Protein AF-A0A257LVI4-F1 (afdb_monomer_lite)

Sequence (431 aa):
PDSIDLRETSVTAFHETVRAAIHATEPGVRLELTDKPKIQLIHESARQRLDQYKRRMAKQARLTRKAAAVDYSYDRSDFRPLGLQMFQKLILPSPLPLREIVGAPPLTRTPFLVSPEMQEVVTERKRFTLIEEAEGNPYAWEFDLCSLTLANFNYRKMTLVRDYTKLIDEDMPSTAFDRVFSLEPRAVEEASPAVIPPSDQHLIIAADATQVGAIAKARQGGSLIIQGPPGTGKSQTITNLIADYVARGKRVLFVCEKRAAIDVVFHRLRQQGLDELCCLIHDSQTDKKEFILNLKQTYEQWLAGGGEDASGAKRSEALRTLESELSALEGYTSKMVDAPAMAGLPVRELIVRLIELRGTFDGRACPDLDAVEQEKLPHYEDWLKHGDAVIRLAGVLRDLGAVPVFAKHPLRWLGDPVITSEAPLEGLAAR

pLDDT: mean 72.78, std 15.7, range [27.84, 94.75]

Foldseek 3Di:
DVDDDCVVDPPVNVLVVVQVVCCVPPVLADEAEAPDDPVVVVVVVVVVVVVVVVVVVVVVVVCVVVPDDQDADCDPVDHRHPVVSCCVPPPDDDDPPPVVVVVDDDDDDDDDDDDPDPPPPPPPPDPDDDPPPPPDDPRYHYDYPHRDRDDDDDPVCVVVVVVVVVCVVVVDDDPQVCVVPPPDPDDDPPDQQPQDQPLLQQQLDDDDPVLSSQLSVVVVVDDDDDDDDPPPCPLSSVLSSCRSQVVVVHDDDDDDDDPVSVVSSLVSCVVSVNNLVDDDPPDPPPCVVVRVVSVVVSVVVVVVDPDDCPVVVVSVVVSVVVVVVVVVVVVVVCQQQDDDPLARGRVVVVVVVVVVVPVVPPPPPPPPDDPVRVVPDGRNSVCVVCVVVLVVQLVVCVVVVHDSDVVPPLCVPPDPVLVPDPCNPVVSVVD

Structure (mmCIF, N/CA/C/O backbone):
data_AF-A0A257LVI4-F1
#
_entry.id   AF-A0A257LVI4-F1
#
loop_
_atom_site.group_PDB
_atom_site.id
_atom_site.type_symbol
_atom_site.label_atom_id
_atom_site.label_alt_id
_atom_site.label_comp_id
_atom_site.label_asym_id
_atom_site.label_entity_id
_atom_site.label_seq_id
_atom_site.pdbx_PDB_ins_code
_atom_site.Cartn_x
_atom_site.Cartn_y
_atom_site.Cartn_z
_atom_site.occupancy
_atom_site.B_iso_or_equiv
_atom_site.auth_seq_id
_atom_site.auth_comp_id
_atom_site.auth_asym_id
_atom_site.auth_atom_id
_atom_site.pdbx_PDB_model_num
ATOM 1 N N . PRO A 1 1 ? 15.729 -46.262 34.726 1.00 53.12 1 PRO A N 1
ATOM 2 C CA . PRO A 1 1 ? 14.847 -46.828 33.680 1.00 53.12 1 PRO A CA 1
ATOM 3 C C . PRO A 1 1 ? 14.528 -45.715 32.687 1.00 53.12 1 PRO A C 1
ATOM 5 O O . PRO A 1 1 ? 14.246 -44.609 33.139 1.00 53.12 1 PRO A O 1
ATOM 8 N N . ASP A 1 2 ? 14.612 -45.983 31.385 1.00 53.50 2 ASP A N 1
ATOM 9 C CA . ASP A 1 2 ? 14.486 -44.936 30.356 1.00 53.50 2 ASP A CA 1
ATOM 10 C C . ASP A 1 2 ? 13.028 -44.484 30.128 1.00 53.50 2 ASP A C 1
ATOM 12 O O . ASP A 1 2 ? 12.784 -43.410 29.587 1.00 53.50 2 ASP A O 1
ATOM 16 N N . SER A 1 3 ? 12.046 -45.257 30.603 1.00 54.06 3 SER A N 1
ATOM 17 C CA . SER A 1 3 ? 10.625 -44.887 30.634 1.00 54.06 3 SER A CA 1
ATOM 18 C C . SER A 1 3 ? 9.891 -45.632 31.751 1.00 54.06 3 SER A C 1
ATOM 20 O O . SER A 1 3 ? 10.227 -46.783 32.034 1.00 54.06 3 SER A O 1
ATOM 22 N N . ILE A 1 4 ? 8.881 -45.010 32.366 1.00 64.00 4 ILE A N 1
ATOM 23 C CA . ILE A 1 4 ? 8.046 -45.615 33.420 1.00 64.00 4 ILE A CA 1
ATOM 24 C C . ILE A 1 4 ? 6.577 -45.404 33.073 1.00 64.00 4 ILE A C 1
ATOM 26 O O . ILE A 1 4 ? 6.175 -44.283 32.760 1.00 64.00 4 ILE A O 1
ATOM 30 N N . ASP A 1 5 ? 5.781 -46.470 33.162 1.00 69.75 5 ASP A N 1
ATOM 31 C CA . ASP A 1 5 ? 4.329 -46.383 33.038 1.00 69.75 5 ASP A CA 1
ATOM 32 C C . ASP A 1 5 ? 3.688 -46.090 34.407 1.00 69.75 5 ASP A C 1
ATOM 34 O O . ASP A 1 5 ? 3.742 -46.886 35.352 1.00 69.75 5 ASP A O 1
ATOM 38 N N . LEU A 1 6 ? 3.076 -44.910 34.506 1.00 62.56 6 LEU A N 1
ATOM 39 C CA . LEU A 1 6 ? 2.414 -44.407 35.712 1.00 62.56 6 LEU A CA 1
ATOM 40 C C . LEU A 1 6 ? 1.024 -45.028 35.940 1.00 62.56 6 LEU A C 1
ATOM 42 O O . LEU A 1 6 ? 0.378 -44.721 36.940 1.00 62.56 6 LEU A O 1
ATOM 46 N N . ARG A 1 7 ? 0.541 -45.883 35.027 1.00 65.88 7 ARG A N 1
ATOM 47 C CA . ARG A 1 7 ? -0.702 -46.654 35.209 1.00 65.88 7 ARG A CA 1
ATOM 48 C C . ARG A 1 7 ? -0.493 -47.901 36.064 1.00 65.88 7 ARG A C 1
ATOM 50 O O . ARG A 1 7 ? -1.425 -48.331 36.736 1.00 65.88 7 ARG A O 1
ATOM 57 N N . GLU A 1 8 ? 0.716 -48.457 36.044 1.00 67.38 8 GLU A N 1
ATOM 58 C CA . GLU A 1 8 ? 1.070 -49.689 36.759 1.00 67.38 8 GLU A CA 1
ATOM 59 C C . GLU A 1 8 ? 1.873 -49.413 38.035 1.00 67.38 8 GLU A C 1
ATOM 61 O O . GLU A 1 8 ? 1.763 -50.155 39.010 1.00 67.38 8 GLU A O 1
ATOM 66 N N . THR A 1 9 ? 2.636 -48.316 38.066 1.00 68.31 9 THR A N 1
ATOM 67 C CA . THR A 1 9 ? 3.485 -47.956 39.208 1.00 68.31 9 THR A CA 1
ATOM 68 C C . THR A 1 9 ? 3.002 -46.660 39.842 1.00 68.31 9 THR A C 1
ATOM 70 O O . THR A 1 9 ? 2.898 -45.633 39.170 1.00 68.31 9 THR A O 1
ATOM 73 N N . SER A 1 10 ? 2.738 -46.676 41.152 1.00 75.56 10 SER A N 1
ATOM 74 C CA . SER A 1 10 ? 2.418 -45.442 41.864 1.00 75.56 10 SER A CA 1
ATOM 75 C C . SER A 1 10 ? 3.655 -44.549 41.965 1.00 75.56 10 SER A C 1
ATOM 77 O O . SER A 1 10 ? 4.789 -45.006 42.121 1.00 75.56 10 SER A O 1
ATOM 79 N N . VAL A 1 11 ? 3.424 -43.240 41.929 1.00 72.88 11 VAL A N 1
ATOM 80 C CA . VAL A 1 11 ? 4.466 -42.211 42.049 1.00 72.88 11 VAL A CA 1
ATOM 81 C C . VAL A 1 11 ? 5.269 -42.359 43.354 1.00 72.88 11 VAL A C 1
ATOM 83 O O . VAL A 1 11 ? 6.473 -42.114 43.381 1.00 72.88 11 VAL A O 1
ATOM 86 N N . THR A 1 12 ? 4.628 -42.839 44.423 1.00 72.25 12 THR A N 1
ATOM 87 C CA . THR A 1 12 ? 5.273 -43.144 45.708 1.00 72.25 12 THR A CA 1
ATOM 88 C C . THR A 1 12 ? 6.202 -44.358 45.633 1.00 72.25 12 THR A C 1
ATOM 90 O O . THR A 1 12 ? 7.321 -44.290 46.136 1.00 72.25 12 THR A O 1
ATOM 93 N N . ALA A 1 13 ? 5.790 -45.432 44.953 1.00 75.25 13 ALA A N 1
ATOM 94 C CA . ALA A 1 13 ? 6.618 -46.622 44.747 1.00 75.25 13 ALA A CA 1
ATOM 95 C C . ALA A 1 13 ? 7.824 -46.319 43.843 1.00 75.25 13 ALA A C 1
ATOM 97 O O . ALA A 1 13 ? 8.925 -46.833 44.056 1.00 75.25 13 ALA A O 1
ATOM 98 N N . PHE A 1 14 ? 7.647 -45.425 42.867 1.00 76.88 14 PHE A N 1
ATOM 99 C CA . PHE A 1 14 ? 8.751 -44.939 42.048 1.00 76.88 14 PHE A CA 1
ATOM 100 C C . PHE A 1 14 ? 9.757 -44.112 42.866 1.00 76.88 14 PHE A C 1
ATOM 102 O O . PHE A 1 14 ? 10.956 -44.378 42.793 1.00 76.88 14 PHE A O 1
ATOM 109 N N . HIS A 1 15 ? 9.288 -43.181 43.705 1.00 79.06 15 HIS A N 1
ATOM 110 C CA . HIS A 1 15 ? 10.152 -42.423 44.617 1.00 79.06 15 HIS A CA 1
ATOM 111 C C . HIS A 1 15 ? 10.962 -43.343 45.550 1.00 79.06 15 HIS A C 1
ATOM 113 O O . HIS A 1 15 ? 12.163 -43.141 45.724 1.00 79.06 15 HIS A O 1
ATOM 119 N N . GLU A 1 16 ? 10.347 -44.389 46.112 1.00 77.00 16 GLU A N 1
ATOM 120 C CA . GLU A 1 16 ? 11.052 -45.374 46.946 1.00 77.00 16 GLU A CA 1
ATOM 121 C C . GLU A 1 16 ? 12.098 -46.173 46.164 1.00 77.00 16 GLU A C 1
ATOM 123 O O . GLU A 1 16 ? 13.204 -46.386 46.662 1.00 77.00 16 GLU A O 1
ATOM 128 N N . THR A 1 17 ? 11.791 -46.551 44.922 1.00 78.75 17 THR A N 1
ATOM 129 C CA . THR A 1 17 ? 12.732 -47.254 44.037 1.00 78.75 17 THR A CA 1
ATOM 130 C C . THR A 1 17 ? 13.952 -46.385 43.727 1.00 78.75 17 THR A C 1
ATOM 132 O O . THR A 1 17 ? 15.088 -46.855 43.804 1.00 78.75 17 THR A O 1
ATOM 135 N N . VAL A 1 18 ? 13.739 -45.098 43.431 1.00 78.00 18 VAL A N 1
ATOM 136 C CA . VAL A 1 18 ? 14.821 -44.135 43.176 1.00 78.00 18 VAL A CA 1
ATOM 137 C C . VAL A 1 18 ? 15.625 -43.873 44.448 1.00 78.00 18 VAL A C 1
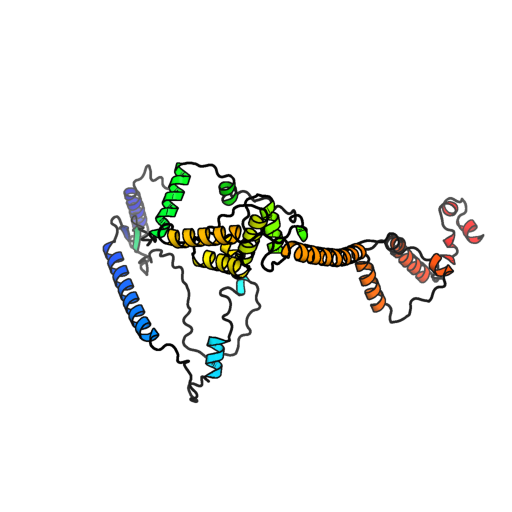ATOM 139 O O . VAL A 1 18 ? 16.850 -43.895 44.406 1.00 78.00 18 VAL A O 1
ATOM 142 N N . ARG A 1 19 ? 14.968 -43.718 45.603 1.00 79.12 19 ARG A N 1
ATOM 143 C CA . ARG A 1 19 ? 15.645 -43.564 46.899 1.00 79.12 19 ARG A CA 1
ATOM 144 C C . ARG A 1 19 ? 16.512 -44.777 47.243 1.00 79.12 19 ARG A C 1
ATOM 146 O O . ARG A 1 19 ? 17.633 -44.604 47.715 1.00 79.12 19 ARG A O 1
ATOM 153 N N . ALA A 1 20 ? 16.012 -45.990 47.011 1.00 77.56 20 ALA A N 1
ATOM 154 C CA . ALA A 1 20 ? 16.754 -47.225 47.252 1.00 77.56 20 ALA A CA 1
ATOM 155 C C . ALA A 1 20 ? 17.959 -47.357 46.308 1.00 77.56 20 ALA A C 1
ATOM 157 O O . ALA A 1 20 ? 19.044 -47.726 46.755 1.00 77.56 20 ALA A O 1
ATOM 158 N N . ALA A 1 21 ? 17.791 -46.997 45.031 1.00 77.81 21 ALA A N 1
ATOM 159 C CA . ALA A 1 21 ? 18.881 -46.969 44.061 1.00 77.81 21 ALA A CA 1
ATOM 160 C C . ALA A 1 21 ? 19.963 -45.949 44.451 1.00 77.81 21 ALA A C 1
ATOM 162 O O . ALA A 1 21 ? 21.138 -46.301 44.483 1.00 77.81 21 ALA A O 1
ATOM 163 N N . ILE A 1 22 ? 19.565 -44.732 44.838 1.00 75.31 22 ILE A N 1
ATOM 164 C CA . ILE A 1 22 ? 20.476 -43.680 45.308 1.00 75.31 22 ILE A CA 1
ATOM 165 C C . ILE A 1 22 ? 21.237 -44.138 46.557 1.00 75.31 22 ILE A C 1
ATOM 167 O O . ILE A 1 22 ? 22.453 -44.002 46.609 1.00 75.31 22 ILE A O 1
ATOM 171 N N . HIS A 1 23 ? 20.560 -44.743 47.538 1.00 76.12 23 HIS A N 1
ATOM 172 C CA . HIS A 1 23 ? 21.210 -45.232 48.758 1.00 76.12 23 HIS A CA 1
ATOM 173 C C . HIS A 1 23 ? 22.188 -46.393 48.491 1.00 76.12 23 HIS A C 1
ATOM 175 O O . HIS A 1 23 ? 23.137 -46.586 49.252 1.00 76.12 23 HIS A O 1
ATOM 181 N N . ALA A 1 24 ? 21.969 -47.178 47.431 1.00 75.38 24 ALA A N 1
ATOM 182 C CA . ALA A 1 24 ? 22.873 -48.254 47.030 1.00 75.38 24 ALA A CA 1
ATOM 183 C C . ALA A 1 24 ? 24.148 -47.734 46.341 1.00 75.38 24 ALA A C 1
ATOM 185 O O . ALA A 1 24 ? 25.200 -48.355 46.479 1.00 75.38 24 ALA A O 1
ATOM 186 N N . THR A 1 25 ? 24.069 -46.610 45.620 1.00 77.00 25 THR A N 1
ATOM 187 C CA . THR A 1 25 ? 25.210 -46.008 44.911 1.00 77.00 25 THR A CA 1
ATOM 188 C C . THR A 1 25 ? 25.945 -44.945 45.728 1.00 77.00 25 THR A C 1
ATOM 190 O O . THR A 1 25 ? 27.169 -44.978 45.802 1.00 77.00 25 THR A O 1
ATOM 193 N N . GLU A 1 26 ? 25.223 -44.020 46.363 1.00 73.88 26 GLU A N 1
ATOM 194 C CA . GLU A 1 26 ? 25.770 -42.885 47.116 1.00 73.88 26 GLU A CA 1
ATOM 195 C C . GLU A 1 26 ? 24.890 -42.562 48.345 1.00 73.88 26 GLU A C 1
ATOM 197 O O . GLU A 1 26 ? 23.957 -41.760 48.264 1.00 73.88 26 GLU A O 1
ATOM 202 N N . PRO A 1 27 ? 25.192 -43.122 49.533 1.00 68.62 27 PRO A N 1
ATOM 203 C CA . PRO A 1 27 ? 24.365 -42.951 50.736 1.00 68.62 27 PRO A CA 1
ATOM 204 C C . PRO A 1 27 ? 24.360 -41.519 51.309 1.00 68.62 27 PRO A C 1
ATOM 206 O O . PRO A 1 27 ? 23.625 -41.234 52.254 1.00 68.62 27 PRO A O 1
ATOM 209 N N . GLY A 1 28 ? 25.180 -40.615 50.760 1.00 67.12 28 GLY A N 1
ATOM 210 C CA . GLY A 1 28 ? 25.204 -39.199 51.128 1.00 67.12 28 GLY A CA 1
ATOM 211 C C . GLY A 1 28 ? 24.063 -38.377 50.520 1.00 67.12 28 GLY A C 1
ATOM 212 O O . GLY A 1 28 ? 23.725 -37.336 51.081 1.00 67.12 28 GLY A O 1
ATOM 213 N N . VAL A 1 29 ? 23.456 -38.841 49.421 1.00 73.94 29 VAL A N 1
ATOM 214 C CA . VAL A 1 29 ? 22.394 -38.119 48.707 1.00 73.94 29 VAL A CA 1
ATOM 215 C C . VAL A 1 29 ? 21.035 -38.391 49.360 1.00 73.94 29 VAL A C 1
ATOM 217 O O . VAL A 1 29 ? 20.605 -39.537 49.503 1.00 73.94 29 VAL A O 1
ATOM 220 N N . ARG A 1 30 ? 20.331 -37.331 49.764 1.00 72.50 30 ARG A N 1
ATOM 221 C CA . ARG A 1 30 ? 18.974 -37.396 50.323 1.00 72.50 30 ARG A CA 1
ATOM 222 C C . ARG A 1 30 ? 17.960 -37.008 49.257 1.00 72.50 30 ARG A C 1
ATOM 224 O O . ARG A 1 30 ? 18.091 -35.947 48.663 1.00 72.50 30 ARG A O 1
ATOM 231 N N . LEU A 1 31 ? 16.951 -37.854 49.060 1.00 77.75 31 LEU A N 1
ATOM 232 C CA . LEU A 1 31 ? 15.800 -37.577 48.203 1.00 77.75 31 LEU A CA 1
ATOM 233 C C . LEU A 1 31 ? 14.594 -37.206 49.079 1.00 77.75 31 LEU A C 1
ATOM 235 O O . LEU A 1 31 ? 14.153 -38.032 49.886 1.00 77.75 31 LEU A O 1
ATOM 239 N N . GLU A 1 32 ? 14.092 -35.979 48.948 1.00 73.69 32 GLU A N 1
ATOM 240 C CA . GLU A 1 32 ? 12.917 -35.482 49.677 1.00 73.69 32 GLU A CA 1
ATOM 241 C C . GLU A 1 32 ? 11.668 -35.472 48.782 1.00 73.69 32 GLU A C 1
ATOM 243 O O . GLU A 1 32 ? 11.688 -34.937 47.674 1.00 73.69 32 GLU A O 1
ATOM 248 N N . LEU A 1 33 ? 10.562 -36.048 49.270 1.00 76.06 33 LEU A N 1
ATOM 249 C CA . LEU A 1 33 ? 9.266 -36.053 48.587 1.00 76.06 33 LEU A CA 1
ATOM 250 C C . LEU A 1 33 ? 8.426 -34.865 49.064 1.00 76.06 33 LEU A C 1
ATOM 252 O O . LEU A 1 33 ? 8.016 -34.832 50.226 1.00 76.06 33 LEU A O 1
ATOM 256 N N . THR A 1 34 ? 8.119 -33.927 48.168 1.00 70.31 34 THR A N 1
ATOM 257 C CA . THR A 1 34 ? 7.219 -32.807 48.481 1.00 70.31 34 THR A CA 1
ATOM 258 C C . THR A 1 34 ? 5.801 -33.141 48.016 1.00 70.31 34 THR A C 1
ATOM 260 O O . THR A 1 34 ? 5.471 -33.035 46.835 1.00 70.31 34 THR A O 1
ATOM 263 N N . ASP A 1 35 ? 4.958 -33.570 48.958 1.00 69.25 35 ASP A N 1
ATOM 264 C CA . ASP A 1 35 ? 3.571 -34.008 48.728 1.00 69.25 35 ASP A CA 1
ATOM 265 C C . ASP A 1 35 ? 2.516 -32.946 49.095 1.00 69.25 35 ASP A C 1
ATOM 267 O O . ASP A 1 35 ? 1.357 -33.041 48.685 1.00 69.25 35 ASP A O 1
ATOM 271 N N . LYS A 1 36 ? 2.905 -31.924 49.866 1.00 61.88 36 LYS A N 1
ATOM 272 C CA . LYS A 1 36 ? 2.035 -30.827 50.301 1.00 61.88 36 LYS A CA 1
ATOM 273 C C . LYS A 1 36 ? 2.534 -29.492 49.753 1.00 61.88 36 LYS A C 1
ATOM 275 O O . LYS A 1 36 ? 3.707 -29.159 49.926 1.00 61.88 36 LYS A O 1
ATOM 280 N N . PRO A 1 37 ? 1.650 -28.668 49.164 1.00 58.53 37 PRO A N 1
ATOM 281 C CA . PRO A 1 37 ? 2.060 -27.410 48.561 1.00 58.53 37 PRO A CA 1
ATOM 282 C C . PRO A 1 37 ? 2.484 -26.407 49.649 1.00 58.53 37 PRO A C 1
ATOM 284 O O . PRO A 1 37 ? 1.716 -26.091 50.563 1.00 58.53 37 PRO A O 1
ATOM 287 N N . LYS A 1 38 ? 3.703 -25.859 49.542 1.00 60.84 38 LYS A N 1
ATOM 288 C CA . LYS A 1 38 ? 4.286 -24.862 50.470 1.00 60.84 38 LYS A CA 1
ATOM 289 C C . LYS A 1 38 ? 3.676 -23.451 50.271 1.00 60.84 38 LYS A C 1
ATOM 291 O O . LYS A 1 38 ? 4.381 -22.459 50.099 1.00 60.84 38 LYS A O 1
ATOM 296 N N . ILE A 1 39 ? 2.342 -23.339 50.289 1.00 56.97 39 ILE A N 1
ATOM 297 C CA . ILE A 1 39 ? 1.572 -22.123 49.932 1.00 56.97 39 ILE A CA 1
ATOM 298 C C . ILE A 1 39 ? 1.882 -20.933 50.857 1.00 56.97 39 ILE A C 1
ATOM 300 O O . ILE A 1 39 ? 1.927 -19.788 50.405 1.00 56.97 39 ILE A O 1
ATOM 304 N N . GLN A 1 40 ? 2.114 -21.186 52.149 1.00 53.94 40 GLN A N 1
ATOM 305 C CA . GLN A 1 40 ? 2.365 -20.128 53.136 1.00 53.94 40 GLN A CA 1
ATOM 306 C C . GLN A 1 40 ? 3.686 -19.387 52.878 1.00 53.94 40 GLN A C 1
ATOM 308 O O . GLN A 1 40 ? 3.709 -18.158 52.909 1.00 53.94 40 GLN A O 1
ATOM 313 N N . LEU A 1 41 ? 4.745 -20.117 52.519 1.00 58.41 41 LEU A N 1
ATOM 314 C CA . LEU A 1 41 ? 6.079 -19.570 52.238 1.00 58.41 41 LEU A CA 1
ATOM 315 C C . LEU A 1 41 ? 6.070 -18.673 50.988 1.00 58.41 41 LEU A C 1
ATOM 317 O O . LEU A 1 41 ? 6.616 -17.567 50.983 1.00 58.41 41 LEU A O 1
ATOM 321 N N . ILE A 1 42 ? 5.352 -19.107 49.947 1.00 56.66 42 ILE A N 1
ATOM 322 C CA . ILE A 1 42 ? 5.171 -18.340 48.707 1.00 56.66 42 ILE A CA 1
ATOM 323 C C . ILE A 1 42 ? 4.338 -17.080 48.967 1.00 56.66 42 ILE A C 1
ATOM 325 O O . ILE A 1 42 ? 4.682 -16.002 48.480 1.00 56.66 42 ILE A O 1
ATOM 329 N N . HIS A 1 43 ? 3.264 -17.187 49.754 1.00 55.31 43 HIS A N 1
ATOM 330 C CA . HIS A 1 43 ? 2.416 -16.049 50.101 1.00 55.31 43 HIS A CA 1
ATOM 331 C C . HIS A 1 43 ? 3.173 -14.994 50.925 1.00 55.31 43 HIS A C 1
ATOM 333 O O . HIS A 1 43 ? 3.052 -13.800 50.647 1.00 55.31 43 HIS A O 1
ATOM 339 N N . GLU A 1 44 ? 3.995 -15.402 51.894 1.00 60.62 44 GLU A N 1
ATOM 340 C CA . GLU A 1 44 ? 4.828 -14.482 52.679 1.00 60.62 44 GLU A CA 1
ATOM 341 C C . GLU A 1 44 ? 5.901 -13.792 51.829 1.00 60.62 44 GLU A C 1
ATOM 343 O O . GLU A 1 44 ? 6.037 -12.566 51.895 1.00 60.62 44 GLU A O 1
ATOM 348 N N . SER A 1 45 ? 6.592 -14.535 50.960 1.00 61.09 45 SER A N 1
ATOM 349 C CA . SER A 1 45 ? 7.585 -13.983 50.027 1.00 61.09 45 SER A CA 1
ATOM 350 C C . SER A 1 45 ? 6.956 -13.010 49.021 1.00 61.09 45 SER A C 1
ATOM 352 O O . SER A 1 45 ? 7.446 -11.893 48.814 1.00 61.09 45 SER A O 1
ATOM 354 N N . ALA A 1 46 ? 5.807 -13.375 48.443 1.00 58.28 46 ALA A N 1
ATOM 355 C CA . ALA A 1 46 ? 5.052 -12.512 47.540 1.00 58.28 46 ALA A CA 1
ATOM 356 C C . ALA A 1 46 ? 4.563 -11.237 48.246 1.00 58.28 46 ALA A C 1
ATOM 358 O O . ALA A 1 46 ? 4.655 -10.146 47.677 1.00 58.28 46 ALA A O 1
ATOM 359 N N . ARG A 1 47 ? 4.104 -11.345 49.500 1.00 64.00 47 ARG A N 1
ATOM 360 C CA . ARG A 1 47 ? 3.663 -10.204 50.314 1.00 64.00 47 ARG A CA 1
ATOM 361 C C . ARG A 1 47 ? 4.820 -9.266 50.652 1.00 64.00 47 ARG A C 1
ATOM 363 O O . ARG A 1 47 ? 4.692 -8.062 50.436 1.00 64.00 47 ARG A O 1
ATOM 370 N N . GLN A 1 48 ? 5.971 -9.796 51.069 1.00 69.38 48 GLN A N 1
ATOM 371 C CA . GLN A 1 48 ? 7.173 -8.990 51.309 1.00 69.38 48 GLN A CA 1
ATOM 372 C C . GLN A 1 48 ? 7.627 -8.247 50.043 1.00 69.38 48 GLN A C 1
ATOM 374 O O . GLN A 1 48 ? 7.938 -7.055 50.104 1.00 69.38 48 GLN A O 1
ATOM 379 N N . ARG A 1 49 ? 7.613 -8.906 48.875 1.00 65.06 49 ARG A N 1
ATOM 380 C CA . ARG A 1 49 ? 7.972 -8.279 47.589 1.00 65.06 49 ARG A CA 1
ATOM 381 C C . ARG A 1 49 ? 6.955 -7.224 47.143 1.00 65.06 49 ARG A C 1
ATOM 383 O O . ARG A 1 49 ? 7.354 -6.164 46.658 1.00 65.06 49 ARG A O 1
ATOM 390 N N . LEU A 1 50 ? 5.658 -7.464 47.351 1.00 63.69 50 LEU A N 1
ATOM 391 C CA . LEU A 1 50 ? 4.600 -6.482 47.090 1.00 63.69 50 LEU A CA 1
ATOM 392 C C . LEU A 1 50 ? 4.773 -5.235 47.970 1.00 63.69 50 LEU A C 1
ATOM 394 O O . LEU A 1 50 ? 4.652 -4.109 47.483 1.00 63.69 50 LEU A O 1
ATOM 398 N N . ASP A 1 51 ? 5.095 -5.419 49.248 1.00 71.38 51 ASP A N 1
ATOM 399 C CA . ASP A 1 51 ? 5.317 -4.316 50.182 1.00 71.38 51 ASP A CA 1
ATOM 400 C C . ASP A 1 51 ? 6.593 -3.529 49.841 1.00 71.38 51 ASP A C 1
ATOM 402 O O . ASP A 1 51 ? 6.595 -2.295 49.894 1.00 71.38 51 ASP A O 1
ATOM 406 N N . GLN A 1 52 ? 7.657 -4.201 49.385 1.00 72.62 52 GLN A N 1
ATOM 407 C CA . GLN A 1 52 ? 8.847 -3.540 48.833 1.00 72.62 52 GLN A CA 1
ATOM 408 C C . GLN A 1 52 ? 8.527 -2.733 47.564 1.00 72.62 52 GLN A C 1
ATOM 410 O O . GLN A 1 52 ? 8.977 -1.590 47.435 1.00 72.62 52 GLN A O 1
ATOM 415 N N . TYR A 1 53 ? 7.718 -3.277 46.651 1.00 67.81 53 TYR A N 1
ATOM 416 C CA . TYR A 1 53 ? 7.270 -2.574 45.446 1.00 67.81 53 TYR A CA 1
ATOM 417 C C . TYR A 1 53 ? 6.434 -1.333 45.785 1.00 67.81 53 TYR A C 1
ATOM 419 O O . TYR A 1 53 ? 6.717 -0.243 45.286 1.00 67.81 53 TYR A O 1
ATOM 427 N N . LYS A 1 54 ? 5.464 -1.453 46.702 1.00 67.31 54 LYS A N 1
ATOM 428 C CA . LYS A 1 54 ? 4.655 -0.319 47.181 1.00 67.31 54 LYS A CA 1
ATOM 429 C C . LYS A 1 54 ? 5.520 0.764 47.832 1.00 67.31 54 LYS A C 1
ATOM 431 O O . LYS A 1 54 ? 5.306 1.946 47.573 1.00 67.31 54 LYS A O 1
ATOM 436 N N . ARG A 1 55 ? 6.540 0.386 48.614 1.00 71.25 55 ARG A N 1
ATOM 437 C CA . ARG A 1 55 ? 7.513 1.330 49.201 1.00 71.25 55 ARG A CA 1
ATOM 438 C C . ARG A 1 55 ? 8.356 2.045 48.137 1.00 71.25 55 ARG A C 1
ATOM 440 O O . ARG A 1 55 ? 8.592 3.247 48.269 1.00 71.25 55 ARG A O 1
ATOM 447 N N . ARG A 1 56 ? 8.781 1.349 47.074 1.00 65.50 56 ARG A N 1
ATOM 448 C CA . ARG A 1 56 ? 9.482 1.961 45.925 1.00 65.50 56 ARG A CA 1
ATOM 449 C C . ARG A 1 56 ? 8.578 2.932 45.165 1.00 65.50 56 ARG A C 1
ATOM 451 O O . ARG A 1 56 ? 8.982 4.068 44.937 1.00 65.50 56 ARG A O 1
ATOM 458 N N . MET A 1 57 ? 7.343 2.532 44.869 1.00 56.97 57 MET A N 1
ATOM 459 C CA . MET A 1 57 ? 6.361 3.372 44.176 1.00 56.97 57 MET A CA 1
ATOM 460 C C . MET A 1 57 ? 5.967 4.610 44.991 1.00 56.97 57 MET A C 1
ATOM 462 O O . MET A 1 57 ? 5.862 5.698 44.434 1.00 56.97 57 MET A O 1
ATOM 466 N N . ALA A 1 58 ? 5.846 4.500 46.317 1.00 62.53 58 ALA A N 1
ATOM 467 C CA . ALA A 1 58 ? 5.613 5.650 47.194 1.00 62.53 58 ALA A CA 1
ATOM 468 C C . ALA A 1 58 ? 6.799 6.640 47.218 1.00 62.53 58 ALA A C 1
ATOM 470 O O . ALA A 1 58 ? 6.589 7.853 47.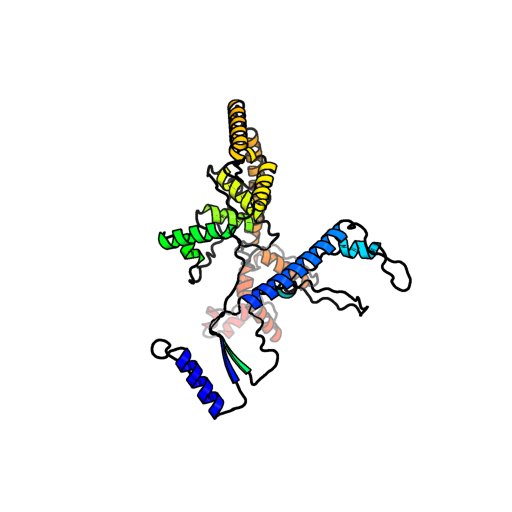277 1.00 62.53 58 ALA A O 1
ATOM 471 N N . LYS A 1 59 ? 8.048 6.151 47.124 1.00 59.53 59 LYS A N 1
ATOM 472 C CA . LYS A 1 59 ? 9.241 7.005 46.950 1.00 59.53 59 LYS A CA 1
ATOM 473 C C . LYS A 1 59 ? 9.279 7.667 45.565 1.00 59.53 59 LYS A C 1
ATOM 475 O O . LYS A 1 59 ? 9.577 8.855 45.483 1.00 59.53 59 LYS A O 1
ATOM 480 N N . GLN A 1 60 ? 8.920 6.945 44.503 1.00 54.53 60 GLN A N 1
ATOM 481 C CA . GLN A 1 60 ? 8.833 7.482 43.137 1.00 54.53 60 GLN A CA 1
ATOM 482 C C . GLN A 1 60 ? 7.723 8.532 42.988 1.00 54.53 60 GLN A C 1
ATOM 484 O O . GLN A 1 60 ? 7.970 9.587 42.414 1.00 54.53 60 GLN A O 1
ATOM 489 N N . ALA A 1 61 ? 6.553 8.316 43.597 1.00 52.28 61 ALA A N 1
ATOM 490 C CA . ALA A 1 61 ? 5.453 9.285 43.623 1.00 52.28 61 ALA A CA 1
ATOM 491 C C . ALA A 1 61 ? 5.829 10.600 44.343 1.00 52.28 61 ALA A C 1
ATOM 493 O O . ALA A 1 61 ? 5.318 11.675 44.018 1.00 52.28 61 ALA A O 1
ATOM 494 N N . ARG A 1 62 ? 6.759 10.534 45.311 1.00 52.19 62 ARG A N 1
ATOM 495 C CA . ARG A 1 62 ? 7.358 11.712 45.963 1.00 52.19 62 ARG A CA 1
ATOM 496 C C . ARG A 1 62 ? 8.360 12.444 45.060 1.00 52.19 62 ARG A C 1
ATOM 498 O O . ARG A 1 62 ? 8.434 13.667 45.130 1.00 52.19 62 ARG A O 1
ATOM 505 N N . LEU A 1 63 ? 9.085 11.727 44.199 1.00 51.28 63 LEU A N 1
ATOM 506 C CA . LEU A 1 63 ? 10.036 12.292 43.230 1.00 51.28 63 LEU A CA 1
ATOM 507 C C . LEU A 1 63 ? 9.341 12.903 42.001 1.00 51.28 63 LEU A C 1
ATOM 509 O O . LEU A 1 63 ? 9.807 13.906 41.468 1.00 51.28 63 LEU A O 1
ATOM 513 N N . THR A 1 64 ? 8.171 12.395 41.606 1.00 44.88 64 THR A N 1
ATOM 514 C CA . THR A 1 64 ? 7.380 12.940 40.484 1.00 44.88 64 THR A CA 1
ATOM 515 C C . THR A 1 64 ? 6.770 14.321 40.749 1.00 44.88 64 THR A C 1
ATOM 517 O O . THR A 1 64 ? 6.246 14.932 39.825 1.00 44.88 64 THR A O 1
ATOM 520 N N . ARG A 1 65 ? 6.877 14.870 41.972 1.00 45.62 65 ARG A N 1
ATOM 521 C CA . ARG A 1 65 ? 6.552 16.284 42.262 1.00 45.62 65 ARG A CA 1
ATOM 522 C C . ARG A 1 65 ? 7.737 17.253 42.091 1.00 45.62 65 ARG A C 1
ATOM 524 O O . ARG A 1 65 ? 7.555 18.448 42.291 1.00 45.62 65 ARG A O 1
ATOM 531 N N . LYS A 1 66 ? 8.923 16.778 41.684 1.00 48.31 66 LYS A N 1
ATOM 532 C CA . LYS A 1 66 ? 10.100 17.606 41.331 1.00 48.31 66 LYS A CA 1
ATOM 533 C C . LYS A 1 66 ? 10.679 17.256 39.948 1.00 48.31 66 LYS A C 1
ATOM 535 O O . LYS A 1 66 ? 11.887 17.275 39.745 1.00 48.31 66 LYS A O 1
ATOM 540 N N . ALA A 1 67 ? 9.830 16.940 38.974 1.00 43.97 67 ALA A N 1
ATOM 541 C CA . ALA A 1 67 ? 10.270 16.670 37.608 1.00 43.97 67 ALA A CA 1
ATOM 542 C C . ALA A 1 67 ? 10.125 17.913 36.717 1.00 43.97 67 ALA A C 1
ATOM 544 O O . ALA A 1 67 ? 9.130 18.044 36.016 1.00 43.97 67 ALA A O 1
ATOM 545 N N . ALA A 1 68 ? 11.126 18.800 36.748 1.00 50.88 68 ALA A N 1
ATOM 546 C CA . ALA A 1 68 ? 11.499 19.647 35.602 1.00 50.88 68 ALA A CA 1
ATOM 547 C C . ALA A 1 68 ? 12.880 20.327 35.766 1.00 50.88 68 ALA A C 1
ATOM 549 O O . ALA A 1 68 ? 13.094 21.402 35.220 1.00 50.88 68 ALA A O 1
ATOM 550 N N . ALA A 1 69 ? 13.828 19.739 36.503 1.00 57.72 69 ALA A N 1
ATOM 551 C CA . ALA A 1 69 ? 15.213 20.217 36.490 1.00 57.72 69 ALA A CA 1
ATOM 552 C C . ALA A 1 69 ? 16.079 19.185 35.758 1.00 57.72 69 ALA A C 1
ATOM 554 O O . ALA A 1 69 ? 16.076 18.004 36.106 1.00 57.72 69 ALA A O 1
ATOM 555 N N . VAL A 1 70 ? 16.743 19.615 34.685 1.00 65.75 70 VAL A N 1
ATOM 556 C CA . VAL A 1 70 ? 17.831 18.857 34.053 1.00 65.75 70 VAL A CA 1
ATOM 557 C C . VAL A 1 70 ? 19.011 18.915 35.020 1.00 65.75 70 VAL A C 1
ATOM 559 O O . VAL A 1 70 ? 19.296 19.988 35.540 1.00 65.75 70 VAL A O 1
ATOM 562 N N . ASP A 1 71 ? 19.642 17.782 35.308 1.00 70.19 71 ASP A N 1
ATOM 563 C CA . ASP A 1 71 ? 20.802 17.723 36.200 1.00 70.19 71 ASP A CA 1
ATOM 564 C C . ASP A 1 71 ? 22.039 18.230 35.437 1.00 70.19 71 ASP A C 1
ATOM 566 O O . ASP A 1 71 ? 22.387 17.669 34.396 1.00 70.19 71 ASP A O 1
ATOM 570 N N . TYR A 1 72 ? 22.636 19.343 35.873 1.00 79.06 72 TYR A N 1
ATOM 571 C CA . TYR A 1 72 ? 23.790 19.980 35.225 1.00 79.06 72 TYR A CA 1
ATOM 572 C C . TYR A 1 72 ? 24.784 20.500 36.265 1.00 79.06 72 TYR A C 1
ATOM 574 O O . TYR A 1 72 ? 24.398 20.924 37.352 1.00 79.06 72 TYR A O 1
ATOM 582 N N . SER A 1 73 ? 26.066 20.515 35.906 1.00 78.06 73 SER A N 1
ATOM 583 C CA . SER A 1 73 ? 27.142 21.052 36.740 1.00 78.06 73 SER A CA 1
ATOM 584 C C . SER A 1 73 ? 28.256 21.617 35.859 1.00 78.06 73 SER A C 1
ATOM 586 O O . SER A 1 73 ? 28.591 21.050 34.823 1.00 78.06 73 SER A O 1
ATOM 588 N N . TYR A 1 74 ? 28.816 22.762 36.242 1.00 79.00 74 TYR A N 1
ATOM 589 C CA . TYR A 1 74 ? 29.968 23.377 35.566 1.00 79.00 74 TYR A CA 1
ATOM 590 C C . TYR A 1 74 ? 31.241 23.298 36.415 1.00 79.00 74 TYR A C 1
ATOM 592 O O . TYR A 1 74 ? 32.255 23.910 36.073 1.00 79.00 74 TYR A O 1
ATOM 600 N N . ASP A 1 75 ? 31.204 22.531 37.506 1.00 77.31 75 ASP A N 1
ATOM 601 C CA . ASP A 1 75 ? 32.373 22.316 38.343 1.00 77.31 75 ASP A CA 1
ATOM 602 C C . ASP A 1 75 ? 33.426 21.489 37.608 1.00 77.31 75 ASP A C 1
ATOM 604 O O . ASP A 1 75 ? 33.124 20.538 36.888 1.00 77.31 75 ASP A O 1
ATOM 608 N N . ARG A 1 76 ? 34.702 21.830 37.822 1.00 67.94 76 ARG A N 1
ATOM 609 C CA . ARG A 1 76 ? 35.833 21.165 37.152 1.00 67.94 76 ARG A CA 1
ATOM 610 C C . ARG A 1 76 ? 35.948 19.673 37.482 1.00 67.94 76 ARG A C 1
ATOM 612 O O . ARG A 1 76 ? 36.543 18.940 36.702 1.00 67.94 76 ARG A O 1
ATOM 619 N N . SER A 1 77 ? 35.404 19.236 38.617 1.00 72.00 77 SER A N 1
ATOM 620 C CA . SER A 1 77 ? 35.3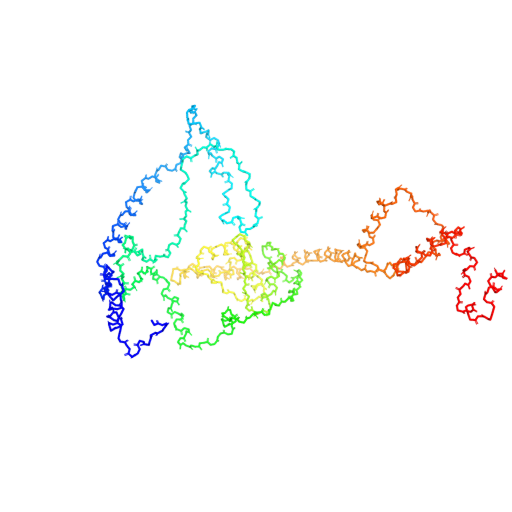95 17.834 39.048 1.00 72.00 77 SER A CA 1
ATOM 621 C C . SER A 1 77 ? 34.209 17.024 38.515 1.00 72.00 77 SER A C 1
ATOM 623 O O . SER A 1 77 ? 34.298 15.803 38.485 1.00 72.00 77 SER A O 1
ATOM 625 N N . ASP A 1 78 ? 33.116 17.675 38.103 1.00 73.06 78 ASP A N 1
ATOM 626 C CA . ASP A 1 78 ? 31.903 17.021 37.589 1.00 73.06 78 ASP A CA 1
ATOM 627 C C . ASP A 1 78 ? 31.266 17.883 36.488 1.00 73.06 78 ASP A C 1
ATOM 629 O O . ASP A 1 78 ? 30.185 18.447 36.637 1.00 73.06 78 ASP A O 1
ATOM 633 N N . PHE A 1 79 ? 31.995 18.053 35.384 1.00 77.06 79 PHE A N 1
ATOM 634 C CA . PHE A 1 79 ? 31.621 18.970 34.311 1.00 77.06 79 PHE A CA 1
ATOM 635 C C . PHE A 1 79 ? 30.549 18.355 33.396 1.00 77.06 79 PHE A C 1
ATOM 637 O O . PHE A 1 79 ? 30.843 17.597 32.470 1.00 77.06 79 PHE A O 1
ATOM 644 N N . ARG A 1 80 ? 29.285 18.709 33.643 1.00 79.50 80 ARG A N 1
ATOM 645 C CA . ARG A 1 80 ? 28.085 18.304 32.894 1.00 79.50 80 ARG A CA 1
ATOM 646 C C . ARG A 1 80 ? 27.346 19.545 32.382 1.00 79.50 80 ARG A C 1
ATOM 648 O O . ARG A 1 80 ? 26.385 19.996 33.011 1.00 79.50 80 ARG A O 1
ATOM 655 N N . PRO A 1 81 ? 27.767 20.119 31.245 1.00 81.69 81 PRO A N 1
ATOM 656 C CA . PRO A 1 81 ? 27.174 21.346 30.740 1.00 81.69 81 PRO A CA 1
ATOM 657 C C . PRO A 1 81 ? 25.707 21.127 30.357 1.00 81.69 81 PRO A C 1
ATOM 659 O O . PRO A 1 81 ? 25.359 20.160 29.674 1.00 81.69 81 PRO A O 1
ATOM 662 N N . LEU A 1 82 ? 24.854 22.072 30.758 1.00 77.12 82 LEU A N 1
ATOM 663 C CA . LEU A 1 82 ? 23.400 21.991 30.608 1.00 77.12 82 LEU A CA 1
ATOM 664 C C . LEU A 1 82 ? 22.965 21.706 29.163 1.00 77.12 82 LEU A C 1
ATOM 666 O O . LEU A 1 82 ? 22.084 20.881 28.934 1.00 77.12 82 LEU A O 1
ATOM 670 N N . GLY A 1 83 ? 23.613 22.339 28.181 1.00 75.50 83 GLY A N 1
ATOM 671 C CA . GLY A 1 83 ? 23.287 22.152 26.764 1.00 75.50 83 GLY A CA 1
ATOM 672 C C . GLY A 1 83 ? 23.487 20.714 26.275 1.00 75.50 83 GLY A C 1
ATOM 673 O O . GLY A 1 83 ? 22.674 20.206 25.506 1.00 75.50 83 GLY A O 1
ATOM 674 N N . LEU A 1 84 ? 24.517 20.023 26.770 1.00 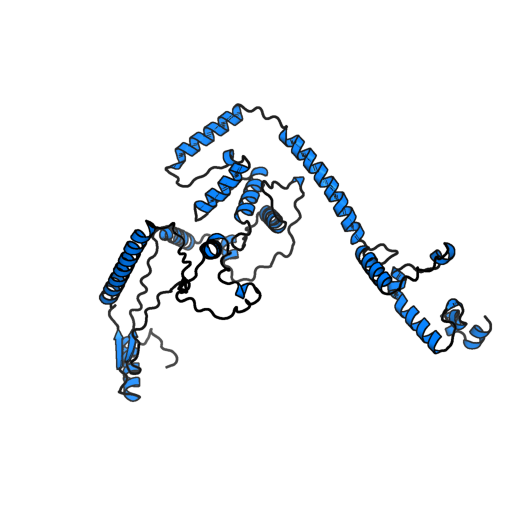79.44 84 LEU A N 1
ATOM 675 C CA . LEU A 1 84 ? 24.805 18.640 26.388 1.00 79.44 84 LEU A CA 1
ATOM 676 C C . LEU A 1 84 ? 23.813 17.666 27.037 1.00 79.44 84 LEU A C 1
ATOM 678 O O . LEU A 1 84 ? 23.346 16.735 26.385 1.00 79.44 84 LEU A O 1
ATOM 682 N N . GLN A 1 85 ? 23.416 17.938 28.282 1.00 81.38 85 GLN A N 1
ATOM 683 C CA . GLN A 1 85 ? 22.392 17.168 28.997 1.00 81.38 85 GLN A CA 1
ATOM 684 C C . GLN A 1 85 ? 20.999 17.347 28.375 1.00 81.38 85 GLN A C 1
ATOM 686 O O . GLN A 1 85 ? 20.247 16.385 28.212 1.00 81.38 85 GLN A O 1
ATOM 691 N N . MET A 1 86 ? 20.665 18.567 27.948 1.00 74.31 86 MET A N 1
ATOM 692 C CA . MET A 1 86 ? 19.445 18.833 27.185 1.00 74.31 86 MET A CA 1
ATOM 693 C C . MET A 1 86 ? 19.455 18.117 25.834 1.00 74.31 86 MET A C 1
ATOM 695 O O . MET A 1 86 ? 18.458 17.492 25.479 1.00 74.31 86 MET A O 1
ATOM 699 N N . PHE A 1 87 ? 20.577 18.146 25.109 1.00 74.06 87 PHE A N 1
ATOM 700 C CA . PHE A 1 87 ? 20.717 17.437 23.839 1.00 74.06 87 PHE A CA 1
ATOM 701 C C . PHE A 1 87 ? 20.527 15.925 24.006 1.00 74.06 87 PHE A C 1
ATOM 703 O O . PHE A 1 87 ? 19.704 15.339 23.310 1.00 74.06 87 PHE A O 1
ATOM 710 N N . GLN A 1 88 ? 21.204 15.298 24.971 1.00 73.75 88 GLN A N 1
ATOM 711 C CA . GLN A 1 88 ? 21.077 13.859 25.235 1.00 73.75 88 GLN A CA 1
ATOM 712 C C . GLN A 1 88 ? 19.652 13.436 25.610 1.00 73.75 88 GLN A C 1
ATOM 714 O O . GLN A 1 88 ? 19.224 12.341 25.254 1.00 73.75 88 GLN A O 1
ATOM 719 N N . LYS A 1 89 ? 18.911 14.292 26.321 1.00 68.69 89 LYS A N 1
ATOM 720 C CA . LYS A 1 89 ? 17.574 13.963 26.828 1.00 68.69 89 LYS A CA 1
ATOM 721 C C . LYS A 1 89 ? 16.441 14.282 25.853 1.00 68.69 89 LYS A C 1
ATOM 723 O O . LYS A 1 89 ? 15.439 13.573 25.849 1.00 68.69 89 LYS A O 1
ATOM 728 N N . LEU A 1 90 ? 16.558 15.374 25.096 1.00 68.94 90 LEU A N 1
ATOM 729 C CA . LEU A 1 90 ? 15.464 15.919 24.281 1.00 68.94 90 LEU A CA 1
ATOM 730 C C . LEU A 1 90 ? 15.684 15.761 22.774 1.00 68.94 90 LEU A C 1
ATOM 732 O O . LEU A 1 90 ? 14.709 15.789 22.030 1.00 68.94 90 LEU A O 1
ATOM 736 N N . ILE A 1 91 ? 16.935 15.634 22.322 1.00 68.12 91 ILE A N 1
ATOM 737 C CA . ILE A 1 91 ? 17.289 15.714 20.896 1.00 68.12 91 ILE A CA 1
ATOM 738 C C . ILE A 1 91 ? 17.924 14.411 20.399 1.00 68.12 91 ILE A C 1
ATOM 740 O O . ILE A 1 91 ? 17.659 14.003 19.271 1.00 68.12 91 ILE A O 1
ATOM 744 N N . LEU A 1 92 ? 18.739 13.740 21.219 1.00 73.19 92 LEU A N 1
ATOM 745 C CA . LEU A 1 92 ? 19.408 12.503 20.834 1.00 73.19 92 LEU A CA 1
ATOM 746 C C . LEU A 1 92 ? 18.362 11.391 20.617 1.00 73.19 92 LEU A C 1
ATOM 748 O O . LEU A 1 92 ? 17.674 11.002 21.566 1.00 73.19 92 LEU A O 1
ATOM 752 N N . PRO A 1 93 ? 18.226 10.853 19.393 1.00 56.12 93 PRO A N 1
ATOM 753 C CA . PRO A 1 93 ? 17.287 9.776 19.127 1.00 56.12 93 PRO A CA 1
ATOM 754 C C . PRO A 1 93 ? 17.712 8.526 19.904 1.00 56.12 93 PRO A C 1
ATOM 756 O O . PRO A 1 93 ? 18.846 8.058 19.792 1.00 56.12 93 PRO A O 1
ATOM 759 N N . SER A 1 94 ? 16.797 7.984 20.710 1.00 59.06 94 SER A N 1
ATOM 760 C CA . SER A 1 94 ? 17.039 6.739 21.439 1.00 59.06 94 SER A CA 1
ATOM 761 C C . SER A 1 94 ? 17.284 5.604 20.434 1.00 59.06 94 SER A C 1
ATOM 763 O O . SER A 1 94 ? 16.485 5.445 19.504 1.00 59.06 94 SER A O 1
ATOM 765 N N . PRO A 1 95 ? 18.376 4.829 20.563 1.00 58.28 95 PRO A N 1
ATOM 766 C CA . PRO A 1 95 ? 18.638 3.734 19.645 1.00 58.28 95 PRO A CA 1
ATOM 767 C C . PRO A 1 95 ? 17.523 2.691 19.751 1.00 58.28 95 PRO A C 1
ATOM 769 O O . PRO A 1 95 ? 17.065 2.355 20.842 1.00 58.28 95 PRO A O 1
ATOM 772 N N . LEU A 1 96 ? 17.099 2.169 18.599 1.00 58.88 96 LEU A N 1
ATOM 773 C CA . LEU A 1 96 ? 16.087 1.120 18.517 1.00 58.88 96 LEU A CA 1
ATOM 774 C C . LEU A 1 96 ? 16.491 -0.069 19.407 1.00 58.88 96 LEU A C 1
ATOM 776 O O . LEU A 1 96 ? 17.589 -0.612 19.218 1.00 58.88 96 LEU A O 1
ATOM 780 N N . PRO A 1 97 ? 15.627 -0.513 20.341 1.00 51.09 97 PRO A N 1
ATOM 781 C CA . PRO A 1 97 ? 15.844 -1.779 21.017 1.00 51.09 97 PRO A CA 1
ATOM 782 C C . PRO A 1 97 ? 15.821 -2.848 19.920 1.00 51.09 97 PRO A C 1
ATOM 784 O O . PRO A 1 97 ? 14.794 -3.010 19.267 1.00 51.09 97 PRO A O 1
ATOM 787 N N . LEU A 1 98 ? 16.952 -3.534 19.699 1.00 61.28 98 LEU A N 1
ATOM 788 C CA . LEU A 1 98 ? 17.196 -4.551 18.652 1.00 61.28 98 LEU A CA 1
ATOM 789 C C . LEU A 1 98 ? 17.765 -4.069 17.295 1.00 61.28 98 LEU A C 1
ATOM 791 O O . LEU A 1 98 ? 17.588 -4.749 16.285 1.00 61.28 98 LEU A O 1
ATOM 795 N N . ARG A 1 99 ? 18.519 -2.959 17.239 1.00 62.34 99 ARG A N 1
ATOM 796 C CA . ARG A 1 99 ? 19.198 -2.505 15.996 1.00 62.34 99 ARG A CA 1
ATOM 797 C C . ARG A 1 99 ? 20.098 -3.555 15.315 1.00 62.34 99 ARG A C 1
ATOM 799 O O . ARG A 1 99 ? 20.287 -3.498 14.105 1.00 62.34 99 ARG A O 1
ATOM 806 N N . GLU A 1 100 ? 20.660 -4.490 16.083 1.00 54.38 100 GLU A N 1
ATOM 807 C CA . GLU A 1 100 ? 21.586 -5.518 15.582 1.00 54.38 100 GLU A CA 1
ATOM 808 C C . GLU A 1 100 ? 20.863 -6.583 14.748 1.00 54.38 100 GLU A C 1
ATOM 810 O O . GLU A 1 100 ? 21.419 -7.087 13.779 1.00 54.38 100 GLU A O 1
ATOM 815 N N . ILE A 1 101 ? 19.584 -6.844 15.042 1.00 56.25 101 ILE A N 1
ATOM 816 C CA . ILE A 1 101 ? 18.739 -7.766 14.265 1.00 56.25 101 ILE A CA 1
ATOM 817 C C . ILE A 1 101 ? 18.380 -7.161 12.895 1.00 56.25 101 ILE A C 1
ATOM 819 O O . ILE A 1 101 ? 18.112 -7.885 11.943 1.00 56.25 101 ILE A O 1
ATOM 823 N N . VAL A 1 102 ? 18.412 -5.829 12.775 1.00 54.62 102 VAL A N 1
ATOM 824 C CA . VAL A 1 102 ? 18.067 -5.080 11.552 1.00 54.62 102 VAL A CA 1
ATOM 825 C C . VAL A 1 102 ? 19.307 -4.806 10.675 1.00 54.62 102 VAL A C 1
ATOM 827 O O . VAL A 1 102 ? 19.224 -4.072 9.697 1.00 54.62 102 VAL A O 1
ATOM 830 N N . GLY A 1 103 ? 20.470 -5.392 10.991 1.00 54.06 103 GLY A N 1
ATOM 831 C CA . GLY A 1 103 ? 21.674 -5.286 10.154 1.00 54.06 103 GLY A CA 1
ATOM 832 C C . GLY A 1 103 ? 22.349 -3.907 10.166 1.00 54.06 103 GLY A C 1
ATOM 833 O O . GLY A 1 103 ? 23.072 -3.569 9.230 1.00 54.06 103 GLY A O 1
ATOM 834 N N . ALA A 1 104 ? 22.118 -3.092 11.200 1.00 60.44 104 ALA A N 1
ATOM 835 C CA . ALA A 1 104 ? 22.775 -1.793 11.327 1.00 60.44 104 ALA A CA 1
ATOM 836 C C . ALA A 1 104 ? 24.285 -1.947 11.631 1.00 60.44 104 ALA A C 1
ATOM 838 O O . ALA A 1 104 ? 24.660 -2.835 12.403 1.00 60.44 104 ALA A O 1
ATOM 839 N N . PRO A 1 105 ? 25.159 -1.077 11.082 1.00 58.03 105 PRO A N 1
ATOM 840 C CA . PRO A 1 105 ? 26.600 -1.147 11.314 1.00 58.03 105 PRO A CA 1
ATOM 841 C C . PRO A 1 105 ? 26.956 -0.968 12.806 1.00 58.03 105 PRO A C 1
ATOM 843 O O . PRO A 1 105 ? 26.287 -0.204 13.514 1.00 58.03 105 PRO A O 1
ATOM 846 N N . PRO A 1 106 ? 28.006 -1.651 13.307 1.00 55.41 106 PRO A N 1
ATOM 847 C CA . PRO A 1 106 ? 28.423 -1.556 14.703 1.00 55.41 106 PRO A CA 1
ATOM 848 C C . PRO A 1 106 ? 28.899 -0.137 15.037 1.00 55.41 106 PRO A C 1
ATOM 850 O O . PRO A 1 106 ? 29.573 0.512 14.238 1.00 55.41 106 PRO A O 1
ATOM 853 N N . LEU A 1 107 ? 28.568 0.356 16.236 1.00 52.66 107 LEU A N 1
ATOM 854 C CA . LEU A 1 107 ? 29.037 1.671 16.676 1.00 52.66 107 LEU A CA 1
ATOM 855 C C . LEU A 1 107 ? 30.560 1.680 16.837 1.00 52.66 107 LEU A C 1
ATOM 857 O O . LEU A 1 107 ? 31.136 0.809 17.492 1.00 52.66 107 LEU A O 1
ATOM 861 N N . THR A 1 108 ? 31.195 2.735 16.335 1.00 43.44 108 THR A N 1
ATOM 862 C CA . THR A 1 108 ? 32.569 3.100 16.685 1.00 43.44 108 THR A CA 1
ATOM 863 C C . THR A 1 108 ? 32.660 3.352 18.189 1.00 43.44 108 THR A C 1
ATOM 865 O O . THR A 1 108 ? 32.034 4.279 18.707 1.00 43.44 108 THR A O 1
ATOM 868 N N . ARG A 1 109 ? 33.433 2.520 18.900 1.00 45.03 109 ARG A N 1
ATOM 869 C CA . ARG A 1 109 ? 33.738 2.710 20.324 1.00 45.03 109 ARG A CA 1
ATOM 870 C C . ARG A 1 109 ? 34.460 4.045 20.507 1.00 45.03 109 ARG A C 1
ATOM 872 O O . ARG A 1 109 ? 35.596 4.192 20.067 1.00 45.03 109 ARG A O 1
ATOM 879 N N . THR A 1 110 ? 33.823 5.006 21.165 1.00 44.47 110 THR A N 1
ATOM 880 C CA . THR A 1 110 ? 34.520 6.192 21.669 1.00 44.47 110 THR A CA 1
ATOM 881 C C . THR A 1 110 ? 35.399 5.799 22.863 1.00 44.47 110 THR A C 1
ATOM 883 O O . THR A 1 110 ? 34.997 4.920 23.634 1.00 44.47 110 THR A O 1
ATOM 886 N N . PRO A 1 111 ? 36.582 6.413 23.042 1.00 35.94 111 PRO A N 1
ATOM 887 C CA . PRO A 1 111 ? 37.458 6.102 24.165 1.00 35.94 111 PRO A CA 1
ATOM 888 C C . PRO A 1 111 ? 36.757 6.379 25.500 1.00 35.94 111 PRO A C 1
ATOM 890 O O . PRO A 1 111 ? 36.039 7.365 25.650 1.00 35.94 111 PRO A O 1
ATOM 893 N N . PHE A 1 112 ? 36.974 5.471 26.446 1.00 34.50 112 PHE A N 1
ATOM 894 C CA . PHE A 1 112 ? 36.437 5.450 27.803 1.00 34.50 112 PHE A CA 1
ATOM 895 C C . PHE A 1 112 ? 36.474 6.811 28.525 1.00 34.50 112 PHE A C 1
ATOM 897 O O . PHE A 1 112 ? 37.541 7.371 28.761 1.00 34.50 112 PHE A O 1
ATOM 904 N N . LEU A 1 113 ? 35.312 7.243 29.014 1.00 32.81 113 LEU A N 1
ATOM 905 C CA . LEU A 1 113 ? 35.163 8.012 30.249 1.00 32.81 113 LEU A CA 1
ATOM 906 C C . LEU A 1 113 ? 34.005 7.361 31.008 1.00 32.81 113 LEU A C 1
ATOM 908 O O . LEU A 1 113 ? 32.872 7.310 30.532 1.00 32.81 113 LEU A O 1
ATOM 912 N N . VAL A 1 114 ? 34.343 6.747 32.139 1.00 33.16 114 VAL A N 1
ATOM 913 C CA . VAL A 1 114 ? 33.440 5.963 32.982 1.00 33.16 114 VAL A CA 1
ATOM 914 C C . VAL A 1 114 ? 32.267 6.840 33.418 1.00 33.16 114 VAL A C 1
ATOM 916 O O . VAL A 1 114 ? 32.446 7.783 34.180 1.00 33.16 114 VAL A O 1
ATOM 919 N N . SER A 1 115 ? 31.065 6.514 32.946 1.00 31.19 115 SER A N 1
ATOM 920 C CA . SER A 1 115 ? 29.820 6.956 33.572 1.00 31.19 115 SER A CA 1
ATOM 921 C C . SER A 1 115 ? 29.398 5.857 34.549 1.00 31.19 115 SER A C 1
ATOM 923 O O . SER A 1 115 ? 29.106 4.747 34.094 1.00 31.19 115 SER A O 1
ATOM 925 N N . PRO A 1 116 ? 29.396 6.089 35.872 1.00 37.25 116 PRO A N 1
ATOM 926 C CA . PRO A 1 116 ? 28.684 5.202 36.772 1.00 37.25 116 PRO A CA 1
ATOM 927 C C . PRO A 1 116 ? 27.187 5.445 36.547 1.00 37.25 116 PRO A C 1
ATOM 929 O O . PRO A 1 116 ? 26.767 6.586 36.390 1.00 37.25 116 PRO A O 1
ATOM 932 N N . GLU A 1 117 ? 26.396 4.373 36.541 1.00 38.91 117 GLU A N 1
ATOM 933 C CA . GLU A 1 117 ? 24.930 4.377 36.383 1.00 38.91 117 GLU A CA 1
ATOM 934 C C . GLU A 1 117 ? 24.394 4.325 34.938 1.00 38.91 117 GLU A C 1
ATOM 936 O O . GLU A 1 117 ? 23.583 5.141 34.510 1.00 38.91 117 GLU A O 1
ATOM 941 N N . MET A 1 118 ? 24.724 3.256 34.207 1.00 28.94 118 MET A N 1
ATOM 942 C CA . MET A 1 118 ? 23.742 2.669 33.287 1.00 28.94 118 MET A CA 1
ATOM 943 C C . MET A 1 118 ? 22.966 1.589 34.042 1.00 28.94 118 MET A C 1
ATOM 945 O O . MET A 1 118 ? 23.406 0.450 34.160 1.00 28.94 118 MET A O 1
ATOM 949 N N . GLN A 1 119 ? 21.805 1.963 34.584 1.00 32.03 119 GLN A N 1
ATOM 950 C CA . GLN A 1 119 ? 20.779 0.986 34.929 1.00 32.03 119 GLN A CA 1
ATOM 951 C C . GLN A 1 119 ? 20.253 0.393 33.623 1.00 32.03 119 GLN A C 1
ATOM 953 O O . GLN A 1 119 ? 19.537 1.055 32.870 1.00 32.03 119 GLN A O 1
ATOM 958 N N . GLU A 1 120 ? 20.621 -0.855 33.352 1.00 27.84 120 GLU A N 1
ATOM 959 C CA . GLU A 1 120 ? 19.959 -1.666 32.344 1.00 27.84 120 GLU A CA 1
ATOM 960 C C . GLU A 1 120 ? 18.466 -1.741 32.684 1.00 27.84 120 GLU A C 1
ATOM 962 O O . GLU A 1 120 ? 18.045 -2.413 33.627 1.00 27.84 120 GLU A O 1
ATOM 967 N N . VAL A 1 121 ? 17.630 -1.053 31.906 1.00 31.20 121 VAL A N 1
ATOM 968 C CA . VAL A 1 121 ? 16.195 -1.342 31.885 1.00 31.20 121 VAL A CA 1
ATOM 969 C C . VAL A 1 121 ? 16.015 -2.573 31.008 1.00 31.20 121 VAL A C 1
ATOM 971 O O . VAL A 1 121 ? 15.550 -2.508 29.871 1.00 31.20 121 VAL A O 1
ATOM 974 N N . VAL A 1 122 ? 16.415 -3.722 31.548 1.00 29.31 122 VAL A N 1
ATOM 975 C CA . VAL A 1 122 ? 15.951 -5.009 31.054 1.00 29.31 122 VAL A CA 1
ATOM 976 C C . VAL A 1 122 ? 14.470 -5.063 31.415 1.00 29.31 122 VAL A C 1
ATOM 978 O O . VAL A 1 122 ? 14.100 -5.265 32.572 1.00 29.31 122 VAL A O 1
ATOM 981 N N . THR A 1 123 ? 13.579 -4.865 30.440 1.00 32.69 123 THR A N 1
ATOM 982 C CA . THR A 1 123 ? 12.209 -5.384 30.555 1.00 32.69 123 THR A CA 1
ATOM 983 C C . THR A 1 123 ? 12.292 -6.898 30.468 1.00 32.69 123 THR A C 1
ATOM 985 O O . THR A 1 123 ? 11.996 -7.520 29.449 1.00 32.69 123 THR A O 1
ATOM 988 N N . GLU A 1 124 ? 12.759 -7.476 31.562 1.00 29.69 124 GLU A N 1
ATOM 989 C CA . GLU A 1 124 ? 12.790 -8.890 31.832 1.00 29.69 124 GLU A CA 1
ATOM 990 C C . GLU A 1 124 ? 11.320 -9.314 31.909 1.00 29.69 124 GLU A C 1
ATOM 992 O O . GLU A 1 124 ? 10.637 -9.139 32.922 1.00 29.69 124 GLU A O 1
ATOM 997 N N . ARG A 1 125 ? 10.781 -9.842 30.803 1.00 36.25 125 ARG A N 1
ATOM 998 C CA . ARG A 1 125 ? 9.606 -10.713 30.868 1.00 36.25 125 ARG A CA 1
ATOM 999 C C . ARG A 1 125 ? 10.053 -11.976 31.596 1.00 36.25 125 ARG A C 1
ATOM 1001 O O . ARG A 1 125 ? 10.293 -13.003 30.971 1.00 36.25 125 ARG A O 1
ATOM 1008 N N . LYS A 1 126 ? 10.182 -11.890 32.922 1.00 33.06 126 LYS A N 1
ATOM 1009 C CA . LYS A 1 126 ? 10.335 -13.065 33.772 1.00 33.06 126 LYS A CA 1
ATOM 1010 C C . LYS A 1 126 ? 9.044 -13.852 33.654 1.00 33.06 126 LYS A C 1
ATOM 1012 O O . LYS A 1 126 ? 8.038 -13.532 34.281 1.00 33.06 126 LYS A O 1
ATOM 1017 N N . ARG A 1 127 ? 9.068 -14.884 32.812 1.00 29.42 127 ARG A N 1
ATOM 1018 C CA . ARG A 1 127 ? 8.346 -16.104 33.149 1.00 29.42 127 ARG A CA 1
ATOM 1019 C C . ARG A 1 127 ? 8.907 -16.523 34.501 1.00 29.42 127 ARG A C 1
ATOM 1021 O O . ARG A 1 127 ? 10.101 -16.768 34.622 1.00 29.42 127 ARG A O 1
ATOM 1028 N N . PHE A 1 128 ? 8.065 -16.470 35.522 1.00 37.47 128 PHE A N 1
ATOM 1029 C CA . PHE A 1 128 ? 8.419 -16.925 36.853 1.00 37.47 128 PHE A CA 1
ATOM 1030 C C . PHE A 1 128 ? 8.355 -18.448 36.832 1.00 37.47 128 PHE A C 1
ATOM 1032 O O . PHE A 1 128 ? 7.314 -19.034 37.111 1.00 37.47 128 PHE A O 1
ATOM 1039 N N . THR A 1 129 ? 9.448 -19.084 36.430 1.00 32.19 129 THR A N 1
ATOM 1040 C CA . THR A 1 129 ? 9.770 -20.395 36.979 1.00 32.19 129 THR A CA 1
ATOM 1041 C C . THR A 1 129 ? 10.158 -20.177 38.437 1.00 32.19 129 THR A C 1
ATOM 1043 O O . THR A 1 129 ? 10.807 -19.178 38.769 1.00 32.19 129 THR A O 1
ATOM 1046 N N . LEU A 1 130 ? 9.679 -21.057 39.318 1.00 35.16 130 LEU A N 1
ATOM 1047 C CA . LEU A 1 130 ? 10.188 -21.154 40.681 1.00 35.16 130 LEU A CA 1
ATOM 1048 C C . LEU A 1 130 ? 11.717 -21.160 40.594 1.00 35.16 130 LEU A C 1
ATOM 1050 O O . LEU A 1 130 ? 12.296 -21.928 39.831 1.00 35.16 130 LEU A O 1
ATOM 1054 N N . ILE A 1 131 ? 12.343 -20.229 41.309 1.00 42.97 131 ILE A N 1
ATOM 1055 C CA . ILE A 1 131 ? 13.763 -20.334 41.615 1.00 42.97 131 ILE A CA 1
ATOM 1056 C C . ILE A 1 131 ? 13.836 -21.586 42.477 1.00 42.97 131 ILE A C 1
ATOM 1058 O O . ILE A 1 131 ? 13.297 -21.584 43.583 1.00 42.97 131 ILE A O 1
ATOM 1062 N N . GLU A 1 132 ? 14.380 -22.659 41.912 1.00 43.03 132 GLU A N 1
ATOM 1063 C CA . GLU A 1 132 ? 14.775 -23.842 42.659 1.00 43.03 132 GLU A CA 1
ATOM 1064 C C . GLU A 1 132 ? 15.613 -23.345 43.841 1.00 43.03 132 GLU A C 1
ATOM 1066 O O . GLU A 1 132 ? 16.641 -22.697 43.645 1.00 43.03 132 GLU A O 1
ATOM 1071 N N . GLU A 1 133 ? 15.204 -23.638 45.075 1.00 43.75 133 GLU A N 1
ATOM 1072 C CA . GLU A 1 133 ? 16.079 -23.530 46.253 1.00 43.75 133 GLU A CA 1
ATOM 1073 C C . GLU A 1 133 ? 17.188 -24.607 46.208 1.00 43.75 133 GLU A C 1
ATOM 1075 O O . GLU A 1 133 ? 17.647 -25.097 47.231 1.00 43.75 133 GLU A O 1
ATOM 1080 N N . ALA A 1 134 ? 17.667 -24.950 45.011 1.00 45.16 134 ALA A N 1
ATOM 1081 C CA . ALA A 1 134 ? 18.858 -25.742 44.772 1.00 45.16 134 ALA A CA 1
ATOM 1082 C C . ALA A 1 134 ? 20.083 -24.830 44.577 1.00 45.16 134 ALA A C 1
ATOM 1084 O O . ALA A 1 134 ? 21.000 -25.146 43.822 1.00 45.16 134 ALA A O 1
ATOM 1085 N N . GLU A 1 135 ? 20.154 -23.700 45.287 1.00 43.75 135 GLU A N 1
ATOM 1086 C CA . GLU A 1 135 ? 21.462 -23.121 45.594 1.00 43.75 135 GLU A CA 1
ATOM 1087 C C . GLU A 1 135 ? 22.133 -23.990 46.670 1.00 43.75 135 GLU A C 1
ATOM 1089 O O . GLU A 1 135 ? 22.077 -23.722 47.867 1.00 43.75 135 GLU A O 1
ATOM 1094 N N . GLY A 1 136 ? 22.820 -25.040 46.207 1.00 48.34 136 GLY A N 1
ATOM 1095 C CA . GLY A 1 136 ? 24.147 -25.337 46.742 1.00 48.34 136 GLY A CA 1
ATOM 1096 C C . GLY A 1 136 ? 24.351 -26.601 47.576 1.00 48.34 136 GLY A C 1
ATOM 1097 O O . GLY A 1 136 ? 25.378 -26.671 48.249 1.00 48.34 136 GLY A O 1
ATOM 1098 N N . ASN A 1 137 ? 23.477 -27.613 47.533 1.00 53.75 137 ASN A N 1
ATOM 1099 C CA . ASN A 1 137 ? 23.839 -28.937 48.058 1.00 53.75 137 ASN A CA 1
ATOM 1100 C C . ASN A 1 137 ? 23.689 -30.037 46.989 1.00 53.75 137 ASN A C 1
ATOM 1102 O O . ASN A 1 137 ? 22.577 -30.511 46.768 1.00 53.75 137 ASN A O 1
ATOM 1106 N N . PRO A 1 138 ? 24.792 -30.495 46.362 1.00 60.00 138 PRO A N 1
ATOM 1107 C CA . PRO A 1 138 ? 24.780 -31.585 45.375 1.00 60.00 138 PRO A CA 1
ATOM 1108 C C . PRO A 1 138 ? 24.161 -32.892 45.895 1.00 60.00 138 PRO A C 1
ATOM 1110 O O . PRO A 1 138 ? 23.760 -33.747 45.108 1.00 60.00 138 PRO A O 1
ATOM 1113 N N . TYR A 1 139 ? 24.084 -33.035 47.222 1.00 62.19 139 TYR A N 1
ATOM 1114 C CA . TYR A 1 139 ? 23.589 -34.214 47.922 1.00 62.19 139 TYR A CA 1
ATOM 1115 C C . TYR A 1 139 ? 22.131 -34.088 48.403 1.00 62.19 139 TYR A C 1
ATOM 1117 O O . TYR A 1 139 ? 21.677 -34.931 49.173 1.00 62.19 139 TYR A O 1
ATOM 1125 N N . ALA A 1 140 ? 21.389 -33.052 48.001 1.00 63.34 140 ALA A N 1
ATOM 1126 C CA . ALA A 1 140 ? 19.968 -32.902 48.323 1.00 63.34 140 ALA A CA 1
ATOM 1127 C C . ALA A 1 140 ? 19.151 -32.841 47.029 1.00 63.34 140 ALA A C 1
ATOM 1129 O O . ALA A 1 140 ? 19.246 -31.880 46.271 1.00 63.34 140 ALA A O 1
ATOM 1130 N N . TRP A 1 141 ? 18.401 -33.902 46.746 1.00 67.06 141 TRP A N 1
ATOM 1131 C CA . TRP A 1 141 ? 17.546 -34.019 45.568 1.00 67.06 141 TRP A CA 1
ATOM 1132 C C . TRP A 1 141 ? 16.086 -33.908 46.006 1.00 67.06 141 TRP A C 1
ATOM 1134 O O . TRP A 1 141 ? 15.686 -34.501 47.008 1.00 67.06 141 TRP A O 1
ATOM 1144 N N . GLU A 1 142 ? 15.274 -33.175 45.249 1.00 65.94 142 GLU A N 1
ATOM 1145 C CA . GLU A 1 142 ? 13.853 -32.991 45.548 1.00 65.94 142 GLU A CA 1
ATOM 1146 C C . GLU A 1 142 ? 12.981 -33.647 44.474 1.00 65.94 142 GLU A C 1
ATOM 1148 O O . GLU A 1 142 ? 13.215 -33.503 43.274 1.00 65.94 142 GLU A O 1
ATOM 1153 N N . PHE A 1 143 ? 11.953 -34.370 44.916 1.00 65.56 143 PHE A N 1
ATOM 1154 C CA . PHE A 1 143 ? 10.907 -34.940 44.076 1.00 65.56 143 PHE A CA 1
ATOM 1155 C C . PHE A 1 143 ? 9.602 -34.178 44.350 1.00 65.56 143 PHE A C 1
ATOM 1157 O O . PHE A 1 143 ? 8.858 -34.501 45.281 1.00 65.56 143 PHE A O 1
ATOM 1164 N N . ASP A 1 144 ? 9.362 -33.108 43.584 1.00 65.56 144 ASP A N 1
ATOM 1165 C CA . ASP A 1 144 ? 8.230 -32.196 43.787 1.00 65.56 144 ASP A CA 1
ATOM 1166 C C . ASP A 1 144 ? 7.015 -32.571 42.922 1.00 65.56 144 ASP A C 1
ATOM 1168 O O . ASP A 1 144 ? 7.062 -32.542 41.691 1.00 65.56 144 ASP A O 1
ATOM 1172 N N . LEU A 1 145 ? 5.899 -32.897 43.580 1.00 64.94 145 LEU A N 1
ATOM 1173 C CA . LEU A 1 145 ? 4.612 -33.191 42.938 1.00 64.94 145 LEU A CA 1
ATOM 1174 C C . LEU A 1 145 ? 3.678 -31.973 42.881 1.00 64.94 145 LEU A C 1
ATOM 1176 O O . LEU A 1 145 ? 2.572 -32.062 42.351 1.00 64.94 145 LEU A O 1
ATOM 1180 N N . CYS A 1 146 ? 4.106 -30.836 43.429 1.00 56.75 146 CYS A N 1
ATOM 1181 C CA . CYS A 1 146 ? 3.285 -29.662 43.698 1.00 56.75 146 CYS A CA 1
ATOM 1182 C C . CYS A 1 146 ? 3.764 -28.404 42.951 1.00 56.75 146 CYS A C 1
ATOM 1184 O O . CYS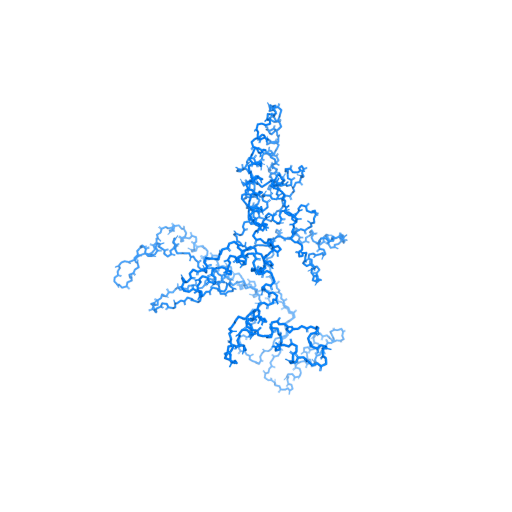 A 1 146 ? 3.633 -27.296 43.477 1.00 56.75 146 CYS A O 1
ATOM 1186 N N . SER A 1 147 ? 4.248 -28.545 41.710 1.00 55.56 147 SER A N 1
ATOM 1187 C CA . SER A 1 147 ? 4.562 -27.413 40.821 1.00 55.56 147 SER A CA 1
ATOM 1188 C C . SER A 1 147 ? 3.317 -26.547 40.570 1.00 55.56 147 SER A C 1
ATOM 1190 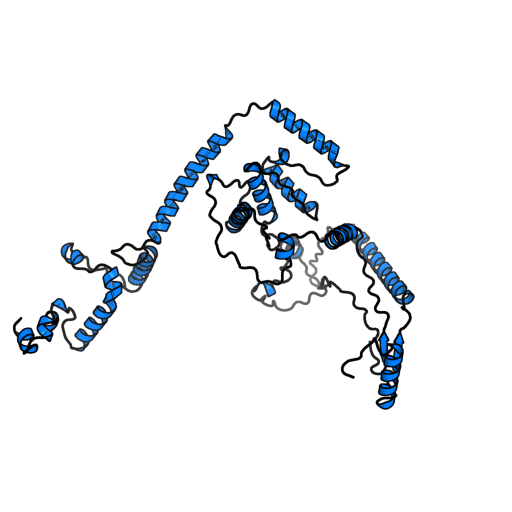O O . SER A 1 147 ? 2.481 -26.822 39.706 1.00 55.56 147 SER A O 1
ATOM 1192 N N . LEU A 1 148 ? 3.157 -25.494 41.373 1.00 48.91 148 LEU A N 1
ATOM 1193 C CA . LEU A 1 148 ? 1.972 -24.639 41.378 1.00 48.91 148 LEU A CA 1
ATOM 1194 C C . LEU A 1 148 ? 2.322 -23.286 40.753 1.00 48.91 148 LEU A C 1
ATOM 1196 O O . LEU A 1 148 ? 2.966 -22.433 41.363 1.00 48.91 148 LEU A O 1
ATOM 1200 N N . THR A 1 149 ? 1.891 -23.081 39.506 1.00 49.09 149 THR A N 1
ATOM 1201 C CA . THR A 1 149 ? 2.107 -21.816 38.789 1.00 49.09 149 THR A CA 1
ATOM 1202 C C . THR A 1 149 ? 0.999 -20.825 39.134 1.00 49.09 149 THR A C 1
ATOM 1204 O O . THR A 1 149 ? -0.129 -20.931 38.654 1.00 49.09 149 THR A O 1
ATOM 1207 N N . LEU A 1 150 ? 1.321 -19.830 39.960 1.00 42.34 150 LEU A N 1
ATOM 1208 C CA . LEU A 1 150 ? 0.382 -18.787 40.371 1.00 42.34 150 LEU A CA 1
ATOM 1209 C C . LEU A 1 150 ? 0.501 -17.583 39.424 1.00 42.34 150 LEU A C 1
ATOM 1211 O O . LEU A 1 150 ? 1.390 -16.743 39.559 1.00 42.34 150 LEU A O 1
ATOM 1215 N N . ALA A 1 151 ? -0.387 -17.515 38.430 1.00 47.22 151 ALA A N 1
ATOM 1216 C CA . ALA A 1 151 ? -0.424 -16.436 37.446 1.00 47.22 151 ALA A CA 1
ATOM 1217 C C . ALA A 1 151 ? -1.614 -15.496 37.690 1.00 47.22 151 ALA A C 1
ATOM 1219 O O . ALA A 1 151 ? -2.756 -15.920 37.861 1.00 47.22 151 ALA A O 1
ATOM 1220 N N . ASN A 1 152 ? -1.349 -14.188 37.684 1.00 46.34 152 ASN A N 1
ATOM 1221 C CA . ASN A 1 152 ? -2.382 -13.163 37.799 1.00 46.34 152 ASN A CA 1
ATOM 1222 C C . ASN A 1 152 ? -3.025 -12.919 36.425 1.00 46.34 152 ASN A C 1
ATOM 1224 O O . ASN A 1 152 ? -2.535 -12.115 35.626 1.00 46.34 152 ASN A O 1
ATOM 1228 N N . PHE A 1 153 ? -4.107 -13.637 36.128 1.00 53.22 153 PHE A N 1
ATOM 1229 C CA . PHE A 1 153 ? -4.884 -13.414 34.913 1.00 53.22 153 PHE A CA 1
ATOM 1230 C C . PHE A 1 153 ? -5.845 -12.242 35.115 1.00 53.22 153 PHE A C 1
ATOM 1232 O O . PHE A 1 153 ? -6.754 -12.282 35.940 1.00 53.22 153 PHE A O 1
ATOM 1239 N N . ASN A 1 154 ? -5.650 -11.174 34.339 1.00 52.00 154 ASN A N 1
ATOM 1240 C CA . ASN A 1 154 ? -6.553 -10.030 34.346 1.00 52.00 154 ASN A CA 1
ATOM 1241 C C . ASN A 1 154 ? -7.953 -10.470 33.879 1.00 52.00 154 ASN A C 1
ATOM 1243 O O . ASN A 1 154 ? -8.116 -10.911 32.739 1.00 52.00 154 ASN A O 1
ATOM 1247 N N . TYR A 1 155 ? -8.950 -10.299 34.750 1.00 50.94 155 TYR A N 1
ATOM 1248 C CA . TYR A 1 155 ? -10.344 -10.713 34.564 1.00 50.94 155 TYR A CA 1
ATOM 1249 C C . TYR A 1 155 ? -10.973 -10.216 33.247 1.00 50.94 155 TYR A C 1
ATOM 1251 O O . TYR A 1 155 ? -11.843 -10.878 32.695 1.00 50.94 155 TYR A O 1
ATOM 1259 N N . ARG A 1 156 ? -10.479 -9.113 32.658 1.00 54.00 156 ARG A N 1
ATOM 1260 C CA . ARG A 1 156 ? -10.926 -8.637 31.330 1.00 54.00 156 ARG A CA 1
ATOM 1261 C C . ARG A 1 156 ? -10.712 -9.645 30.194 1.00 54.00 156 ARG A C 1
ATOM 1263 O O . ARG A 1 156 ? -11.394 -9.555 29.182 1.00 54.00 156 ARG A O 1
ATOM 1270 N N . LYS A 1 157 ? -9.781 -10.592 30.343 1.00 53.22 157 LYS A N 1
ATOM 1271 C CA . LYS A 1 157 ? -9.504 -11.631 29.339 1.00 53.22 157 LYS A CA 1
ATOM 1272 C C . LYS A 1 157 ? -10.378 -12.883 29.497 1.00 53.22 157 LYS A C 1
ATOM 1274 O O . LYS A 1 157 ? -10.394 -13.700 28.587 1.00 53.22 157 LYS A O 1
ATOM 1279 N N . MET A 1 158 ? -11.129 -13.019 30.596 1.00 60.16 158 MET A N 1
ATOM 1280 C CA . MET A 1 158 ? -12.030 -14.161 30.821 1.00 60.16 158 MET A CA 1
ATOM 1281 C C . MET A 1 158 ? -13.213 -14.182 29.847 1.00 60.16 158 MET A C 1
ATOM 1283 O O . MET A 1 158 ? -13.671 -15.261 29.494 1.00 60.16 158 MET A O 1
ATOM 1287 N N . THR A 1 159 ? -13.685 -13.026 29.364 1.00 62.94 159 THR A N 1
ATOM 1288 C CA . THR A 1 159 ? -14.764 -12.980 28.361 1.00 62.94 159 THR A CA 1
ATOM 1289 C C . THR A 1 159 ? -14.317 -13.597 27.040 1.00 62.94 159 THR A C 1
ATOM 1291 O O . THR A 1 159 ? -15.017 -14.447 26.517 1.00 62.94 159 THR A O 1
ATOM 1294 N N . LEU A 1 160 ? -13.107 -13.261 26.573 1.00 65.81 160 LEU A N 1
ATOM 1295 C CA . LEU A 1 160 ? -12.503 -13.887 25.393 1.00 65.81 160 LEU A CA 1
ATOM 1296 C C . LEU A 1 160 ? -12.337 -15.391 25.584 1.00 65.81 160 LEU A C 1
ATOM 1298 O O . LEU A 1 160 ? -12.661 -16.146 24.682 1.00 65.81 160 LEU A O 1
ATOM 1302 N N . VAL A 1 161 ? -11.861 -15.831 26.754 1.00 67.75 161 VAL A N 1
ATOM 1303 C CA . VAL A 1 161 ? -11.750 -17.266 27.056 1.00 67.75 161 VAL A CA 1
ATOM 1304 C C . VAL A 1 161 ? -13.121 -17.929 26.982 1.00 67.75 161 VAL A C 1
ATOM 1306 O O . VAL A 1 161 ? -13.243 -18.942 26.317 1.00 67.75 161 VAL A O 1
ATOM 1309 N N . ARG A 1 162 ? -14.159 -17.329 27.574 1.00 69.50 162 ARG A N 1
ATOM 1310 C CA . ARG A 1 162 ? -15.532 -17.843 27.502 1.00 69.50 162 ARG A CA 1
ATOM 1311 C C . ARG A 1 162 ? -16.059 -17.893 26.068 1.00 69.50 162 ARG A C 1
ATOM 1313 O O . ARG A 1 162 ? -16.733 -18.853 25.720 1.00 69.50 162 ARG A O 1
ATOM 1320 N N . ASP A 1 163 ? -15.769 -16.879 25.260 1.00 73.12 163 ASP A N 1
ATOM 1321 C CA . ASP A 1 163 ? -16.193 -16.819 23.860 1.00 73.12 163 ASP A CA 1
ATOM 1322 C C . ASP A 1 163 ? -15.440 -17.858 23.012 1.00 73.12 163 ASP A C 1
ATOM 1324 O O . ASP A 1 163 ? -16.055 -18.522 22.187 1.00 73.12 163 ASP A O 1
ATOM 1328 N N . TYR A 1 164 ? -14.145 -18.085 23.269 1.00 71.00 164 TYR A N 1
ATOM 1329 C CA . TYR A 1 164 ? -13.386 -19.179 22.657 1.00 71.00 164 TYR A CA 1
ATOM 1330 C C . TYR A 1 164 ? -13.888 -20.549 23.103 1.00 71.00 164 TYR A C 1
ATOM 1332 O O . TYR A 1 164 ? -14.047 -21.419 22.261 1.00 71.00 164 TYR A O 1
ATOM 1340 N N . THR A 1 165 ? -14.165 -20.750 24.394 1.00 74.06 165 THR A N 1
ATOM 1341 C CA . THR A 1 165 ? -14.738 -22.005 24.899 1.00 74.06 165 THR A CA 1
ATOM 1342 C C . THR A 1 165 ? -16.080 -22.272 24.235 1.00 74.06 165 THR A C 1
ATOM 1344 O O . THR A 1 165 ? -16.277 -23.363 23.732 1.00 74.06 165 THR A O 1
ATOM 1347 N N . LYS A 1 166 ? -16.945 -21.258 24.106 1.00 78.25 166 LYS A N 1
ATOM 1348 C CA . LYS A 1 166 ? -18.189 -21.385 23.339 1.00 78.25 166 LYS A CA 1
ATOM 1349 C C . LYS A 1 166 ? -17.956 -21.724 21.873 1.00 78.25 166 LYS A C 1
ATOM 1351 O O . LYS A 1 166 ? -18.641 -22.589 21.364 1.00 78.25 166 LYS A O 1
ATOM 1356 N N . LEU A 1 167 ? -17.010 -21.070 21.200 1.00 74.56 167 LEU A N 1
ATOM 1357 C CA . LEU A 1 167 ? -16.693 -21.372 19.799 1.00 74.56 167 LEU A CA 1
ATOM 1358 C C . LEU A 1 167 ? -16.166 -22.801 19.615 1.00 74.56 167 LEU A C 1
ATOM 1360 O O . LEU A 1 167 ? -16.480 -23.428 18.610 1.00 74.56 167 LEU A O 1
ATOM 1364 N N . ILE A 1 168 ? -15.382 -23.297 20.577 1.00 74.12 168 ILE A N 1
ATOM 1365 C CA . ILE A 1 168 ? -14.882 -24.676 20.611 1.00 74.12 168 ILE A CA 1
ATOM 1366 C C . ILE A 1 168 ? -16.035 -25.652 20.885 1.00 74.12 168 ILE A C 1
ATOM 1368 O O . ILE A 1 168 ? -16.131 -26.673 20.217 1.00 74.12 168 ILE A O 1
ATOM 1372 N N . ASP A 1 169 ? -16.919 -25.330 21.832 1.00 79.19 169 ASP A N 1
ATOM 1373 C CA . ASP A 1 169 ? -18.062 -26.169 22.212 1.00 79.19 169 ASP A CA 1
ATOM 1374 C C . ASP A 1 169 ? -19.139 -26.218 21.113 1.00 79.19 169 ASP A C 1
ATOM 1376 O O . ASP A 1 169 ? -19.786 -27.244 20.918 1.00 79.19 169 ASP A O 1
ATOM 1380 N N . GLU A 1 170 ? -19.352 -25.105 20.405 1.00 80.00 170 GLU A N 1
ATOM 1381 C CA . GLU A 1 170 ? -20.307 -24.976 19.297 1.00 80.00 170 GLU A CA 1
ATOM 1382 C C . GLU A 1 170 ? -19.755 -25.537 17.973 1.00 80.00 170 GLU A C 1
ATOM 1384 O O . GLU A 1 170 ? -20.524 -25.667 17.022 1.00 80.00 170 GLU A O 1
ATOM 1389 N N . ASP A 1 171 ? -18.456 -25.866 17.915 1.00 68.19 171 ASP A N 1
ATOM 1390 C CA . ASP A 1 171 ? -17.740 -26.429 16.758 1.00 68.19 171 ASP A CA 1
ATOM 1391 C C . ASP A 1 171 ? -18.104 -25.735 15.434 1.00 68.19 171 ASP A C 1
ATOM 1393 O O . ASP A 1 171 ? -18.437 -26.366 14.430 1.00 68.19 171 ASP A O 1
ATOM 1397 N N . MET A 1 172 ? -18.124 -24.395 15.437 1.00 69.56 172 MET A N 1
ATOM 1398 C CA . MET A 1 172 ? -18.488 -23.634 14.241 1.00 69.56 172 MET A CA 1
ATOM 1399 C C . MET A 1 172 ? -17.359 -23.701 13.203 1.00 69.56 172 MET A C 1
ATOM 1401 O O . MET A 1 172 ? -16.303 -23.095 13.423 1.00 69.56 172 MET A O 1
ATOM 1405 N N . PRO A 1 173 ? -17.571 -24.336 12.032 1.00 67.00 173 PRO A N 1
ATOM 1406 C CA . PRO A 1 173 ? -16.545 -24.403 11.007 1.00 67.00 173 PRO A CA 1
ATOM 1407 C C . PRO A 1 173 ? -16.329 -23.008 10.417 1.00 67.00 173 PRO A C 1
ATOM 1409 O O . PRO A 1 173 ? -17.219 -22.416 9.802 1.00 67.00 173 PRO A O 1
ATOM 1412 N N . SER A 1 174 ? -15.122 -22.474 10.589 1.00 68.31 174 SER A N 1
ATOM 1413 C CA . SER A 1 174 ? -14.713 -21.206 9.996 1.00 68.31 174 SER A CA 1
ATOM 1414 C C . SER A 1 174 ? -13.507 -21.443 9.110 1.00 68.31 174 SER A C 1
ATOM 1416 O O . SER A 1 174 ? -12.363 -21.437 9.557 1.00 68.31 174 SER A O 1
ATOM 1418 N N . THR A 1 175 ? -13.760 -21.548 7.806 1.00 68.06 175 THR A N 1
ATOM 1419 C CA . THR A 1 175 ? -12.714 -21.736 6.792 1.00 68.06 175 THR A CA 1
ATOM 1420 C C . THR A 1 175 ? -11.625 -20.664 6.865 1.00 68.06 175 THR A C 1
ATOM 1422 O O . THR A 1 175 ? -10.482 -20.909 6.492 1.00 68.06 175 THR A O 1
ATOM 1425 N N . ALA A 1 176 ? -11.961 -19.452 7.320 1.00 65.62 176 ALA A N 1
ATOM 1426 C CA . ALA A 1 176 ? -10.999 -18.374 7.516 1.00 65.62 176 ALA A CA 1
ATOM 1427 C C . ALA A 1 176 ? -10.131 -18.595 8.764 1.00 65.62 176 ALA A C 1
ATOM 1429 O O . ALA A 1 176 ? -8.925 -18.370 8.698 1.00 65.62 176 ALA A O 1
ATOM 1430 N N . PHE A 1 177 ? -10.725 -19.045 9.873 1.00 68.12 177 PHE A N 1
ATOM 1431 C CA . PHE A 1 177 ? -10.003 -19.377 11.101 1.00 68.12 177 PHE A CA 1
ATOM 1432 C C . PHE A 1 177 ? -9.064 -20.565 10.868 1.00 68.12 177 PHE A C 1
ATOM 1434 O O . PHE A 1 177 ? -7.864 -20.452 11.115 1.00 68.12 177 PHE A O 1
ATOM 1441 N N . ASP A 1 178 ? -9.567 -21.638 10.260 1.00 70.69 178 ASP A N 1
ATOM 1442 C CA . ASP A 1 178 ? -8.784 -22.838 9.955 1.00 70.69 178 ASP A CA 1
ATOM 1443 C C . ASP A 1 178 ? -7.615 -22.514 9.027 1.00 70.69 178 ASP A C 1
ATOM 1445 O O . ASP A 1 178 ? -6.486 -22.924 9.270 1.00 70.69 178 ASP A O 1
ATOM 1449 N N . ARG A 1 179 ? -7.823 -21.662 8.015 1.00 67.44 179 ARG A N 1
ATOM 1450 C CA . ARG A 1 179 ? -6.731 -21.184 7.150 1.00 67.44 179 ARG A CA 1
ATOM 1451 C C . ARG A 1 179 ? -5.682 -20.354 7.886 1.00 67.44 179 ARG A C 1
ATOM 1453 O O . ARG A 1 179 ? -4.569 -20.235 7.376 1.00 67.44 179 ARG A O 1
ATOM 1460 N N . VAL A 1 180 ? -6.020 -19.664 8.978 1.00 65.94 180 VAL A N 1
ATOM 1461 C CA . VAL A 1 180 ? -5.078 -18.835 9.765 1.00 65.94 180 VAL A CA 1
ATOM 1462 C C . VAL A 1 180 ? -4.209 -19.702 10.669 1.00 65.94 180 VAL A C 1
ATOM 1464 O O . VAL A 1 180 ? -3.028 -19.398 10.819 1.00 65.94 180 VAL A O 1
ATOM 1467 N N . PHE A 1 181 ? -4.781 -20.762 11.240 1.00 67.00 181 PHE A N 1
ATOM 1468 C CA . PHE A 1 181 ? -4.098 -21.651 12.183 1.00 67.00 181 PHE A CA 1
ATOM 1469 C C . PHE A 1 181 ? -3.634 -22.980 11.565 1.00 67.00 181 PHE A C 1
ATOM 1471 O O . PHE A 1 181 ? -2.989 -23.769 12.253 1.00 67.00 181 PHE A O 1
ATOM 1478 N N . SER A 1 182 ? -3.918 -23.219 10.281 1.00 68.06 182 SER A N 1
ATOM 1479 C CA . SER A 1 182 ? -3.399 -24.367 9.538 1.00 68.06 182 SER A CA 1
ATOM 1480 C C . SER A 1 182 ? -1.872 -24.333 9.483 1.00 68.06 182 SER A C 1
ATOM 1482 O O . SER A 1 182 ? -1.256 -23.296 9.234 1.00 68.06 182 SER A O 1
ATOM 1484 N N . LEU A 1 183 ? -1.272 -25.501 9.707 1.00 67.69 183 LEU A N 1
ATOM 1485 C CA . LEU A 1 183 ? 0.164 -25.747 9.576 1.00 67.69 183 LEU A CA 1
ATOM 1486 C C . LEU A 1 183 ? 0.588 -25.933 8.111 1.00 67.69 183 LEU A C 1
ATOM 1488 O O . LEU A 1 183 ? 1.782 -26.039 7.829 1.00 67.69 183 LEU A O 1
ATOM 1492 N N . GLU A 1 184 ? -0.369 -25.991 7.182 1.00 69.75 184 GLU A N 1
ATOM 1493 C CA . GLU A 1 184 ? -0.076 -26.124 5.761 1.00 69.75 184 GLU A CA 1
ATOM 1494 C C . GLU A 1 184 ? 0.575 -24.838 5.224 1.00 69.75 184 GLU A C 1
ATOM 1496 O O . GLU A 1 184 ? 0.077 -23.732 5.475 1.00 69.75 184 GLU A O 1
ATOM 1501 N N . PRO A 1 185 ? 1.681 -24.949 4.463 1.00 56.00 185 PRO A N 1
ATOM 1502 C CA . PRO A 1 185 ? 2.291 -23.799 3.818 1.00 56.00 185 PRO A CA 1
ATOM 1503 C C . PRO A 1 185 ? 1.269 -23.145 2.888 1.00 56.00 185 PRO A C 1
ATOM 1505 O O . PRO A 1 185 ? 0.814 -23.751 1.917 1.00 56.00 185 PRO A O 1
ATOM 1508 N N . ARG A 1 186 ? 0.897 -21.894 3.175 1.00 61.69 186 ARG A N 1
ATOM 1509 C CA . ARG A 1 186 ? 0.030 -21.133 2.275 1.00 61.69 186 ARG A CA 1
ATOM 1510 C C . ARG A 1 186 ? 0.743 -20.955 0.941 1.00 61.69 186 ARG A C 1
ATOM 1512 O O . ARG A 1 186 ? 1.860 -20.439 0.911 1.00 61.69 186 ARG A O 1
ATOM 1519 N N . ALA A 1 187 ? 0.063 -21.308 -0.148 1.00 60.69 187 ALA A N 1
ATOM 1520 C CA . ALA A 1 187 ? 0.445 -20.840 -1.469 1.00 60.69 187 ALA A CA 1
ATOM 1521 C C . ALA A 1 187 ? 0.504 -19.310 -1.407 1.00 60.69 187 ALA A C 1
ATOM 1523 O O . ALA A 1 187 ? -0.498 -18.646 -1.126 1.00 60.69 187 ALA A O 1
ATOM 1524 N N . VAL A 1 188 ? 1.699 -18.749 -1.578 1.00 59.38 188 VAL A N 1
ATOM 1525 C CA . VAL A 1 188 ? 1.838 -17.312 -1.767 1.00 59.38 188 VAL A CA 1
ATOM 1526 C C . VAL A 1 188 ? 1.129 -17.031 -3.082 1.00 59.38 188 VAL A C 1
ATOM 1528 O O . VAL A 1 188 ? 1.564 -17.501 -4.127 1.00 59.38 188 VAL A O 1
ATOM 1531 N N . GLU A 1 189 ? -0.004 -16.333 -3.039 1.00 60.44 189 GLU A N 1
ATOM 1532 C CA . GLU A 1 189 ? -0.582 -15.763 -4.252 1.00 60.44 189 GLU A CA 1
ATOM 1533 C C . GLU A 1 189 ? 0.429 -14.736 -4.784 1.00 60.44 189 GLU A C 1
ATOM 1535 O O . GLU A 1 189 ? 0.456 -13.578 -4.360 1.00 60.44 189 GLU A O 1
ATOM 1540 N N . GLU A 1 190 ? 1.324 -15.207 -5.657 1.00 55.16 190 GLU A N 1
ATOM 1541 C CA . GLU A 1 190 ? 2.374 -14.427 -6.324 1.00 55.16 190 GLU A CA 1
ATOM 1542 C C . GLU A 1 190 ? 1.798 -13.435 -7.336 1.00 55.16 190 GLU A C 1
ATOM 1544 O O . GLU A 1 190 ? 2.487 -12.511 -7.767 1.00 55.16 190 GLU A O 1
ATOM 1549 N N . ALA A 1 191 ? 0.519 -13.584 -7.695 1.00 60.25 191 ALA A N 1
ATOM 1550 C CA . ALA A 1 191 ? -0.162 -12.631 -8.546 1.00 60.25 191 ALA A CA 1
ATOM 1551 C C . ALA A 1 191 ? -0.211 -11.265 -7.848 1.00 60.25 191 ALA A C 1
ATOM 1553 O O . ALA A 1 191 ? -0.900 -11.061 -6.839 1.00 60.25 191 ALA A O 1
ATOM 1554 N N . SER A 1 192 ? 0.538 -10.312 -8.404 1.00 64.25 192 SER A N 1
ATOM 1555 C CA . SER A 1 192 ? 0.392 -8.909 -8.045 1.00 64.25 192 SER A CA 1
ATOM 1556 C C . SER A 1 192 ? -1.077 -8.526 -8.263 1.00 64.25 192 SER A C 1
ATOM 1558 O O . SER A 1 192 ? -1.638 -8.856 -9.313 1.00 64.25 192 SER A O 1
ATOM 1560 N N . PRO A 1 193 ? -1.746 -7.905 -7.276 1.00 67.75 193 PRO A N 1
ATOM 1561 C CA . PRO A 1 193 ? -3.144 -7.543 -7.428 1.00 67.75 193 PRO A CA 1
ATOM 1562 C C . PRO A 1 193 ? -3.297 -6.626 -8.642 1.00 67.75 193 PRO A C 1
ATOM 1564 O O . PRO A 1 193 ? -2.444 -5.770 -8.883 1.00 67.75 193 PRO A O 1
ATOM 1567 N N . ALA A 1 194 ? -4.384 -6.805 -9.396 1.00 72.12 194 ALA A N 1
ATOM 1568 C CA . ALA A 1 194 ? -4.693 -5.934 -10.523 1.00 72.12 194 ALA A CA 1
ATOM 1569 C C . ALA A 1 194 ? -4.654 -4.466 -10.072 1.00 72.12 194 ALA A C 1
ATOM 1571 O O . ALA A 1 194 ? -5.217 -4.110 -9.029 1.00 72.12 194 ALA A O 1
ATOM 1572 N N . VAL A 1 195 ? -3.958 -3.632 -10.846 1.00 80.12 195 VAL A N 1
ATOM 1573 C CA . VAL A 1 195 ? -3.842 -2.201 -10.564 1.00 80.12 195 VAL A CA 1
ATOM 1574 C C . VAL A 1 195 ? -5.237 -1.593 -10.636 1.00 80.12 195 VAL A C 1
ATOM 1576 O O . VAL A 1 195 ? -5.934 -1.729 -11.639 1.00 80.12 195 VAL A O 1
ATOM 1579 N N . ILE A 1 196 ? -5.663 -0.947 -9.551 1.00 82.94 196 ILE A N 1
ATOM 1580 C CA . ILE A 1 196 ? -6.940 -0.236 -9.529 1.00 82.94 196 ILE A CA 1
ATOM 1581 C C . ILE A 1 196 ? -6.780 1.022 -10.394 1.00 82.94 196 ILE A C 1
ATOM 1583 O O . ILE A 1 196 ? -5.864 1.801 -10.112 1.00 82.94 196 ILE A O 1
ATOM 1587 N N . PRO A 1 197 ? -7.647 1.272 -11.390 1.00 84.75 197 PRO A N 1
ATOM 1588 C CA . PRO A 1 197 ? -7.583 2.506 -12.163 1.00 84.75 197 PRO A CA 1
ATOM 1589 C C . PRO A 1 197 ? -7.825 3.722 -11.250 1.00 84.75 197 PRO A C 1
ATOM 1591 O O . PRO A 1 197 ? -8.620 3.624 -10.311 1.00 84.75 197 PRO A O 1
ATOM 1594 N N . PRO A 1 198 ? -7.175 4.874 -11.491 1.00 84.38 198 PRO A N 1
ATOM 1595 C CA . PRO A 1 198 ? -7.305 6.055 -10.633 1.00 84.38 198 PRO A CA 1
ATOM 1596 C C . PRO A 1 198 ? -8.753 6.511 -10.403 1.00 84.38 198 PRO A C 1
ATOM 1598 O O . PRO A 1 198 ? -9.087 6.946 -9.300 1.00 84.38 198 PRO A O 1
ATOM 1601 N N . SER A 1 199 ? -9.626 6.351 -11.406 1.00 84.94 199 SER A N 1
ATOM 1602 C CA . SER A 1 199 ? -11.064 6.644 -11.322 1.00 84.94 199 SER A CA 1
ATOM 1603 C C . SER A 1 199 ? -11.747 5.942 -10.150 1.00 84.94 199 SER A C 1
ATOM 1605 O O . SER A 1 199 ? -12.559 6.542 -9.435 1.00 84.94 199 SER A O 1
ATOM 1607 N N . ASP A 1 200 ? -11.343 4.695 -9.922 1.00 86.75 200 ASP A N 1
ATOM 1608 C CA . ASP A 1 200 ? -11.930 3.785 -8.953 1.00 86.75 200 ASP A CA 1
ATOM 1609 C C . ASP A 1 200 ? -11.171 3.816 -7.632 1.00 86.75 200 ASP A C 1
ATOM 1611 O O . ASP A 1 200 ? -11.561 3.123 -6.699 1.00 86.75 200 ASP A O 1
ATOM 1615 N N . GLN A 1 201 ? -10.079 4.573 -7.511 1.00 87.62 201 GLN A N 1
ATOM 1616 C CA . GLN A 1 201 ? -9.381 4.738 -6.242 1.00 87.62 201 GLN A CA 1
ATOM 1617 C C . GLN A 1 201 ? -10.103 5.788 -5.385 1.00 87.62 201 GLN A C 1
ATOM 1619 O O . GLN A 1 201 ? -10.212 6.967 -5.741 1.00 87.62 201 GLN A O 1
ATOM 1624 N N . HIS A 1 202 ? -10.586 5.356 -4.219 1.00 88.88 202 HIS A N 1
ATOM 1625 C CA . HIS A 1 202 ? -11.278 6.203 -3.242 1.00 88.88 202 HIS A CA 1
ATOM 1626 C C . HIS A 1 202 ? -10.415 6.418 -1.993 1.00 88.88 202 HIS A C 1
ATOM 1628 O O . HIS A 1 202 ? -10.851 6.232 -0.857 1.00 88.88 202 HIS A O 1
ATOM 1634 N N . LEU A 1 203 ? -9.151 6.782 -2.215 1.00 90.69 203 LEU A N 1
ATOM 1635 C CA . LEU A 1 203 ? -8.205 7.085 -1.146 1.00 90.69 203 LEU A CA 1
ATOM 1636 C C . LEU A 1 203 ? -8.488 8.481 -0.592 1.00 90.69 203 LEU A C 1
ATOM 1638 O O . LEU A 1 203 ? -8.601 9.444 -1.346 1.00 90.69 203 LEU A O 1
ATOM 1642 N N . ILE A 1 204 ? -8.572 8.586 0.730 1.00 91.12 204 ILE A N 1
ATOM 1643 C CA . ILE A 1 204 ? -8.825 9.854 1.435 1.00 91.12 204 ILE A CA 1
ATOM 1644 C C . ILE A 1 204 ? -7.571 10.404 2.112 1.00 91.12 204 ILE A C 1
ATOM 1646 O O . ILE A 1 204 ? -7.519 11.559 2.519 1.00 91.12 204 ILE A O 1
ATOM 1650 N N . ILE A 1 205 ? -6.548 9.566 2.255 1.00 92.44 205 ILE A N 1
ATOM 1651 C CA . ILE A 1 205 ? -5.232 9.918 2.773 1.00 92.44 205 ILE A CA 1
ATOM 1652 C C . ILE A 1 205 ? -4.203 9.313 1.820 1.00 92.44 205 ILE A C 1
ATOM 1654 O O . ILE A 1 205 ? -4.466 8.281 1.199 1.00 92.44 205 ILE A O 1
ATOM 1658 N N . ALA A 1 206 ? -3.021 9.928 1.726 1.00 91.06 206 ALA A N 1
ATOM 1659 C CA . ALA A 1 206 ? -1.900 9.395 0.957 1.00 91.06 206 ALA A CA 1
ATOM 1660 C C . ALA A 1 206 ? -1.687 7.894 1.234 1.00 91.06 206 ALA A C 1
ATOM 1662 O O . ALA A 1 206 ? -1.913 7.424 2.349 1.00 91.06 206 ALA A O 1
ATOM 1663 N N . ALA A 1 207 ? -1.256 7.135 0.237 1.00 90.94 207 ALA A N 1
ATOM 1664 C CA . ALA A 1 207 ? -0.931 5.725 0.392 1.00 90.94 207 ALA A CA 1
ATOM 1665 C C . ALA A 1 207 ? 0.255 5.387 -0.503 1.00 90.94 207 ALA A C 1
ATOM 1667 O O . ALA A 1 207 ? 0.356 5.900 -1.616 1.00 90.94 207 ALA A O 1
ATOM 1668 N N . ASP A 1 208 ? 1.151 4.538 -0.014 1.00 90.44 208 ASP A N 1
ATOM 1669 C CA . ASP A 1 208 ? 2.204 3.971 -0.852 1.00 90.44 208 ASP A CA 1
ATOM 1670 C C . ASP A 1 208 ? 1.663 2.815 -1.717 1.00 90.44 208 ASP A C 1
ATOM 1672 O O . ASP A 1 208 ? 0.560 2.304 -1.497 1.00 90.44 208 ASP A O 1
ATOM 1676 N N . ALA A 1 209 ? 2.455 2.370 -2.696 1.00 87.00 209 ALA A N 1
ATOM 1677 C CA . ALA A 1 209 ? 2.062 1.301 -3.613 1.00 87.00 209 ALA A CA 1
ATOM 1678 C C . ALA A 1 209 ? 1.707 -0.019 -2.897 1.00 87.00 209 ALA A C 1
ATOM 1680 O O . ALA A 1 209 ? 0.815 -0.742 -3.342 1.00 87.00 209 ALA A O 1
ATOM 1681 N N . THR A 1 210 ? 2.349 -0.328 -1.764 1.00 88.69 210 THR A N 1
ATOM 1682 C CA . THR A 1 210 ? 2.066 -1.553 -0.997 1.00 88.69 210 THR A CA 1
ATOM 1683 C C . THR A 1 210 ? 0.725 -1.464 -0.271 1.00 88.69 210 THR A C 1
ATOM 1685 O O . THR A 1 210 ? -0.033 -2.435 -0.239 1.00 88.69 210 THR A O 1
ATOM 1688 N N . GLN A 1 211 ? 0.381 -0.283 0.246 1.00 91.56 211 GLN A N 1
ATOM 1689 C CA . GLN A 1 211 ? -0.907 -0.003 0.873 1.00 91.56 211 GLN A CA 1
ATOM 1690 C C . GLN A 1 211 ? -2.040 -0.010 -0.157 1.00 91.56 211 GLN A C 1
ATOM 1692 O O . GLN A 1 211 ? -3.087 -0.603 0.104 1.00 91.56 211 GLN A O 1
ATOM 1697 N N . VAL A 1 212 ? -1.828 0.583 -1.338 1.00 90.75 212 VAL A N 1
ATOM 1698 C CA . VAL A 1 212 ? -2.792 0.525 -2.452 1.00 90.75 212 VAL A CA 1
ATOM 1699 C C . VAL A 1 212 ? -2.993 -0.919 -2.916 1.00 90.75 212 VAL A C 1
ATOM 1701 O O . VAL A 1 212 ? -4.130 -1.357 -3.081 1.00 90.75 212 VAL A O 1
ATOM 1704 N N . GLY A 1 213 ? -1.915 -1.700 -3.028 1.00 89.56 213 GLY A N 1
ATOM 1705 C CA . GLY A 1 213 ? -1.991 -3.129 -3.329 1.00 89.56 213 GLY A CA 1
ATOM 1706 C C . GLY A 1 213 ? -2.767 -3.923 -2.273 1.00 89.56 213 GLY A C 1
ATOM 1707 O O . GLY A 1 213 ? -3.569 -4.789 -2.620 1.00 89.56 213 GLY A O 1
ATOM 1708 N N . ALA A 1 214 ? -2.602 -3.609 -0.985 1.00 89.38 214 ALA A N 1
ATOM 1709 C CA . ALA A 1 214 ? -3.378 -4.235 0.085 1.00 89.38 214 ALA A CA 1
ATOM 1710 C C . ALA A 1 214 ? -4.879 -3.914 -0.022 1.00 89.38 214 ALA A C 1
ATOM 1712 O O . ALA A 1 214 ? -5.710 -4.803 0.172 1.00 89.38 214 ALA A O 1
ATOM 1713 N N . ILE A 1 215 ? -5.233 -2.677 -0.384 1.00 90.81 215 ILE A N 1
ATOM 1714 C CA . ILE A 1 215 ? -6.623 -2.286 -0.659 1.00 90.81 215 ILE A CA 1
ATOM 1715 C C . ILE A 1 215 ? -7.152 -3.063 -1.871 1.00 90.81 215 ILE A C 1
ATOM 1717 O O . ILE A 1 215 ? -8.221 -3.660 -1.781 1.00 90.81 215 ILE A O 1
ATOM 1721 N N . ALA A 1 216 ? -6.384 -3.154 -2.961 1.00 90.00 216 ALA A N 1
ATOM 1722 C CA . ALA A 1 216 ? -6.745 -3.928 -4.151 1.00 90.00 216 ALA A CA 1
ATOM 1723 C C . ALA A 1 216 ? -6.996 -5.411 -3.848 1.00 90.00 216 ALA A C 1
ATOM 1725 O O . ALA A 1 216 ? -8.005 -5.959 -4.290 1.00 90.00 216 ALA A O 1
ATOM 1726 N N . LYS A 1 217 ? -6.150 -6.040 -3.024 1.00 88.38 217 LYS A N 1
ATOM 1727 C CA . LYS A 1 217 ? -6.380 -7.410 -2.534 1.00 88.38 217 LYS A CA 1
ATOM 1728 C C . LYS A 1 217 ? -7.650 -7.502 -1.698 1.00 88.38 217 LYS A C 1
ATOM 1730 O O . LYS A 1 217 ? -8.468 -8.389 -1.919 1.00 88.38 217 LYS A O 1
ATOM 1735 N N . ALA A 1 218 ? -7.867 -6.559 -0.782 1.00 88.81 218 ALA A N 1
ATOM 1736 C CA . ALA A 1 218 ? -9.076 -6.545 0.032 1.00 88.81 218 ALA A CA 1
ATOM 1737 C C . ALA A 1 218 ? -10.346 -6.452 -0.828 1.00 88.81 218 ALA A C 1
ATOM 1739 O O . ALA A 1 218 ? -11.348 -7.073 -0.487 1.00 88.81 218 ALA A O 1
ATOM 1740 N N . ARG A 1 219 ? -10.324 -5.738 -1.964 1.00 88.19 219 ARG A N 1
ATOM 1741 C CA . ARG A 1 219 ? -11.483 -5.621 -2.870 1.00 88.19 219 ARG A CA 1
ATOM 1742 C C . ARG A 1 219 ? -11.945 -6.943 -3.483 1.00 88.19 219 ARG A C 1
ATOM 1744 O O . ARG A 1 219 ? -13.100 -7.008 -3.901 1.00 88.19 219 ARG A O 1
ATOM 1751 N N . GLN A 1 220 ? -11.088 -7.961 -3.529 1.00 84.75 220 GLN A N 1
ATOM 1752 C CA . GLN A 1 220 ? -11.407 -9.281 -4.084 1.00 84.75 220 GLN A CA 1
ATOM 1753 C C . GLN A 1 220 ? -12.349 -10.094 -3.174 1.00 84.75 220 GLN A C 1
ATOM 1755 O O . GLN A 1 220 ? -12.829 -11.148 -3.575 1.00 84.75 220 GLN A O 1
ATOM 1760 N N . GLY A 1 221 ? -12.654 -9.602 -1.965 1.00 79.12 221 GLY A N 1
ATOM 1761 C CA . GLY A 1 221 ? -13.627 -10.214 -1.053 1.00 79.12 221 GLY A CA 1
ATOM 1762 C C . GLY A 1 221 ? -13.070 -11.343 -0.180 1.00 79.12 221 GLY A C 1
ATOM 1763 O O . GLY A 1 221 ? -13.832 -11.973 0.550 1.00 79.12 221 GLY A O 1
ATOM 1764 N N . GLY A 1 222 ? -11.759 -11.595 -0.232 1.00 79.38 222 GLY A N 1
ATOM 1765 C CA . GLY A 1 222 ? -11.076 -12.586 0.601 1.00 79.38 222 GLY A CA 1
ATOM 1766 C C . GLY A 1 222 ? -10.685 -12.073 1.994 1.00 79.38 222 GLY A C 1
ATOM 1767 O O . GLY A 1 222 ? -10.667 -10.872 2.267 1.00 79.38 222 GLY A O 1
ATOM 1768 N N . SER A 1 223 ? -10.324 -12.999 2.888 1.00 81.88 223 SER A N 1
ATOM 1769 C CA . SER A 1 223 ? -9.728 -12.665 4.187 1.00 81.88 223 SER A CA 1
ATOM 1770 C C . SER A 1 223 ? -8.257 -12.280 4.020 1.00 81.88 223 SER A C 1
ATOM 1772 O O . SER A 1 223 ? -7.455 -13.082 3.545 1.00 81.88 223 SER A O 1
ATOM 1774 N N . LEU A 1 224 ? -7.889 -11.072 4.450 1.00 82.38 224 LEU A N 1
ATOM 1775 C CA . LEU A 1 224 ? -6.537 -10.530 4.317 1.00 82.38 224 LEU A CA 1
ATOM 1776 C C . LEU A 1 224 ? -5.906 -10.286 5.692 1.00 82.38 224 LEU A C 1
ATOM 1778 O O . LEU A 1 224 ? -6.526 -9.695 6.575 1.00 82.38 224 LEU A O 1
ATOM 1782 N N . ILE A 1 225 ? -4.643 -10.687 5.850 1.00 85.25 225 ILE A N 1
ATOM 1783 C CA . ILE A 1 225 ? -3.817 -10.332 7.008 1.00 85.25 225 ILE A CA 1
ATOM 1784 C C . ILE A 1 225 ? -2.788 -9.304 6.547 1.00 85.25 225 ILE A C 1
ATOM 1786 O O . ILE A 1 225 ? -1.984 -9.584 5.662 1.00 85.25 225 ILE A O 1
ATOM 1790 N N . ILE A 1 226 ? -2.801 -8.122 7.163 1.00 84.94 226 ILE A N 1
ATOM 1791 C CA . ILE A 1 226 ? -1.816 -7.068 6.904 1.00 84.94 226 ILE A CA 1
ATOM 1792 C C . ILE A 1 226 ? -0.867 -7.005 8.096 1.00 84.94 226 ILE A C 1
ATOM 1794 O O . ILE A 1 226 ? -1.243 -6.572 9.188 1.00 84.94 226 ILE A O 1
ATOM 1798 N N . GLN A 1 227 ? 0.378 -7.421 7.883 1.00 83.69 227 GLN A N 1
ATOM 1799 C CA . GLN A 1 227 ? 1.435 -7.319 8.881 1.00 83.69 227 GLN A CA 1
ATOM 1800 C C . GLN A 1 227 ? 2.366 -6.158 8.538 1.00 83.69 227 GLN A C 1
ATOM 1802 O O . GLN A 1 227 ? 2.800 -6.006 7.403 1.00 83.69 227 GLN A O 1
ATOM 1807 N N . GLY A 1 228 ? 2.695 -5.343 9.538 1.00 84.38 228 GLY A N 1
ATOM 1808 C CA . GLY A 1 228 ? 3.645 -4.250 9.374 1.00 84.38 228 GLY A CA 1
ATOM 1809 C C . GLY A 1 228 ? 4.293 -3.872 10.706 1.00 84.38 228 GLY A C 1
ATOM 1810 O O . GLY A 1 228 ? 3.583 -3.823 11.720 1.00 84.38 228 GLY A O 1
ATOM 1811 N N . PRO A 1 229 ? 5.602 -3.568 10.741 1.00 85.44 229 PRO A N 1
ATOM 1812 C CA . PRO A 1 229 ? 6.284 -2.995 11.905 1.00 85.44 229 PRO A CA 1
ATOM 1813 C C . PRO A 1 229 ? 5.567 -1.754 12.481 1.00 85.44 229 PRO A C 1
ATOM 1815 O O . PRO A 1 229 ? 4.745 -1.129 11.796 1.00 85.44 229 PRO A O 1
ATOM 1818 N N . PRO A 1 230 ? 5.800 -1.365 13.746 1.00 84.38 230 PRO A N 1
ATOM 1819 C CA . PRO A 1 230 ? 5.278 -0.099 14.267 1.00 84.38 230 PRO A CA 1
ATOM 1820 C C . PRO A 1 230 ? 5.740 1.080 13.389 1.00 84.38 230 PRO A C 1
ATOM 1822 O O . PRO A 1 230 ? 6.865 1.089 12.910 1.00 84.38 230 PRO A O 1
ATOM 1825 N N . GLY A 1 231 ? 4.853 2.048 13.137 1.00 83.31 231 GLY A N 1
ATOM 1826 C CA . GLY A 1 231 ? 5.149 3.216 12.291 1.00 83.31 231 GLY A CA 1
ATOM 1827 C C . GLY A 1 231 ? 4.887 3.054 10.785 1.00 83.31 231 GLY A C 1
ATOM 1828 O O . GLY A 1 231 ? 4.815 4.055 10.091 1.00 83.31 231 GLY A O 1
ATOM 1829 N N . THR A 1 232 ? 4.621 1.846 10.277 1.00 83.75 232 THR A N 1
ATOM 1830 C CA . THR A 1 232 ? 4.366 1.578 8.834 1.00 83.75 232 THR A CA 1
ATOM 1831 C C . THR A 1 232 ? 2.991 2.017 8.308 1.00 83.75 232 THR A C 1
ATOM 1833 O O . THR A 1 232 ? 2.507 1.513 7.302 1.00 83.75 232 THR A O 1
ATOM 1836 N N . GLY A 1 233 ? 2.304 2.920 9.008 1.00 88.81 233 GLY A N 1
ATOM 1837 C CA . GLY A 1 233 ? 1.040 3.464 8.512 1.00 88.81 233 GLY A CA 1
ATOM 1838 C C . GLY A 1 233 ? -0.157 2.503 8.526 1.00 88.81 233 GLY A C 1
ATOM 1839 O O . GLY A 1 233 ? -1.155 2.815 7.899 1.00 88.81 233 GLY A O 1
ATOM 1840 N N . LYS A 1 234 ? -0.153 1.392 9.280 1.00 91.12 234 LYS A N 1
ATOM 1841 C CA . LYS A 1 234 ? -1.312 0.461 9.354 1.00 91.12 234 LYS A CA 1
ATOM 1842 C C . LYS A 1 234 ? -2.668 1.152 9.565 1.00 91.12 234 LYS A C 1
ATOM 1844 O O . LYS A 1 234 ? -3.640 0.821 8.897 1.00 91.12 234 LYS A O 1
ATOM 1849 N N . SER A 1 235 ? -2.741 2.136 10.465 1.00 91.50 235 SER A N 1
ATOM 1850 C CA . SER A 1 235 ? -3.969 2.916 10.689 1.00 91.50 235 SER A CA 1
ATOM 1851 C C . SER A 1 235 ? -4.383 3.738 9.463 1.00 91.50 235 SER A C 1
ATOM 1853 O O . SER A 1 235 ? -5.566 3.948 9.255 1.00 91.50 235 SER A O 1
ATOM 1855 N N . GLN A 1 236 ? -3.429 4.175 8.639 1.00 92.94 236 GLN A N 1
ATOM 1856 C CA . GLN A 1 236 ? -3.655 4.857 7.359 1.00 92.94 236 GLN A CA 1
ATOM 1857 C C . GLN A 1 236 ? -4.270 3.907 6.343 1.00 92.94 236 GLN A C 1
ATOM 1859 O O . GLN A 1 236 ? -5.280 4.239 5.731 1.00 92.94 236 GLN A O 1
ATOM 1864 N N . THR A 1 237 ? -3.713 2.698 6.240 1.00 94.00 237 THR A N 1
ATOM 1865 C CA . THR A 1 237 ? -4.256 1.635 5.392 1.00 94.00 237 THR A CA 1
ATOM 1866 C C . THR A 1 237 ? -5.680 1.279 5.810 1.00 94.00 237 THR A C 1
ATOM 1868 O O . THR A 1 237 ? -6.546 1.192 4.951 1.00 94.00 237 THR A O 1
ATOM 1871 N N . ILE A 1 238 ? -5.952 1.149 7.117 1.00 93.75 238 ILE A N 1
ATOM 1872 C CA . ILE A 1 238 ? -7.306 0.894 7.640 1.00 93.75 238 ILE A CA 1
ATOM 1873 C C . ILE A 1 238 ? -8.261 2.031 7.263 1.00 93.75 238 ILE A C 1
ATOM 1875 O O . ILE A 1 238 ? -9.346 1.763 6.759 1.00 93.75 238 ILE A O 1
ATOM 1879 N N . THR A 1 239 ? -7.865 3.291 7.470 1.00 94.44 239 THR A N 1
ATOM 1880 C CA . THR A 1 239 ? -8.696 4.454 7.125 1.00 94.44 239 THR A CA 1
ATOM 1881 C C . THR A 1 239 ? -9.050 4.480 5.635 1.00 94.44 239 THR A C 1
ATOM 1883 O O . THR A 1 239 ? -10.221 4.628 5.296 1.00 94.44 239 THR A O 1
ATOM 1886 N N . ASN A 1 240 ? -8.069 4.275 4.753 1.00 94.75 240 ASN A N 1
ATOM 1887 C CA . ASN A 1 240 ? -8.311 4.223 3.311 1.00 94.75 240 ASN A CA 1
ATOM 1888 C C . ASN A 1 240 ? -9.168 3.017 2.910 1.00 94.75 240 ASN A C 1
ATOM 1890 O O . ASN A 1 240 ? -10.018 3.147 2.041 1.00 94.75 240 ASN A O 1
ATOM 1894 N N . LEU A 1 241 ? -8.999 1.866 3.563 1.00 93.94 241 LEU A N 1
ATOM 1895 C CA . LEU A 1 241 ? -9.815 0.681 3.307 1.00 93.94 241 LEU A CA 1
ATOM 1896 C C . LEU A 1 241 ? -11.276 0.904 3.725 1.00 93.94 241 LEU A C 1
ATOM 1898 O O . LEU A 1 241 ? -12.181 0.550 2.979 1.00 93.94 241 LEU A O 1
ATOM 1902 N N . ILE A 1 242 ? -11.528 1.548 4.869 1.00 94.00 242 ILE A N 1
ATOM 1903 C CA . ILE A 1 242 ? -12.888 1.931 5.280 1.00 94.00 242 ILE A CA 1
ATOM 1904 C C . ILE A 1 242 ? -13.505 2.878 4.245 1.00 94.00 242 ILE A C 1
ATOM 1906 O O . ILE A 1 242 ? -14.608 2.614 3.770 1.00 94.00 242 ILE A O 1
ATOM 1910 N N . ALA A 1 243 ? -12.791 3.942 3.866 1.00 93.00 243 ALA A N 1
ATOM 1911 C CA . ALA A 1 243 ? -13.278 4.913 2.889 1.00 93.00 243 ALA A CA 1
ATOM 1912 C C . ALA A 1 243 ? -13.577 4.270 1.527 1.00 93.00 243 ALA A C 1
ATOM 1914 O O . ALA A 1 243 ? -14.622 4.541 0.940 1.00 93.00 243 ALA A O 1
ATOM 1915 N N . ASP A 1 244 ? -12.716 3.357 1.073 1.00 92.75 244 ASP A N 1
ATOM 1916 C CA . ASP A 1 244 ? -12.885 2.625 -0.180 1.00 92.75 244 ASP A CA 1
ATOM 1917 C C . ASP A 1 244 ? -14.176 1.805 -0.217 1.00 92.75 244 ASP A C 1
ATOM 1919 O O . ASP A 1 244 ? -14.947 1.848 -1.176 1.00 92.75 244 ASP A O 1
ATOM 1923 N N . TYR A 1 245 ? -14.440 1.076 0.863 1.00 92.50 245 TYR A N 1
ATOM 1924 C CA . TYR A 1 245 ? -15.641 0.266 0.989 1.00 92.50 245 TYR A CA 1
ATOM 1925 C C . TYR A 1 245 ? -16.904 1.124 1.125 1.00 92.50 245 TYR A C 1
ATOM 1927 O O . TYR A 1 245 ? -17.919 0.811 0.500 1.00 92.50 245 TYR A O 1
ATOM 1935 N N . VAL A 1 246 ? -16.843 2.215 1.892 1.00 91.81 246 VAL A N 1
ATOM 1936 C CA . VAL A 1 246 ? -17.967 3.149 2.063 1.00 91.81 246 VAL A CA 1
ATOM 1937 C C . VAL A 1 246 ? -18.313 3.840 0.744 1.00 91.81 246 VAL A C 1
ATOM 1939 O O . VAL A 1 246 ? -19.484 3.870 0.373 1.00 91.81 246 VAL A O 1
ATOM 1942 N N . ALA A 1 247 ? -17.315 4.302 -0.017 1.00 89.44 247 ALA A N 1
ATOM 1943 C CA . ALA A 1 247 ? -17.517 4.901 -1.340 1.00 89.44 247 ALA A CA 1
ATOM 1944 C C . ALA A 1 247 ? -18.200 3.936 -2.326 1.00 89.44 247 ALA A C 1
ATOM 1946 O O . ALA A 1 247 ? -18.961 4.356 -3.193 1.00 89.44 247 ALA A O 1
ATOM 1947 N N . ARG A 1 248 ? -17.990 2.626 -2.152 1.00 89.25 248 ARG A N 1
ATOM 1948 C CA . ARG A 1 248 ? -18.635 1.552 -2.928 1.00 89.25 248 ARG A CA 1
ATOM 1949 C C . ARG A 1 248 ? -19.989 1.109 -2.355 1.00 89.25 248 ARG A C 1
ATOM 1951 O O . ARG A 1 248 ? -20.494 0.045 -2.722 1.00 89.25 248 ARG A O 1
ATOM 1958 N N . GLY A 1 249 ? -20.558 1.871 -1.419 1.00 89.56 249 GLY A N 1
ATOM 1959 C CA . GLY A 1 249 ? -21.856 1.596 -0.800 1.00 89.56 249 GLY A CA 1
ATOM 1960 C C . GLY A 1 249 ? -21.861 0.396 0.151 1.00 89.56 249 GLY A C 1
ATOM 1961 O O . GLY A 1 249 ? -22.911 -0.205 0.387 1.00 89.56 249 GLY A O 1
ATOM 1962 N N . LYS A 1 250 ? -20.701 -0.016 0.678 1.00 92.00 250 LYS A N 1
ATOM 1963 C CA . LYS A 1 250 ? -20.600 -1.117 1.647 1.00 92.00 250 LYS A CA 1
ATOM 1964 C C . LYS A 1 250 ? -20.646 -0.589 3.080 1.00 92.00 250 LYS A C 1
ATOM 1966 O O . LYS A 1 250 ? -20.218 0.521 3.376 1.00 92.00 250 LYS A O 1
ATOM 1971 N N . ARG A 1 251 ? -21.132 -1.435 3.991 1.00 91.94 251 ARG A N 1
ATOM 1972 C CA . ARG A 1 251 ? -21.098 -1.193 5.441 1.00 91.94 251 ARG A CA 1
ATOM 1973 C C . ARG A 1 251 ? -19.848 -1.838 6.022 1.00 91.94 251 ARG A C 1
ATOM 1975 O O . ARG A 1 251 ? -19.574 -2.998 5.718 1.00 91.94 251 ARG A O 1
ATOM 1982 N N . VAL A 1 252 ? -19.123 -1.107 6.862 1.00 92.69 252 VAL A N 1
ATOM 1983 C CA . VAL A 1 252 ? -17.862 -1.565 7.455 1.00 92.69 252 VAL A CA 1
ATOM 1984 C C . VAL A 1 252 ? -17.977 -1.549 8.973 1.00 92.69 252 VAL A C 1
ATOM 1986 O O . VAL A 1 252 ? -18.350 -0.535 9.555 1.00 92.69 252 VAL A O 1
ATOM 1989 N N . LEU A 1 253 ? -17.639 -2.669 9.615 1.00 93.12 253 LEU A N 1
ATOM 1990 C CA . LEU A 1 253 ? -17.501 -2.761 11.065 1.00 93.12 253 LEU A CA 1
ATOM 1991 C C . LEU A 1 253 ? -16.013 -2.830 11.410 1.00 93.12 253 LEU A C 1
ATOM 1993 O O . LEU A 1 253 ? -15.341 -3.807 11.083 1.00 93.12 253 LEU A O 1
ATOM 1997 N N . PHE A 1 254 ? -15.505 -1.799 12.079 1.00 92.31 254 PHE A N 1
ATOM 1998 C CA . PHE A 1 254 ? -14.134 -1.781 12.574 1.00 92.31 254 PHE A CA 1
ATOM 1999 C C . PHE A 1 254 ? -14.097 -2.138 14.061 1.00 92.31 254 PHE A C 1
ATOM 2001 O O . PHE A 1 254 ? -14.698 -1.455 14.886 1.00 92.31 254 PHE A O 1
ATOM 2008 N N . VAL A 1 255 ? -13.367 -3.201 14.402 1.00 89.69 255 VAL A N 1
ATOM 2009 C CA . VAL A 1 255 ? -13.216 -3.696 15.777 1.00 89.69 255 VAL A CA 1
ATOM 2010 C C . VAL A 1 255 ? -11.738 -3.730 16.141 1.00 89.69 255 VAL A C 1
ATOM 2012 O O . VAL A 1 255 ? -10.904 -4.162 15.345 1.00 89.69 255 VAL A O 1
ATOM 2015 N N . CYS A 1 256 ? -11.391 -3.302 17.356 1.00 87.88 256 CYS A N 1
ATOM 2016 C CA . CYS A 1 256 ? -10.037 -3.456 17.880 1.00 87.88 256 CYS A CA 1
ATOM 2017 C C . CYS A 1 256 ? -10.027 -3.586 19.412 1.00 87.88 256 CYS A C 1
ATOM 2019 O O . CYS A 1 256 ? -10.967 -3.175 20.086 1.00 87.88 256 CYS A O 1
ATOM 2021 N N . GLU A 1 257 ? -8.936 -4.119 19.971 1.00 79.94 257 GLU A N 1
ATOM 2022 C CA . GLU A 1 257 ? -8.778 -4.288 21.427 1.00 79.94 257 GLU A CA 1
ATOM 2023 C C . GLU A 1 257 ? -8.603 -2.948 22.164 1.00 79.94 257 GLU A C 1
ATOM 2025 O O . GLU A 1 257 ? -9.055 -2.773 23.295 1.00 79.94 257 GLU A O 1
ATOM 2030 N N . LYS A 1 258 ? -7.901 -1.990 21.548 1.00 83.69 258 LYS A N 1
ATOM 2031 C CA . LYS A 1 258 ? -7.486 -0.746 22.205 1.00 83.69 258 LYS A CA 1
ATOM 2032 C C . LYS A 1 258 ? -8.276 0.439 21.678 1.00 83.69 258 LYS A C 1
ATOM 2034 O O . LYS A 1 258 ? -8.049 0.856 20.549 1.00 83.69 258 LYS A O 1
ATOM 2039 N N . ARG A 1 259 ? -9.055 1.085 22.552 1.00 83.69 259 ARG A N 1
ATOM 2040 C CA . ARG A 1 259 ? -9.777 2.342 22.266 1.00 83.69 259 ARG A CA 1
ATOM 2041 C C . ARG A 1 259 ? -8.948 3.370 21.479 1.00 83.69 259 ARG A C 1
ATOM 2043 O O . ARG A 1 259 ? -9.431 3.903 20.492 1.00 83.69 259 ARG A O 1
ATOM 2050 N N . ALA A 1 260 ? -7.677 3.561 21.840 1.00 86.06 260 ALA A N 1
ATOM 2051 C CA . ALA A 1 260 ? -6.784 4.491 21.145 1.00 86.06 260 ALA A CA 1
ATOM 2052 C C . ALA A 1 260 ? -6.653 4.230 19.628 1.00 86.06 260 ALA A C 1
ATOM 2054 O O . ALA A 1 260 ? -6.484 5.171 18.862 1.00 86.06 260 ALA A O 1
ATOM 2055 N N . ALA A 1 261 ? -6.727 2.975 19.173 1.00 87.00 261 ALA A N 1
ATOM 2056 C CA . ALA A 1 261 ? -6.653 2.657 17.748 1.00 87.00 261 ALA A CA 1
ATOM 2057 C C . ALA A 1 261 ? -7.941 3.043 17.004 1.00 87.00 261 ALA A C 1
ATOM 2059 O O . ALA A 1 261 ? -7.855 3.562 15.891 1.00 87.00 261 ALA A O 1
ATOM 2060 N N . ILE A 1 262 ? -9.107 2.853 17.633 1.00 90.19 262 ILE A N 1
ATOM 2061 C CA . ILE A 1 262 ? -10.388 3.374 17.135 1.00 90.19 262 ILE A CA 1
ATOM 2062 C C . ILE A 1 262 ? -10.341 4.899 17.052 1.00 90.19 262 ILE A C 1
ATOM 2064 O O . ILE A 1 262 ? -10.632 5.448 15.994 1.00 90.19 262 ILE A O 1
ATOM 2068 N N . ASP A 1 263 ? -9.898 5.571 18.115 1.00 89.62 263 ASP A N 1
ATOM 2069 C CA . ASP A 1 263 ? -9.867 7.036 18.170 1.00 89.62 263 ASP A CA 1
ATOM 2070 C C . ASP A 1 263 ? -8.964 7.630 17.078 1.00 89.62 263 ASP A C 1
ATOM 2072 O O . ASP A 1 263 ? -9.335 8.605 16.430 1.00 89.62 263 ASP A O 1
ATOM 2076 N N . VAL A 1 264 ? -7.801 7.019 16.813 1.00 91.62 264 VAL A N 1
ATOM 2077 C CA . VAL A 1 264 ? -6.889 7.458 15.741 1.00 91.62 264 VAL A CA 1
ATOM 2078 C C . VAL A 1 264 ? -7.524 7.314 14.358 1.00 91.62 264 VAL A C 1
ATOM 2080 O O . VAL A 1 264 ? -7.406 8.224 13.538 1.00 91.62 264 VAL A O 1
ATOM 2083 N N . VAL A 1 265 ? -8.177 6.183 14.074 1.00 92.38 265 VAL A N 1
ATOM 2084 C CA . VAL A 1 265 ? -8.827 5.948 12.774 1.00 92.38 265 VAL A CA 1
ATOM 2085 C C . VAL A 1 265 ? -10.028 6.878 12.600 1.00 92.38 265 VAL A C 1
ATOM 2087 O O . VAL A 1 265 ? -10.158 7.506 11.551 1.00 92.38 265 VAL A O 1
ATOM 2090 N N . PHE A 1 266 ? -10.854 7.030 13.637 1.00 91.12 266 PHE A N 1
ATOM 2091 C CA . PHE A 1 266 ? -12.005 7.930 13.636 1.00 91.12 266 PHE A CA 1
ATOM 2092 C C . PHE A 1 266 ? -11.587 9.393 13.462 1.00 91.12 266 PHE A C 1
ATOM 2094 O O . PHE A 1 266 ? -12.152 10.102 12.635 1.00 91.12 266 PHE A O 1
ATOM 2101 N N . HIS A 1 267 ? -10.547 9.844 14.169 1.00 91.88 267 HIS A N 1
ATOM 2102 C CA . HIS A 1 267 ? -10.034 11.204 14.021 1.00 91.88 267 HIS A CA 1
ATOM 2103 C C . HIS A 1 267 ? -9.565 11.490 12.590 1.00 91.88 267 HIS A C 1
ATOM 2105 O O . HIS A 1 267 ? -9.828 12.565 12.063 1.00 91.88 267 HIS A O 1
ATOM 2111 N N . ARG A 1 268 ? -8.918 10.519 11.936 1.00 92.69 268 ARG A N 1
ATOM 2112 C CA . ARG A 1 268 ? -8.501 10.641 10.532 1.00 92.69 268 ARG A CA 1
ATOM 2113 C C . ARG A 1 268 ? -9.687 10.719 9.572 1.00 92.69 268 ARG A C 1
ATOM 2115 O O . ARG A 1 268 ? -9.657 11.541 8.667 1.00 92.69 268 ARG A O 1
ATOM 2122 N N . LEU A 1 269 ? -10.724 9.907 9.781 1.00 92.25 269 LEU A N 1
ATOM 2123 C CA . LEU A 1 269 ? -11.965 9.982 8.997 1.00 92.25 269 LEU A CA 1
ATOM 2124 C C . LEU A 1 269 ? -12.639 11.349 9.172 1.00 92.25 269 LEU A C 1
ATOM 2126 O O . LEU A 1 269 ? -13.009 11.986 8.191 1.00 92.25 269 LEU A O 1
ATOM 2130 N N . ARG A 1 270 ? -12.691 11.850 10.410 1.00 90.69 270 ARG A N 1
ATOM 2131 C CA . ARG A 1 270 ? -13.222 13.175 10.743 1.00 90.69 270 ARG A CA 1
ATOM 2132 C C . ARG A 1 270 ? -12.444 14.320 10.099 1.00 90.69 270 ARG A C 1
ATOM 2134 O O . ARG A 1 270 ? -13.046 15.260 9.601 1.00 90.69 270 ARG A O 1
ATOM 2141 N N . GLN A 1 271 ? -11.114 14.246 10.070 1.00 92.00 271 GLN A N 1
ATOM 2142 C CA . GLN A 1 271 ? -10.279 15.243 9.386 1.00 92.00 271 GLN A CA 1
ATOM 2143 C C . GLN A 1 271 ? -10.574 15.338 7.882 1.00 92.00 271 GLN A C 1
ATOM 2145 O O . GLN A 1 271 ? -10.337 16.386 7.291 1.00 92.00 271 GLN A O 1
ATOM 2150 N N . GLN A 1 272 ? -11.086 14.261 7.280 1.00 90.69 272 GLN A N 1
ATOM 2151 C CA . GLN A 1 272 ? -11.498 14.213 5.876 1.00 90.69 272 GLN A CA 1
ATOM 2152 C C . GLN A 1 272 ? -13.008 14.458 5.688 1.00 90.69 272 GLN A C 1
ATOM 2154 O O . GLN A 1 272 ? -13.513 14.287 4.584 1.00 90.69 272 GLN A O 1
ATOM 2159 N N . GLY A 1 273 ? -13.736 14.841 6.747 1.00 86.44 273 GLY A N 1
ATOM 2160 C CA . GLY A 1 273 ? -15.174 15.130 6.693 1.00 86.44 273 GLY A CA 1
ATOM 2161 C C . GLY A 1 273 ? -16.077 13.899 6.563 1.00 86.44 273 GLY A C 1
ATOM 2162 O O . GLY A 1 273 ? -17.194 14.015 6.075 1.00 86.44 273 GLY A O 1
ATOM 2163 N N . LEU A 1 274 ? -15.602 12.711 6.954 1.00 85.75 274 LEU A N 1
ATOM 2164 C CA . LEU A 1 274 ? -16.392 11.470 6.925 1.00 85.75 274 LEU A CA 1
ATOM 2165 C C . LEU A 1 274 ? -16.984 11.093 8.291 1.00 85.75 274 LEU A C 1
ATOM 2167 O O . LEU A 1 274 ? -17.461 9.972 8.464 1.00 85.75 274 LEU A O 1
ATOM 2171 N N . ASP A 1 275 ? -16.933 11.981 9.284 1.00 83.06 275 ASP A N 1
ATOM 2172 C CA . ASP A 1 275 ? -17.450 11.709 10.627 1.00 83.06 275 ASP A CA 1
ATOM 2173 C C . ASP A 1 275 ? -18.961 11.482 10.652 1.00 83.06 275 ASP A C 1
ATOM 2175 O O . ASP A 1 275 ? -19.415 10.619 11.397 1.00 83.06 275 ASP A O 1
ATOM 2179 N N . GLU A 1 276 ? -19.720 12.157 9.790 1.00 80.88 276 GLU A N 1
ATOM 2180 C CA . GLU A 1 276 ? -21.174 11.968 9.660 1.00 80.88 276 GLU A CA 1
ATOM 2181 C C . GLU A 1 276 ? -21.561 10.558 9.173 1.00 80.88 276 GLU A C 1
ATOM 2183 O O . GLU A 1 276 ? -22.663 10.081 9.432 1.00 80.88 276 GLU A O 1
ATOM 2188 N N . LEU A 1 277 ? -20.646 9.855 8.496 1.00 81.38 277 LEU A N 1
ATOM 2189 C CA . LEU A 1 277 ? -20.853 8.477 8.036 1.00 81.38 277 LEU A CA 1
ATOM 2190 C C . LEU A 1 277 ? -20.420 7.432 9.076 1.00 81.38 277 LEU A C 1
ATOM 2192 O O . LEU A 1 277 ? -20.574 6.228 8.854 1.00 81.38 277 LEU A O 1
ATOM 2196 N N . CYS A 1 278 ? -19.843 7.869 10.195 1.00 85.25 278 CYS A N 1
ATOM 2197 C CA . CYS A 1 278 ? -19.217 6.999 11.176 1.00 85.25 278 CYS A CA 1
ATOM 2198 C C . CYS A 1 278 ? -20.048 6.911 12.458 1.00 85.25 278 CYS A C 1
ATOM 2200 O O . CYS A 1 278 ? -20.337 7.907 13.108 1.00 85.25 278 CYS A O 1
ATOM 2202 N N . CYS A 1 279 ? -20.333 5.687 12.900 1.00 83.31 279 CYS A N 1
ATOM 2203 C CA . CYS A 1 279 ? -20.877 5.433 14.231 1.00 83.31 279 CYS A CA 1
ATOM 2204 C C . CYS A 1 279 ? -19.752 4.954 15.154 1.00 83.31 279 CYS A C 1
ATOM 2206 O O . CYS A 1 279 ? -19.212 3.860 14.970 1.00 83.31 279 CYS A O 1
ATOM 2208 N N . LEU A 1 280 ? -19.390 5.781 16.135 1.00 82.00 280 LEU A N 1
ATOM 2209 C CA . LEU A 1 280 ? -18.383 5.451 17.135 1.00 82.00 280 LEU A CA 1
ATOM 2210 C C . LEU A 1 280 ? -19.055 4.916 18.402 1.00 82.00 280 LEU A C 1
ATOM 2212 O O . LEU A 1 280 ? -19.864 5.607 19.012 1.00 82.00 280 LEU A O 1
ATOM 2216 N N . ILE A 1 281 ? -18.710 3.689 18.794 1.00 79.00 281 ILE A N 1
ATOM 2217 C CA . ILE A 1 281 ? -19.234 3.042 20.002 1.00 79.00 281 ILE A CA 1
ATOM 2218 C C . ILE A 1 281 ? -18.046 2.593 20.852 1.00 79.00 281 ILE A C 1
ATOM 2220 O O . ILE A 1 281 ? -17.309 1.684 20.464 1.00 79.00 281 ILE A O 1
ATOM 2224 N N . HIS A 1 282 ? -17.855 3.216 22.015 1.00 73.75 282 HIS A N 1
ATOM 2225 C CA . HIS A 1 282 ? -16.886 2.788 23.027 1.00 73.75 282 HIS A CA 1
ATOM 2226 C C . HIS A 1 282 ? -17.559 1.975 24.133 1.00 73.75 282 HIS A C 1
ATOM 2228 O O . HIS A 1 282 ? -16.974 1.002 24.610 1.00 73.75 282 HIS A O 1
ATOM 2234 N N . ASP A 1 283 ? -18.779 2.353 24.515 1.00 71.38 283 ASP A N 1
ATOM 2235 C CA . ASP A 1 283 ? -19.637 1.636 25.453 1.00 71.38 283 ASP A CA 1
ATOM 2236 C C . ASP A 1 283 ? -21.115 1.770 25.043 1.00 71.38 283 ASP A C 1
ATOM 2238 O O . ASP A 1 283 ? -21.690 2.852 24.916 1.00 71.38 283 ASP A O 1
ATOM 2242 N N . SER A 1 284 ? -21.749 0.611 24.862 1.00 64.31 284 SER A N 1
ATOM 2243 C CA . SER A 1 284 ? -23.141 0.461 24.435 1.00 64.31 284 SER A CA 1
ATOM 2244 C C . SER A 1 284 ? -24.179 1.199 25.292 1.00 64.31 284 SER A C 1
ATOM 2246 O O . SER A 1 284 ? -25.301 1.388 24.822 1.00 64.31 284 SER A O 1
ATOM 2248 N N . GLN A 1 285 ? -23.871 1.584 26.537 1.00 62.88 285 GLN A N 1
ATOM 2249 C CA . GLN A 1 285 ? -24.834 2.262 27.414 1.00 62.88 285 GLN A CA 1
ATOM 2250 C C . GLN A 1 285 ? -24.629 3.774 27.505 1.00 62.88 285 GLN A C 1
ATOM 2252 O O . GLN A 1 285 ? -25.620 4.507 27.527 1.00 62.88 285 GLN A O 1
ATOM 2257 N N . THR A 1 286 ? -23.389 4.259 27.538 1.00 68.31 286 THR A N 1
ATOM 2258 C CA . THR A 1 286 ? -23.112 5.699 27.667 1.00 68.31 286 THR A CA 1
ATOM 2259 C C . THR A 1 286 ? -23.297 6.452 26.356 1.00 68.31 286 THR A C 1
ATOM 2261 O O . THR A 1 286 ? -23.776 7.585 26.372 1.00 68.31 286 THR A O 1
ATOM 2264 N N . ASP A 1 287 ? -23.014 5.809 25.223 1.00 71.50 287 ASP A N 1
ATOM 2265 C CA . ASP A 1 287 ? -22.832 6.525 23.953 1.00 71.50 287 ASP A CA 1
ATOM 2266 C C . ASP A 1 287 ? -24.142 6.673 23.154 1.00 71.50 287 ASP A C 1
ATOM 2268 O O . ASP A 1 287 ? -24.212 7.396 22.161 1.00 71.50 287 ASP A O 1
ATOM 2272 N N . LYS A 1 288 ? -25.236 6.042 23.611 1.00 75.94 288 LYS A N 1
ATOM 2273 C CA . LYS A 1 288 ? -26.540 6.041 22.917 1.00 75.94 288 LYS A CA 1
ATOM 2274 C C . LYS A 1 288 ? -27.095 7.438 22.654 1.00 75.94 288 LYS A C 1
ATOM 2276 O O . LYS A 1 288 ? -27.666 7.676 21.595 1.00 75.94 288 LYS A O 1
ATOM 2281 N N . LYS A 1 289 ? -26.983 8.351 23.623 1.00 79.94 289 LYS A N 1
ATOM 2282 C CA . LYS A 1 289 ? -27.544 9.707 23.489 1.00 79.94 289 LYS A CA 1
ATOM 2283 C C . LYS A 1 289 ? -26.787 10.528 22.451 1.00 79.94 289 LYS A C 1
ATOM 2285 O O . LYS A 1 289 ? -27.420 11.174 21.624 1.00 79.94 289 LYS A O 1
ATOM 2290 N N . GLU A 1 290 ? -25.459 10.486 22.505 1.00 79.38 290 GLU A N 1
ATOM 2291 C CA . GLU A 1 290 ? -24.586 11.187 21.559 1.00 79.38 290 GLU A CA 1
ATOM 2292 C C . GLU A 1 290 ? -24.779 10.641 20.141 1.00 79.38 290 GLU A C 1
ATOM 2294 O O . GLU A 1 290 ? -24.944 11.413 19.201 1.00 79.38 290 GLU A O 1
ATOM 2299 N N . PHE A 1 291 ? -24.906 9.318 20.012 1.00 77.88 291 PHE A N 1
ATOM 2300 C CA . PHE A 1 291 ? -25.244 8.664 18.753 1.00 77.88 291 PHE A CA 1
ATOM 2301 C C . PHE A 1 291 ? -26.589 9.128 18.174 1.00 77.88 291 PHE A C 1
ATOM 2303 O O . PHE A 1 291 ? -26.653 9.522 17.013 1.00 77.88 291 PHE A O 1
ATOM 2310 N N . ILE A 1 292 ? -27.666 9.109 18.971 1.00 82.25 292 ILE A N 1
ATOM 2311 C CA . ILE A 1 292 ? -28.998 9.534 18.505 1.00 82.25 292 ILE A CA 1
ATOM 2312 C C . ILE A 1 292 ? -28.979 11.004 18.075 1.00 82.25 292 ILE A C 1
ATOM 2314 O O . ILE A 1 292 ? -29.606 11.360 17.078 1.00 82.25 292 ILE A O 1
ATOM 2318 N N . LEU A 1 293 ? -28.260 11.856 18.811 1.00 83.62 293 LEU A N 1
ATOM 2319 C CA . LEU A 1 293 ? -28.127 13.269 18.475 1.00 83.62 293 LEU A CA 1
ATOM 2320 C C . LEU A 1 293 ? -27.390 13.463 17.144 1.00 83.62 293 LEU A C 1
ATOM 2322 O O . LEU A 1 293 ? -27.859 14.228 16.305 1.00 83.62 293 LEU A O 1
ATOM 2326 N N . ASN A 1 294 ? -26.283 12.746 16.939 1.00 80.94 294 ASN A N 1
ATOM 2327 C CA . ASN A 1 294 ? -25.519 12.788 15.695 1.00 80.94 294 ASN A CA 1
ATOM 2328 C C . ASN A 1 294 ? -26.367 12.317 14.502 1.00 80.94 294 ASN A C 1
ATOM 2330 O O . ASN A 1 294 ? -26.468 13.030 13.511 1.00 80.94 294 ASN A O 1
ATOM 2334 N N . LEU A 1 295 ? -27.087 11.200 14.645 1.00 82.19 295 LEU A N 1
ATOM 2335 C CA . LEU A 1 295 ? -27.951 10.662 13.589 1.00 82.19 295 LEU A CA 1
ATOM 2336 C C . LEU A 1 295 ? -29.082 11.635 13.227 1.00 82.19 295 LEU A C 1
ATOM 2338 O O . LEU A 1 295 ? -29.371 11.848 12.050 1.00 82.19 295 LEU A O 1
ATOM 2342 N N . LYS A 1 296 ? -29.693 12.272 14.235 1.00 85.94 296 LYS A N 1
ATOM 2343 C CA . LYS A 1 296 ? -30.694 13.322 14.019 1.00 85.94 296 LYS A CA 1
ATOM 2344 C C . LYS A 1 296 ? -30.107 14.488 13.216 1.00 85.94 296 LYS A C 1
ATOM 2346 O O . LYS A 1 296 ? -30.730 14.915 12.250 1.00 85.94 296 LYS A O 1
ATOM 2351 N N . GLN A 1 297 ? -28.926 14.974 13.597 1.00 84.25 297 GLN A N 1
ATOM 2352 C CA . GLN A 1 297 ? -28.267 16.091 12.922 1.00 84.25 297 GLN A CA 1
ATOM 2353 C C . GLN A 1 297 ? -27.947 15.761 11.457 1.00 84.25 297 GLN A C 1
ATOM 2355 O O . GLN A 1 297 ? -28.294 16.544 10.575 1.00 84.25 297 GLN A O 1
ATOM 2360 N N . THR A 1 298 ? -27.375 14.583 11.192 1.00 80.94 298 THR A N 1
ATOM 2361 C CA . THR A 1 298 ? -27.082 14.116 9.828 1.00 80.94 298 THR A CA 1
ATOM 2362 C C . THR A 1 298 ? -28.353 14.010 8.985 1.00 80.94 298 THR A C 1
ATOM 2364 O O . THR A 1 298 ? -28.370 14.413 7.824 1.00 80.94 298 THR A O 1
ATOM 2367 N N . TYR A 1 299 ? -29.450 13.518 9.566 1.00 83.19 299 TYR A N 1
ATOM 2368 C CA . TYR A 1 299 ? -30.735 13.417 8.871 1.00 83.19 299 TYR A CA 1
ATOM 2369 C C . TYR A 1 299 ? -31.346 14.792 8.551 1.00 83.19 299 TYR A C 1
ATOM 2371 O O . TYR A 1 299 ? -31.851 15.003 7.449 1.00 83.19 299 TYR A O 1
ATOM 2379 N N . GLU A 1 300 ? -31.275 15.747 9.483 1.00 86.88 300 GLU A N 1
ATOM 2380 C CA . GLU A 1 300 ? -31.746 17.124 9.271 1.00 86.88 300 GLU A CA 1
ATOM 2381 C C . GLU A 1 300 ? -30.917 17.857 8.204 1.00 86.88 300 GLU A C 1
ATOM 2383 O O . GLU A 1 300 ? -31.486 18.538 7.351 1.00 86.88 300 GLU A O 1
ATOM 2388 N N . GLN A 1 301 ? -29.592 17.679 8.199 1.00 80.94 301 GLN A N 1
ATOM 2389 C CA . GLN A 1 301 ? -28.705 18.220 7.162 1.00 80.94 301 GLN A CA 1
ATOM 2390 C C . GLN A 1 301 ? -28.998 17.615 5.788 1.00 80.94 301 GLN A C 1
ATOM 2392 O O . GLN A 1 301 ? -29.063 18.347 4.802 1.00 80.94 301 GLN A O 1
ATOM 2397 N N . TRP A 1 302 ? -29.221 16.301 5.721 1.00 79.94 302 TRP A N 1
ATOM 2398 C CA . TRP A 1 302 ? -29.583 15.621 4.479 1.00 79.94 302 TRP A CA 1
ATOM 2399 C C . TRP A 1 302 ? -30.923 16.117 3.913 1.00 79.94 302 TRP A C 1
ATOM 2401 O O . TRP A 1 302 ? -31.037 16.330 2.712 1.00 79.94 302 TRP A O 1
ATOM 2411 N N . LEU A 1 303 ? -31.919 16.370 4.770 1.00 83.38 303 LEU A N 1
ATOM 2412 C CA . LEU A 1 303 ? -33.204 16.949 4.360 1.00 83.38 303 LEU A CA 1
ATOM 2413 C C . LEU A 1 303 ? -33.091 18.409 3.897 1.00 83.38 303 LEU A C 1
ATOM 2415 O O . LEU A 1 303 ? -33.828 18.828 3.006 1.00 83.38 303 LEU A O 1
ATOM 2419 N N . ALA A 1 304 ? -32.209 19.193 4.522 1.00 82.50 304 ALA A N 1
ATOM 2420 C CA . ALA A 1 304 ? -31.999 20.601 4.188 1.00 82.50 304 ALA A CA 1
ATOM 2421 C C . ALA A 1 304 ? -31.127 20.796 2.933 1.00 82.50 304 ALA A C 1
ATOM 2423 O O . ALA A 1 304 ? -31.235 21.820 2.257 1.00 82.50 304 ALA A O 1
ATOM 2424 N N . GLY A 1 305 ? -30.258 19.831 2.623 1.00 69.75 305 GLY A N 1
ATOM 2425 C CA . GLY A 1 305 ? -29.355 19.858 1.479 1.00 69.75 305 GLY A CA 1
ATOM 2426 C C . GLY A 1 305 ? -29.969 19.242 0.223 1.00 69.75 305 GLY A C 1
ATOM 2427 O O . GLY A 1 305 ? -29.920 18.031 0.030 1.00 69.75 305 GLY A O 1
ATOM 2428 N N . GLY A 1 306 ? -30.469 20.078 -0.691 1.00 57.66 306 GLY A N 1
ATOM 2429 C CA . GLY A 1 306 ? -30.645 19.691 -2.094 1.00 57.66 306 GLY A CA 1
ATOM 2430 C C . GLY A 1 306 ? -29.270 19.585 -2.755 1.00 57.66 306 GLY A C 1
ATOM 2431 O O . GLY A 1 306 ? -28.657 20.606 -3.047 1.00 57.66 306 GLY A O 1
ATOM 2432 N N . GLY A 1 307 ? -28.751 18.365 -2.902 1.00 57.94 307 GLY A N 1
ATOM 2433 C CA . GLY A 1 307 ? -27.370 18.111 -3.319 1.00 57.94 307 GLY A CA 1
ATOM 2434 C C . GLY A 1 307 ? -27.028 18.676 -4.699 1.00 57.94 307 GLY A C 1
ATOM 2435 O O . GLY A 1 307 ? -27.488 18.162 -5.715 1.00 57.94 307 GLY A O 1
ATOM 2436 N N . GLU A 1 308 ? -26.176 19.700 -4.737 1.00 56.59 308 GLU A N 1
ATOM 2437 C CA . GLU A 1 308 ? -25.486 20.123 -5.955 1.00 56.59 308 GLU A CA 1
ATOM 2438 C C . GLU A 1 308 ? -24.176 19.333 -6.129 1.00 56.59 308 GLU A C 1
ATOM 2440 O O . GLU A 1 308 ? -23.277 19.369 -5.286 1.00 56.59 308 GLU A O 1
ATOM 2445 N N . ASP A 1 309 ? -24.049 18.666 -7.278 1.00 58.84 309 ASP A N 1
ATOM 2446 C CA . ASP A 1 309 ? -22.930 17.822 -7.737 1.00 58.84 309 ASP A CA 1
ATOM 2447 C C . ASP A 1 309 ? -21.620 18.589 -8.048 1.00 58.84 309 ASP A C 1
ATOM 2449 O O . ASP A 1 309 ? -20.769 18.148 -8.828 1.00 58.84 309 ASP A O 1
ATOM 2453 N N . ALA A 1 310 ? -21.396 19.753 -7.431 1.00 60.81 310 ALA A N 1
ATOM 2454 C CA . ALA A 1 310 ? -20.227 20.597 -7.698 1.00 60.81 310 ALA A CA 1
ATOM 2455 C C . ALA A 1 310 ? -18.885 19.892 -7.389 1.00 60.81 310 ALA A C 1
ATOM 2457 O O . ALA A 1 310 ? -17.861 20.182 -8.015 1.00 60.81 310 ALA A O 1
ATOM 2458 N N . SER A 1 311 ? -18.880 18.934 -6.453 1.00 69.62 311 SER A N 1
ATOM 2459 C CA . SER A 1 311 ? -17.704 18.107 -6.133 1.00 69.62 311 SER A CA 1
ATOM 2460 C C . SER A 1 311 ? -17.427 17.011 -7.171 1.00 69.62 311 SER A C 1
ATOM 2462 O O . SER A 1 311 ? -16.263 16.670 -7.399 1.00 69.62 311 SER A O 1
ATOM 2464 N N . GLY A 1 312 ? -18.458 16.489 -7.845 1.00 76.12 312 GLY A N 1
ATOM 2465 C CA . GLY A 1 312 ? -18.310 15.456 -8.876 1.00 76.12 312 GLY A CA 1
ATOM 2466 C C . GLY A 1 312 ? -17.594 15.976 -10.125 1.00 76.12 312 GLY A C 1
ATOM 2467 O O . GLY A 1 312 ? -16.700 15.311 -10.657 1.00 76.12 312 GLY A O 1
ATOM 2468 N N . ALA A 1 313 ? -17.909 17.206 -10.542 1.00 81.12 313 ALA A N 1
ATOM 2469 C CA . ALA A 1 313 ? -17.263 17.858 -11.683 1.00 81.12 313 ALA A CA 1
ATOM 2470 C C . ALA A 1 313 ? -15.759 18.085 -11.448 1.00 81.12 313 ALA A C 1
ATOM 2472 O O . ALA A 1 313 ? -14.940 17.713 -12.287 1.00 81.12 313 ALA A O 1
ATOM 2473 N N . LYS A 1 314 ? -15.376 18.605 -10.271 1.00 85.38 314 LYS A N 1
ATOM 2474 C CA . LYS A 1 314 ? -13.962 18.817 -9.902 1.00 85.38 314 LYS A CA 1
ATOM 2475 C C . LYS A 1 314 ? -13.167 17.513 -9.852 1.00 85.38 314 LYS A C 1
ATOM 2477 O O . LYS A 1 314 ? -12.033 17.475 -10.323 1.00 85.38 314 LYS A O 1
ATOM 2482 N N . ARG A 1 315 ? -13.754 16.439 -9.304 1.00 84.62 315 ARG A N 1
ATOM 2483 C CA . ARG A 1 315 ? -13.124 15.108 -9.304 1.00 84.62 315 ARG A CA 1
ATOM 2484 C C . ARG A 1 315 ? -12.907 14.608 -10.731 1.00 84.62 315 ARG A C 1
ATOM 2486 O O . ARG A 1 315 ? -11.832 14.106 -11.032 1.00 84.62 315 ARG A O 1
ATOM 2493 N N . SER A 1 316 ? -13.908 14.760 -11.592 1.00 86.56 316 SER A N 1
ATOM 2494 C CA . SER A 1 316 ? -13.848 14.295 -12.982 1.00 86.56 316 SER A CA 1
ATOM 2495 C C . SER A 1 316 ? -12.772 15.028 -13.789 1.00 86.56 316 SER A C 1
ATOM 2497 O O . SER A 1 316 ? -12.027 14.390 -14.526 1.00 86.56 316 SER A O 1
ATOM 2499 N N . GLU A 1 317 ? -12.646 16.346 -13.608 1.00 89.38 317 GLU A N 1
ATOM 2500 C CA . GLU A 1 317 ? -11.576 17.158 -14.206 1.00 89.38 317 GLU A CA 1
ATOM 2501 C C . GLU A 1 317 ? -10.190 16.666 -13.756 1.00 89.38 317 GLU A C 1
ATOM 2503 O O . GLU A 1 317 ? -9.327 16.379 -14.581 1.00 89.38 317 GLU A O 1
ATOM 2508 N N . ALA A 1 318 ? -9.993 16.498 -12.444 1.00 88.94 318 ALA A N 1
ATOM 2509 C CA . ALA A 1 318 ? -8.718 16.054 -11.885 1.00 88.94 318 ALA A CA 1
ATOM 2510 C C . ALA A 1 318 ? -8.322 14.647 -12.362 1.00 88.94 318 ALA A C 1
ATOM 2512 O O . ALA A 1 318 ? -7.150 14.404 -12.648 1.00 88.94 318 ALA A O 1
ATOM 2513 N N . LEU A 1 319 ? -9.293 13.734 -12.472 1.00 89.75 319 LEU A N 1
ATOM 2514 C CA . LEU A 1 319 ? -9.070 12.388 -13.000 1.00 89.75 319 LEU A CA 1
ATOM 2515 C C . LEU A 1 319 ? -8.632 12.420 -14.464 1.00 89.75 319 LEU A C 1
ATOM 2517 O O . LEU A 1 319 ? -7.661 11.754 -14.802 1.00 89.75 319 LEU A O 1
ATOM 2521 N N . ARG A 1 320 ? -9.272 13.243 -15.306 1.00 89.94 320 ARG A N 1
ATOM 2522 C CA . ARG A 1 320 ? -8.875 13.396 -16.716 1.00 89.94 320 ARG A CA 1
ATOM 2523 C C . ARG A 1 320 ? -7.441 13.891 -16.856 1.00 89.94 320 ARG A C 1
ATOM 2525 O O . ARG A 1 320 ? -6.684 13.340 -17.651 1.00 89.94 320 ARG A O 1
ATOM 2532 N N . THR A 1 321 ? -7.055 14.902 -16.076 1.00 92.12 321 THR A N 1
ATOM 2533 C CA . THR A 1 321 ? -5.678 15.412 -16.090 1.00 92.12 321 THR A CA 1
ATOM 2534 C C . THR A 1 321 ? -4.698 14.319 -15.673 1.00 92.12 321 THR A C 1
ATOM 2536 O O . THR A 1 321 ? -3.726 14.064 -16.380 1.00 92.12 321 THR A O 1
ATOM 2539 N N . LEU A 1 322 ? -4.980 13.620 -14.571 1.00 89.50 322 LEU A N 1
ATOM 2540 C CA . LEU A 1 322 ? -4.130 12.543 -14.069 1.00 89.50 322 LEU A CA 1
ATOM 2541 C C . LEU A 1 322 ? -3.981 11.404 -15.089 1.00 89.50 322 LEU A C 1
ATOM 2543 O O . LEU A 1 322 ? -2.868 10.943 -15.322 1.00 89.50 322 LEU A O 1
ATOM 2547 N N . GLU A 1 323 ? -5.073 10.976 -15.721 1.00 89.62 323 GLU A N 1
ATOM 2548 C CA . GLU A 1 323 ? -5.054 9.940 -16.761 1.00 89.62 323 GLU A CA 1
ATOM 2549 C C . GLU A 1 323 ? -4.242 10.375 -17.986 1.00 89.62 323 GLU A C 1
ATOM 2551 O O . GLU A 1 323 ? -3.477 9.576 -18.526 1.00 89.62 323 GLU A O 1
ATOM 2556 N N . SER A 1 324 ? -4.344 11.644 -18.398 1.00 91.12 324 SER A N 1
ATOM 2557 C CA . SER A 1 324 ? -3.572 12.162 -19.534 1.00 91.12 324 SER A CA 1
ATOM 2558 C C . SER A 1 324 ? -2.060 12.163 -19.270 1.00 91.12 324 SER A C 1
ATOM 2560 O O . SER A 1 324 ? -1.283 11.734 -20.125 1.00 91.12 324 SER A O 1
ATOM 2562 N N . GLU A 1 325 ? -1.645 12.562 -18.065 1.00 91.81 325 GLU A N 1
ATOM 2563 C CA . GLU A 1 325 ? -0.238 12.584 -17.652 1.00 91.81 325 GLU A CA 1
ATOM 2564 C C . GLU A 1 325 ? 0.318 11.163 -17.476 1.00 91.81 325 GLU A C 1
ATOM 2566 O O . GLU A 1 325 ? 1.421 10.856 -17.935 1.00 91.81 325 GLU A O 1
ATOM 2571 N N . LEU A 1 326 ? -0.459 10.260 -16.863 1.00 89.44 326 LEU A N 1
ATOM 2572 C CA . LEU A 1 326 ? -0.071 8.854 -16.740 1.00 89.44 326 LEU A CA 1
ATOM 2573 C C . LEU A 1 326 ? 0.075 8.193 -18.110 1.00 89.44 326 LEU A C 1
ATOM 2575 O O . LEU A 1 326 ? 1.060 7.496 -18.329 1.00 89.44 326 LEU A O 1
ATOM 2579 N N . SER A 1 327 ? -0.832 8.462 -19.051 1.00 90.38 327 SER A N 1
ATOM 2580 C CA . SER A 1 327 ? -0.752 7.902 -20.403 1.00 90.38 327 SER A CA 1
ATOM 2581 C C . SER A 1 327 ? 0.529 8.327 -21.132 1.00 90.38 327 SER A C 1
ATOM 2583 O O . SER A 1 327 ? 1.162 7.514 -21.811 1.00 90.38 327 SER A O 1
ATOM 2585 N N . ALA A 1 328 ? 0.977 9.573 -20.945 1.00 91.69 328 ALA A N 1
ATOM 2586 C CA . ALA A 1 328 ? 2.248 10.038 -21.495 1.00 91.69 328 ALA A CA 1
ATOM 2587 C C . ALA A 1 328 ? 3.452 9.281 -20.896 1.00 91.69 328 ALA A C 1
ATOM 2589 O O . ALA A 1 328 ? 4.357 8.868 -21.629 1.00 91.69 328 ALA A O 1
ATOM 2590 N N . LEU A 1 329 ? 3.448 9.051 -19.578 1.00 90.50 329 LEU A N 1
ATOM 2591 C CA . LEU A 1 329 ? 4.495 8.301 -18.872 1.00 90.50 329 LEU A CA 1
ATOM 2592 C C . LEU A 1 329 ? 4.497 6.808 -19.223 1.00 90.50 329 LEU A C 1
ATOM 2594 O O . LEU A 1 329 ? 5.564 6.213 -19.400 1.00 90.50 329 LEU A O 1
ATOM 2598 N N . GLU A 1 330 ? 3.321 6.204 -19.361 1.00 89.44 330 GLU A N 1
ATOM 2599 C CA . GLU A 1 330 ? 3.152 4.822 -19.811 1.00 89.44 330 GLU A CA 1
ATOM 2600 C C . GLU A 1 330 ? 3.652 4.662 -21.246 1.00 89.44 330 GLU A C 1
ATOM 2602 O O . GLU A 1 330 ? 4.419 3.744 -21.530 1.00 89.44 330 GLU A O 1
ATOM 2607 N N . GLY A 1 331 ? 3.322 5.606 -22.132 1.00 90.38 331 GLY A N 1
ATOM 2608 C CA . GLY A 1 331 ? 3.827 5.631 -23.502 1.00 90.38 331 GLY A CA 1
ATOM 2609 C C . GLY A 1 331 ? 5.351 5.758 -23.574 1.00 90.38 331 GLY A C 1
ATOM 2610 O O . GLY A 1 331 ? 5.988 5.085 -24.387 1.00 90.38 331 GLY A O 1
ATOM 2611 N N . TYR A 1 332 ? 5.960 6.580 -22.714 1.00 90.50 332 TYR A N 1
ATOM 2612 C CA . TYR A 1 332 ? 7.419 6.662 -22.595 1.00 90.50 332 TYR A CA 1
ATOM 2613 C C . TYR A 1 332 ? 8.023 5.343 -22.099 1.00 90.50 332 TYR A C 1
ATOM 2615 O O . TYR A 1 332 ? 8.971 4.832 -22.695 1.00 90.50 332 TYR A O 1
ATOM 2623 N N . THR A 1 333 ? 7.452 4.771 -21.038 1.00 90.62 333 THR A N 1
ATOM 2624 C CA . THR A 1 333 ? 7.926 3.516 -20.439 1.00 90.62 333 THR A CA 1
ATOM 2625 C C . THR A 1 333 ? 7.830 2.355 -21.423 1.00 90.62 333 THR A C 1
ATOM 2627 O O . THR A 1 333 ? 8.806 1.626 -21.583 1.00 90.62 333 THR A O 1
ATOM 2630 N N . SER A 1 334 ? 6.703 2.225 -22.132 1.00 90.44 334 SER A N 1
ATOM 2631 C CA . SER A 1 334 ? 6.506 1.208 -23.170 1.00 90.44 334 SER A CA 1
ATOM 2632 C C . SER A 1 334 ? 7.593 1.318 -24.227 1.00 90.44 334 SER A C 1
ATOM 2634 O O . SER A 1 334 ? 8.346 0.374 -24.423 1.00 90.44 334 SER A O 1
ATOM 2636 N N . LYS A 1 335 ? 7.787 2.509 -24.807 1.00 89.25 335 LYS A N 1
ATOM 2637 C CA . LYS A 1 335 ? 8.815 2.730 -25.835 1.00 89.25 335 LYS A CA 1
ATOM 2638 C C . LYS A 1 335 ? 10.237 2.439 -25.352 1.00 89.25 335 LYS A C 1
ATOM 2640 O O . LYS A 1 335 ? 11.080 2.072 -26.160 1.00 89.25 335 LYS A O 1
ATOM 2645 N N . MET A 1 336 ? 10.523 2.627 -24.062 1.00 89.00 336 MET A N 1
ATOM 2646 C CA . MET A 1 336 ? 11.838 2.332 -23.481 1.00 89.00 336 MET A CA 1
ATOM 2647 C C . MET A 1 336 ? 12.097 0.832 -23.292 1.00 89.00 336 MET A C 1
ATOM 2649 O O . MET A 1 336 ? 13.256 0.405 -23.313 1.00 89.00 336 MET A O 1
ATOM 2653 N N . VAL A 1 337 ? 11.037 0.047 -23.087 1.00 90.00 337 VAL A N 1
ATOM 2654 C CA . VAL A 1 337 ? 11.090 -1.413 -22.912 1.00 90.00 337 VAL A CA 1
ATOM 2655 C C . VAL A 1 337 ? 10.936 -2.145 -24.246 1.00 90.00 337 VAL A C 1
ATOM 2657 O O . VAL A 1 337 ? 11.518 -3.215 -24.417 1.00 90.00 337 VAL A O 1
ATOM 2660 N N . ASP A 1 338 ? 10.207 -1.560 -25.193 1.00 89.81 338 ASP A N 1
ATOM 2661 C CA . ASP A 1 338 ? 10.015 -2.103 -26.531 1.00 89.81 338 ASP A CA 1
ATOM 2662 C C . ASP A 1 338 ? 11.360 -2.264 -27.248 1.00 89.81 338 ASP A C 1
ATOM 2664 O O . ASP A 1 338 ? 12.243 -1.403 -27.168 1.00 89.81 338 ASP A O 1
ATOM 2668 N N . ALA A 1 339 ? 11.501 -3.382 -27.961 1.00 88.31 339 ALA A N 1
ATOM 2669 C CA . ALA A 1 339 ? 12.663 -3.697 -28.779 1.00 88.31 339 ALA A CA 1
ATOM 2670 C C . ALA A 1 339 ? 12.319 -3.461 -30.260 1.00 88.31 339 ALA A C 1
ATOM 2672 O O . ALA A 1 339 ? 11.609 -4.274 -30.860 1.00 88.31 339 ALA A O 1
ATOM 2673 N N . PRO A 1 340 ? 12.782 -2.357 -30.876 1.00 87.44 340 PRO A N 1
ATOM 2674 C CA . PRO A 1 340 ? 12.560 -2.120 -32.296 1.00 87.44 340 PRO A CA 1
ATOM 2675 C C . PRO A 1 340 ? 13.196 -3.235 -33.130 1.00 87.44 340 PRO A C 1
ATOM 2677 O O . PRO A 1 340 ? 14.339 -3.609 -32.871 1.00 87.44 340 PRO A O 1
ATOM 2680 N N . ALA A 1 341 ? 12.505 -3.705 -34.173 1.00 83.06 341 ALA A N 1
ATOM 2681 C CA . ALA A 1 341 ? 12.999 -4.782 -35.041 1.00 83.06 341 ALA A CA 1
ATOM 2682 C C . ALA A 1 341 ? 14.397 -4.484 -35.615 1.00 83.06 341 ALA A C 1
ATOM 2684 O O . ALA A 1 341 ? 15.274 -5.325 -35.609 1.00 83.06 341 ALA A O 1
ATOM 2685 N N . MET A 1 342 ? 14.667 -3.241 -36.015 1.00 84.50 342 MET A N 1
ATOM 2686 C CA . MET A 1 342 ? 15.978 -2.861 -36.568 1.00 84.50 342 MET A CA 1
ATOM 2687 C C . MET A 1 342 ? 17.115 -2.873 -35.531 1.00 84.50 342 MET A C 1
ATOM 2689 O O . MET A 1 342 ? 18.292 -2.859 -35.893 1.00 84.50 342 MET A O 1
ATOM 2693 N N . ALA A 1 343 ? 16.782 -2.846 -34.239 1.00 84.75 343 ALA A N 1
ATOM 2694 C CA . ALA A 1 343 ? 17.753 -2.770 -33.159 1.00 84.75 343 ALA A CA 1
ATOM 2695 C C . ALA A 1 343 ? 17.922 -4.092 -32.400 1.00 84.75 343 ALA A C 1
ATOM 2697 O O . ALA A 1 343 ? 19.012 -4.371 -31.912 1.00 84.75 343 ALA A O 1
ATOM 2698 N N . GLY A 1 344 ? 16.861 -4.893 -32.277 1.00 84.50 344 GLY A N 1
ATOM 2699 C CA . GLY A 1 344 ? 16.894 -6.187 -31.588 1.00 84.50 344 GLY A CA 1
ATOM 2700 C C . GLY A 1 344 ? 17.068 -6.114 -30.065 1.00 84.50 344 GLY A C 1
ATOM 2701 O O . GLY A 1 344 ? 17.140 -7.156 -29.421 1.00 84.50 344 GLY A O 1
ATOM 2702 N N . LEU A 1 345 ? 17.121 -4.911 -29.477 1.00 88.19 345 LEU A N 1
ATOM 2703 C CA . LEU A 1 345 ? 17.230 -4.674 -28.034 1.00 88.19 345 LEU A CA 1
ATOM 2704 C C . LEU A 1 345 ? 16.231 -3.612 -27.566 1.00 88.19 345 LEU A C 1
ATOM 2706 O O . LEU A 1 345 ? 15.900 -2.712 -28.347 1.00 88.19 345 LEU A O 1
ATOM 2710 N N . PRO A 1 346 ? 15.814 -3.655 -26.284 1.00 92.31 346 PRO A N 1
ATOM 2711 C CA . PRO A 1 346 ? 15.070 -2.571 -25.657 1.00 92.31 346 PRO A CA 1
ATOM 2712 C C . PRO A 1 346 ? 15.789 -1.230 -25.816 1.00 92.31 346 PRO A C 1
ATOM 2714 O O . PRO A 1 346 ? 17.007 -1.146 -25.631 1.00 92.31 346 PRO A O 1
ATOM 2717 N N . VAL A 1 347 ? 15.046 -0.154 -26.084 1.00 90.31 347 VAL A N 1
ATOM 2718 C CA . VAL A 1 347 ? 15.633 1.188 -26.261 1.00 90.31 347 VAL A CA 1
ATOM 2719 C C . VAL A 1 347 ? 16.485 1.609 -25.058 1.00 90.31 347 VAL A C 1
ATOM 2721 O O . VAL A 1 347 ? 17.550 2.200 -25.246 1.00 90.31 347 VAL A O 1
ATOM 2724 N N . ARG A 1 348 ? 16.096 1.245 -23.825 1.00 90.62 348 ARG A N 1
ATOM 2725 C CA . ARG A 1 348 ? 16.927 1.519 -22.637 1.00 90.62 348 ARG A CA 1
ATOM 2726 C C . ARG A 1 348 ? 18.328 0.903 -22.756 1.00 90.62 348 ARG A C 1
ATOM 2728 O O . ARG A 1 348 ? 19.306 1.512 -22.337 1.00 90.62 348 ARG A O 1
ATOM 2735 N N . GLU A 1 349 ? 18.422 -0.308 -23.303 1.00 89.94 349 GLU A N 1
ATOM 2736 C CA . GLU A 1 349 ? 19.676 -1.055 -23.406 1.00 89.94 349 GLU A CA 1
ATOM 2737 C C . GLU A 1 349 ? 20.532 -0.502 -24.537 1.00 89.94 349 GLU A C 1
ATOM 2739 O O . GLU A 1 349 ? 21.743 -0.386 -24.379 1.00 89.94 349 GLU A O 1
ATOM 2744 N N . LEU A 1 350 ? 19.906 -0.038 -25.623 1.00 88.44 350 LEU A N 1
ATOM 2745 C CA . LEU A 1 350 ? 20.595 0.721 -26.667 1.00 88.44 350 LEU A CA 1
ATOM 2746 C C . LEU A 1 350 ? 21.221 2.003 -26.112 1.00 88.44 350 LEU A C 1
ATOM 2748 O O . LEU A 1 350 ? 22.367 2.303 -26.433 1.00 88.44 350 LEU A O 1
ATOM 2752 N N . ILE A 1 351 ? 20.513 2.745 -25.252 1.00 87.75 351 ILE A N 1
ATOM 2753 C CA . ILE A 1 351 ? 21.057 3.956 -24.616 1.00 87.75 351 ILE A CA 1
ATOM 2754 C C . ILE A 1 351 ? 22.272 3.610 -23.749 1.00 87.75 351 ILE A C 1
ATOM 2756 O O . ILE A 1 351 ? 23.312 4.256 -23.876 1.00 87.75 351 ILE A O 1
ATOM 2760 N N . VAL A 1 352 ? 22.168 2.578 -22.904 1.00 89.00 352 VAL A N 1
ATOM 2761 C CA . VAL A 1 352 ? 23.300 2.100 -22.090 1.00 89.00 352 VAL A CA 1
ATOM 2762 C C . VAL A 1 352 ? 24.471 1.712 -22.990 1.00 89.00 352 VAL A C 1
ATOM 2764 O O . VAL A 1 352 ? 25.596 2.159 -22.766 1.00 89.00 352 VAL A O 1
ATOM 2767 N N . ARG A 1 353 ? 24.202 0.976 -24.070 1.00 86.50 353 ARG A N 1
ATOM 2768 C CA . ARG A 1 353 ? 25.223 0.555 -25.025 1.00 86.50 353 ARG A CA 1
ATOM 2769 C C . ARG A 1 353 ? 25.905 1.734 -25.719 1.00 86.50 353 ARG A C 1
ATOM 2771 O O . ARG A 1 353 ? 27.122 1.725 -25.882 1.00 86.50 353 ARG A O 1
ATOM 2778 N N . LEU A 1 354 ? 25.158 2.770 -26.099 1.00 85.06 354 LEU A N 1
ATOM 2779 C CA . LEU A 1 354 ? 25.718 3.997 -26.674 1.00 85.06 354 LEU A CA 1
ATOM 2780 C C . LEU A 1 354 ? 26.625 4.736 -25.678 1.00 85.06 354 LEU A C 1
ATOM 2782 O O . LEU A 1 354 ? 27.656 5.277 -26.081 1.00 85.06 354 LEU A O 1
ATOM 2786 N N . ILE A 1 355 ? 26.279 4.736 -24.387 1.00 85.50 355 ILE A N 1
ATOM 2787 C CA . ILE A 1 355 ? 27.113 5.321 -23.325 1.00 85.50 355 ILE A CA 1
ATOM 2788 C C . ILE A 1 355 ? 28.416 4.526 -23.160 1.00 85.50 355 ILE A C 1
ATOM 2790 O O . ILE A 1 355 ? 29.489 5.128 -23.121 1.00 85.50 355 ILE A O 1
ATOM 2794 N N . GLU A 1 356 ? 28.347 3.192 -23.124 1.00 85.25 356 GLU A N 1
ATOM 2795 C CA . GLU A 1 356 ? 29.532 2.321 -23.064 1.00 85.25 356 GLU A CA 1
ATOM 2796 C C . GLU A 1 356 ? 30.469 2.552 -24.254 1.00 85.25 356 GLU A C 1
ATOM 2798 O O . GLU A 1 356 ? 31.682 2.709 -24.091 1.00 85.25 356 GLU A O 1
ATOM 2803 N N . LEU A 1 357 ? 29.903 2.613 -25.463 1.00 80.88 357 LEU A N 1
ATOM 2804 C CA . LEU A 1 357 ? 30.664 2.857 -26.683 1.00 80.88 357 LEU A CA 1
ATOM 2805 C C . LEU A 1 357 ? 31.308 4.246 -26.657 1.00 80.88 357 LEU A C 1
ATOM 2807 O O . LEU A 1 357 ? 32.485 4.367 -26.982 1.00 80.88 357 LEU A O 1
ATOM 2811 N N . ARG A 1 358 ? 30.602 5.280 -26.185 1.00 75.38 358 ARG A N 1
ATOM 2812 C CA . ARG A 1 358 ? 31.187 6.617 -26.004 1.00 75.38 358 ARG A CA 1
ATOM 2813 C C . ARG A 1 358 ? 32.348 6.622 -24.998 1.00 75.38 358 ARG A C 1
ATOM 2815 O O . ARG A 1 358 ? 33.279 7.394 -25.178 1.00 75.38 358 ARG A O 1
ATOM 2822 N N . GLY A 1 359 ? 32.305 5.789 -23.956 1.00 69.62 359 GLY A N 1
ATOM 2823 C CA . GLY A 1 359 ? 33.402 5.660 -22.988 1.00 69.62 359 GLY A CA 1
ATOM 2824 C C . GLY A 1 359 ? 34.609 4.869 -23.508 1.00 69.62 359 GLY A C 1
ATOM 2825 O O . GLY A 1 359 ? 35.722 5.072 -23.038 1.00 69.62 359 GLY A O 1
ATOM 2826 N N . THR A 1 360 ? 34.394 3.979 -24.480 1.00 69.19 360 THR A N 1
ATOM 2827 C CA . THR A 1 360 ? 35.437 3.101 -25.042 1.00 69.19 360 THR A CA 1
ATOM 2828 C C . THR A 1 360 ? 36.118 3.719 -26.268 1.00 69.19 360 THR A C 1
ATOM 2830 O O . THR A 1 360 ? 37.306 3.507 -26.505 1.00 69.19 360 THR A O 1
ATOM 2833 N N . PHE A 1 361 ? 35.370 4.486 -27.062 1.00 62.81 361 PHE A N 1
ATOM 2834 C CA . PHE A 1 361 ? 35.879 5.213 -28.217 1.00 62.81 361 PHE A CA 1
ATOM 2835 C C . PHE A 1 361 ? 36.172 6.655 -27.803 1.00 62.81 361 PHE A C 1
ATOM 2837 O O . PHE A 1 361 ? 35.263 7.456 -27.617 1.00 62.81 361 PHE A O 1
ATOM 2844 N N . ASP A 1 362 ? 37.461 6.958 -27.664 1.00 54.38 362 ASP A N 1
ATOM 2845 C CA . ASP A 1 362 ? 38.053 8.185 -27.113 1.00 54.38 362 ASP A CA 1
ATOM 2846 C C . ASP A 1 362 ? 37.788 9.435 -27.989 1.00 54.38 362 ASP A C 1
ATOM 2848 O O . ASP A 1 362 ? 38.682 10.012 -28.606 1.00 54.38 362 ASP A O 1
ATOM 2852 N N . GLY A 1 363 ? 36.516 9.804 -28.166 1.00 54.28 363 GLY A N 1
ATOM 2853 C CA . GLY A 1 363 ? 36.092 10.971 -28.942 1.00 54.28 363 GLY A CA 1
ATOM 2854 C C . GLY A 1 363 ? 36.337 10.894 -30.454 1.00 54.28 363 GLY A C 1
ATOM 2855 O O . GLY A 1 363 ? 36.058 11.871 -31.149 1.00 54.28 363 GLY A O 1
ATOM 2856 N N . ARG A 1 364 ? 36.810 9.763 -31.006 1.00 56.50 364 ARG A N 1
ATOM 2857 C CA . ARG A 1 364 ? 36.755 9.547 -32.460 1.00 56.50 364 ARG A CA 1
ATOM 2858 C C . ARG A 1 364 ? 35.284 9.470 -32.841 1.00 56.50 364 ARG A C 1
ATOM 2860 O O . ARG A 1 364 ? 34.628 8.472 -32.549 1.00 56.50 364 ARG A O 1
ATOM 2867 N N . ALA A 1 365 ? 34.773 10.549 -33.434 1.00 58.31 365 ALA A N 1
ATOM 2868 C CA . ALA A 1 365 ? 33.446 10.573 -34.020 1.00 58.31 365 ALA A CA 1
ATOM 2869 C C . ALA A 1 365 ? 33.281 9.310 -34.870 1.00 58.31 365 ALA A C 1
ATOM 2871 O O . ALA A 1 365 ? 34.202 8.928 -35.602 1.00 58.31 365 ALA A O 1
ATOM 2872 N N . CYS A 1 366 ? 32.134 8.641 -34.728 1.00 63.16 366 CYS A N 1
ATOM 2873 C CA . CYS A 1 366 ? 31.718 7.667 -35.726 1.00 63.16 366 CYS A CA 1
ATOM 2874 C C . CYS A 1 366 ? 31.939 8.332 -37.095 1.00 63.16 366 CYS A C 1
ATOM 2876 O O . CYS A 1 366 ? 31.560 9.500 -37.224 1.00 63.16 366 CYS A O 1
ATOM 2878 N N . PRO A 1 367 ? 32.646 7.694 -38.044 1.00 68.56 367 PRO A N 1
ATOM 2879 C CA . PRO A 1 367 ? 32.883 8.316 -39.337 1.00 68.56 367 PRO A CA 1
ATOM 2880 C C . PRO A 1 367 ? 31.544 8.795 -39.903 1.00 68.56 367 PRO A C 1
ATOM 2882 O O . PRO A 1 367 ? 30.572 8.043 -39.853 1.00 68.56 367 PRO A O 1
ATOM 2885 N N . ASP A 1 368 ? 31.481 10.041 -40.379 1.00 73.31 368 ASP A N 1
ATOM 2886 C CA . ASP A 1 368 ? 30.292 10.548 -41.067 1.00 73.31 368 ASP A CA 1
ATOM 2887 C C . ASP A 1 368 ? 30.151 9.757 -42.367 1.00 73.31 368 ASP A C 1
ATOM 2889 O O . ASP A 1 368 ? 30.847 10.011 -43.350 1.00 73.31 368 ASP A O 1
ATOM 2893 N N . LEU A 1 369 ? 29.306 8.731 -42.321 1.00 80.31 369 LEU A N 1
ATOM 2894 C CA . LEU A 1 369 ? 28.968 7.899 -43.464 1.00 80.31 369 LEU A CA 1
ATOM 2895 C C . LEU A 1 369 ? 27.932 8.628 -44.312 1.00 80.31 369 LEU A C 1
ATOM 2897 O O . LEU A 1 369 ? 26.969 9.185 -43.770 1.00 80.31 369 LEU A O 1
ATOM 2901 N N . ASP A 1 370 ? 28.096 8.584 -45.631 1.00 84.94 370 ASP A N 1
ATOM 2902 C CA . ASP A 1 370 ? 27.076 9.095 -46.543 1.00 84.94 370 ASP A CA 1
ATOM 2903 C C . ASP A 1 370 ? 25.805 8.211 -46.526 1.00 84.94 370 ASP A C 1
ATOM 2905 O O . ASP A 1 370 ? 25.783 7.111 -45.966 1.00 84.94 370 ASP A O 1
ATOM 2909 N N . ALA A 1 371 ? 24.709 8.684 -47.129 1.00 82.88 371 ALA A N 1
ATOM 2910 C CA . ALA A 1 371 ? 23.443 7.942 -47.132 1.00 82.88 371 ALA A CA 1
ATOM 2911 C C . ALA A 1 371 ? 23.553 6.555 -47.806 1.00 82.88 371 ALA A C 1
ATOM 2913 O O . ALA A 1 371 ? 22.857 5.622 -47.412 1.00 82.88 371 ALA A O 1
ATOM 2914 N N . VAL A 1 372 ? 24.446 6.406 -48.792 1.00 84.38 372 VAL A N 1
ATOM 2915 C CA . VAL A 1 372 ? 24.655 5.157 -49.545 1.00 84.38 372 VAL A CA 1
ATOM 2916 C C . VAL A 1 372 ? 25.484 4.159 -48.731 1.00 84.38 372 VAL A C 1
ATOM 2918 O O . VAL A 1 372 ? 25.318 2.947 -48.851 1.00 84.38 372 VAL A O 1
ATOM 2921 N N . GLU A 1 373 ? 26.405 4.646 -47.911 1.00 80.88 373 GLU A N 1
ATOM 2922 C CA . GLU A 1 373 ? 27.205 3.865 -46.978 1.00 80.88 373 GLU A CA 1
ATOM 2923 C C . GLU A 1 373 ? 26.381 3.427 -45.767 1.00 80.88 373 GLU A C 1
ATOM 2925 O O . GLU A 1 373 ? 26.516 2.283 -45.335 1.00 80.88 373 GLU A O 1
ATOM 2930 N N . GLN A 1 374 ? 25.486 4.282 -45.268 1.00 79.06 374 GLN A N 1
ATOM 2931 C CA . GLN A 1 374 ? 24.559 3.934 -44.189 1.00 79.06 374 GLN A CA 1
ATOM 2932 C C . GLN A 1 374 ? 23.591 2.816 -44.593 1.00 79.06 374 GLN A C 1
ATOM 2934 O O . GLN A 1 374 ? 23.353 1.912 -43.799 1.00 79.06 374 GLN A O 1
ATOM 2939 N N . GLU A 1 375 ? 23.091 2.820 -45.833 1.00 82.75 375 GLU A N 1
ATOM 2940 C CA . GLU A 1 375 ? 22.201 1.764 -46.346 1.00 82.75 375 GLU A CA 1
ATOM 2941 C C . GLU A 1 375 ? 22.901 0.396 -46.463 1.00 82.75 375 GLU A C 1
ATOM 2943 O O . GLU A 1 375 ? 22.258 -0.650 -46.420 1.00 82.75 375 GLU A O 1
ATOM 2948 N N . LYS A 1 376 ? 24.236 0.381 -46.567 1.00 81.75 376 LYS A N 1
ATOM 2949 C CA . LYS A 1 376 ? 25.035 -0.856 -46.609 1.00 81.75 376 LYS A CA 1
ATOM 2950 C C . LYS A 1 376 ? 25.318 -1.440 -45.228 1.00 81.75 376 LYS A C 1
ATOM 2952 O O . LYS A 1 376 ? 25.837 -2.556 -45.152 1.00 81.75 376 LYS A O 1
ATOM 2957 N N . LEU A 1 377 ? 25.056 -0.699 -44.151 1.00 82.19 377 LEU A N 1
ATOM 2958 C CA . LEU A 1 377 ? 25.254 -1.211 -42.802 1.00 82.19 377 LEU A CA 1
ATOM 2959 C C . LEU A 1 377 ? 24.128 -2.187 -42.441 1.00 82.19 377 LEU A C 1
ATOM 2961 O O . LEU A 1 377 ? 22.957 -1.875 -42.660 1.00 82.19 377 LEU A O 1
ATOM 2965 N N . PRO A 1 378 ? 24.453 -3.354 -41.859 1.00 85.56 378 PRO A N 1
ATOM 2966 C CA . PRO A 1 378 ? 23.429 -4.255 -41.357 1.00 85.56 378 PRO A CA 1
ATOM 2967 C C . PRO A 1 378 ? 22.661 -3.596 -40.210 1.00 85.56 378 PRO A C 1
ATOM 2969 O O . PRO A 1 378 ? 23.200 -2.764 -39.470 1.00 85.56 378 PRO A O 1
ATOM 2972 N N . HIS A 1 379 ? 21.412 -4.017 -40.021 1.00 89.00 379 HIS A N 1
ATOM 2973 C CA . HIS A 1 379 ? 20.662 -3.652 -38.829 1.00 89.00 379 HIS A CA 1
ATOM 2974 C C . HIS A 1 379 ? 21.390 -4.135 -37.571 1.00 89.00 379 HIS A C 1
ATOM 2976 O O . HIS A 1 379 ? 22.133 -5.122 -37.583 1.00 89.00 379 HIS A O 1
ATOM 2982 N N . TYR A 1 380 ? 21.195 -3.424 -36.461 1.00 87.31 380 TYR A N 1
ATOM 2983 C CA . TYR A 1 380 ? 21.927 -3.732 -35.236 1.00 87.31 380 TYR A CA 1
ATOM 2984 C C . TYR A 1 380 ? 21.532 -5.105 -34.670 1.00 87.31 380 TYR A C 1
ATOM 2986 O O . TYR A 1 380 ? 22.380 -5.788 -34.103 1.00 87.31 380 TYR A O 1
ATOM 2994 N N . GLU A 1 381 ? 20.300 -5.563 -34.917 1.00 89.25 381 GLU A N 1
ATOM 2995 C CA . GLU A 1 381 ? 19.879 -6.935 -34.603 1.00 89.25 381 GLU A CA 1
ATOM 2996 C C . GLU A 1 381 ? 20.771 -7.985 -35.294 1.00 89.25 381 GLU A C 1
ATOM 2998 O O . GLU A 1 381 ? 21.245 -8.927 -34.654 1.00 89.25 381 GLU A O 1
ATOM 3003 N N . ASP A 1 382 ? 21.052 -7.810 -36.586 1.00 87.81 382 ASP A N 1
ATOM 3004 C CA . ASP A 1 382 ? 21.904 -8.727 -37.348 1.00 87.81 382 ASP A CA 1
ATOM 3005 C C . ASP A 1 382 ? 23.356 -8.658 -36.872 1.00 87.81 382 ASP A C 1
ATOM 3007 O O . ASP A 1 382 ? 24.045 -9.678 -36.783 1.00 87.81 382 ASP A O 1
ATOM 3011 N N . TRP A 1 383 ? 23.817 -7.461 -36.495 1.00 87.31 383 TRP A N 1
ATOM 3012 C CA . TRP A 1 383 ? 25.124 -7.284 -35.871 1.00 87.31 383 TRP A CA 1
ATOM 3013 C C . TRP A 1 383 ? 25.223 -7.995 -34.515 1.00 87.31 383 TRP A C 1
ATOM 3015 O O . TRP A 1 383 ? 26.253 -8.595 -34.225 1.00 87.31 383 TRP A O 1
ATOM 3025 N N . LEU A 1 384 ? 24.171 -7.999 -33.695 1.00 86.88 384 LEU A N 1
ATOM 3026 C CA . LEU A 1 384 ? 24.158 -8.754 -32.437 1.00 86.88 384 LEU A CA 1
ATOM 3027 C C . LEU A 1 384 ? 24.228 -10.266 -32.673 1.00 86.88 384 LEU A C 1
ATOM 3029 O O . LEU A 1 384 ? 24.892 -10.973 -31.919 1.00 86.88 384 LEU A O 1
ATOM 3033 N N . LYS A 1 385 ? 23.587 -10.766 -33.735 1.00 88.25 385 LYS A N 1
ATOM 3034 C CA . LYS A 1 385 ? 23.597 -12.196 -34.081 1.00 88.25 385 LYS A CA 1
ATOM 3035 C C . LYS A 1 385 ? 24.914 -12.656 -34.710 1.00 88.25 385 LYS A C 1
ATOM 3037 O O . LYS A 1 385 ? 25.360 -13.772 -34.449 1.00 88.25 385 LYS A O 1
ATOM 3042 N N . HIS A 1 386 ? 25.529 -11.829 -35.557 1.00 88.38 386 HIS A N 1
ATOM 3043 C CA . HIS A 1 386 ? 26.636 -12.247 -36.429 1.00 88.38 386 HIS A CA 1
ATOM 3044 C C . HIS A 1 386 ? 27.946 -11.470 -36.223 1.00 88.38 386 HIS A C 1
ATOM 3046 O O . HIS A 1 386 ? 28.989 -11.885 -36.735 1.00 88.38 386 HIS A O 1
ATOM 3052 N N . GLY A 1 387 ? 27.936 -10.376 -35.461 1.00 85.00 387 GLY A N 1
ATOM 3053 C CA . GLY A 1 387 ? 29.069 -9.461 -35.297 1.00 85.00 387 GLY A CA 1
ATOM 3054 C C . GLY A 1 387 ? 30.323 -10.129 -34.740 1.00 85.00 387 GLY A C 1
ATOM 3055 O O . GLY A 1 387 ? 31.420 -9.881 -35.236 1.00 85.00 387 GLY A O 1
ATOM 3056 N N . ASP A 1 388 ? 30.181 -11.062 -33.798 1.00 86.88 388 ASP A N 1
ATOM 3057 C CA . ASP A 1 388 ? 31.320 -11.815 -33.259 1.00 86.88 388 ASP A CA 1
ATOM 3058 C C . ASP A 1 388 ? 32.037 -12.640 -34.333 1.00 86.88 388 ASP A C 1
ATOM 3060 O O . ASP A 1 388 ? 33.265 -12.752 -34.328 1.00 86.88 388 ASP A O 1
ATOM 3064 N N . ALA A 1 389 ? 31.290 -13.216 -35.280 1.00 86.94 389 ALA A N 1
ATOM 3065 C CA . ALA A 1 389 ? 31.879 -13.948 -36.397 1.00 86.94 389 ALA A CA 1
ATOM 3066 C C . ALA A 1 389 ? 32.655 -13.005 -37.325 1.00 86.94 389 ALA A C 1
ATOM 3068 O O . ALA A 1 389 ? 33.759 -13.346 -37.752 1.00 86.94 389 ALA A O 1
ATOM 3069 N N . VAL A 1 390 ? 32.123 -11.804 -37.570 1.00 83.75 390 VAL A N 1
ATOM 3070 C CA . VAL A 1 390 ? 32.793 -10.762 -38.360 1.00 83.75 390 VAL A CA 1
ATOM 3071 C C . VAL A 1 390 ? 34.077 -10.290 -37.673 1.00 83.75 390 VAL A C 1
ATOM 3073 O O . VAL A 1 390 ? 35.114 -10.196 -38.329 1.00 83.75 390 VAL A O 1
ATOM 3076 N N . ILE A 1 391 ? 34.052 -10.051 -36.357 1.00 83.81 391 ILE A N 1
ATOM 3077 C CA . ILE A 1 391 ? 35.234 -9.633 -35.587 1.00 83.81 391 ILE A CA 1
ATOM 3078 C C . ILE A 1 391 ? 36.314 -10.720 -35.616 1.00 83.81 391 ILE A C 1
ATOM 3080 O O . ILE A 1 391 ? 37.481 -10.416 -35.874 1.00 83.81 391 ILE A O 1
ATOM 3084 N N . ARG A 1 392 ? 35.938 -11.992 -35.415 1.00 86.00 392 ARG A N 1
ATOM 3085 C CA . ARG A 1 392 ? 36.878 -13.120 -35.521 1.00 86.00 392 ARG A CA 1
ATOM 3086 C C . ARG A 1 392 ? 37.486 -13.222 -36.916 1.00 86.00 392 ARG A C 1
ATOM 3088 O O . ARG A 1 392 ? 38.702 -13.345 -37.032 1.00 86.00 392 ARG A O 1
ATOM 3095 N N . LEU A 1 393 ? 36.665 -13.132 -37.963 1.00 83.94 393 LEU A N 1
ATOM 3096 C CA . LEU A 1 393 ? 37.131 -13.179 -39.349 1.00 83.94 393 LEU A CA 1
ATOM 3097 C C . LEU A 1 393 ? 38.118 -12.042 -39.646 1.00 83.94 393 LEU A C 1
ATOM 3099 O O . LEU A 1 393 ? 39.176 -12.283 -40.219 1.00 83.94 393 LEU A O 1
ATOM 3103 N N . ALA A 1 394 ? 37.808 -10.818 -39.213 1.00 81.00 394 ALA A N 1
ATOM 3104 C CA . ALA A 1 394 ? 38.693 -9.670 -39.380 1.00 81.00 394 ALA A CA 1
ATOM 3105 C C . ALA A 1 394 ? 40.029 -9.837 -38.631 1.00 81.00 394 ALA A C 1
ATOM 3107 O O . ALA A 1 394 ? 41.067 -9.411 -39.139 1.00 81.00 394 ALA A O 1
ATOM 3108 N N . GLY A 1 395 ? 40.014 -10.466 -37.449 1.00 83.56 395 GLY A N 1
ATOM 3109 C CA . GLY A 1 395 ? 41.221 -10.833 -36.703 1.00 83.56 395 GLY A CA 1
ATOM 3110 C C . GLY A 1 395 ? 42.093 -11.824 -37.474 1.00 83.56 395 GLY A C 1
ATOM 3111 O O . GLY A 1 395 ? 43.254 -11.535 -37.741 1.00 83.56 395 GLY A O 1
ATOM 3112 N N . VAL A 1 396 ? 41.501 -12.927 -37.942 1.00 84.50 396 VAL A N 1
ATOM 3113 C CA . VAL A 1 396 ? 42.212 -13.952 -38.726 1.00 84.50 396 VAL A CA 1
ATOM 3114 C C . VAL A 1 396 ? 42.802 -13.369 -40.014 1.00 84.50 396 VAL A C 1
ATOM 3116 O O . VAL A 1 396 ? 43.955 -13.636 -40.337 1.00 84.50 396 VAL A O 1
ATOM 3119 N N . LEU A 1 397 ? 42.055 -12.532 -40.743 1.00 81.38 397 LEU A N 1
ATOM 3120 C CA . LEU A 1 397 ? 42.572 -11.868 -41.948 1.00 81.38 397 LEU A CA 1
ATOM 3121 C C . LEU A 1 397 ? 43.782 -10.977 -41.643 1.00 81.38 397 LEU A C 1
ATOM 3123 O O . LEU A 1 397 ? 44.729 -10.946 -42.427 1.00 81.38 397 LEU A O 1
ATOM 3127 N N . ARG A 1 398 ? 43.766 -10.271 -40.507 1.00 80.38 398 ARG A N 1
ATOM 3128 C CA . ARG A 1 398 ? 44.883 -9.425 -40.075 1.00 80.38 398 ARG A CA 1
ATOM 3129 C C . ARG A 1 398 ? 46.121 -10.256 -39.752 1.00 80.38 398 ARG A C 1
ATOM 3131 O O . ARG A 1 398 ? 47.208 -9.886 -40.188 1.00 80.38 398 ARG A O 1
ATOM 3138 N N . ASP A 1 399 ? 45.952 -11.367 -39.041 1.00 84.06 399 ASP A N 1
ATOM 3139 C CA . ASP A 1 399 ? 47.051 -12.272 -38.683 1.00 84.06 399 ASP A CA 1
ATOM 3140 C C . ASP A 1 399 ? 47.692 -12.908 -39.927 1.00 84.06 399 ASP A C 1
ATOM 3142 O O . ASP A 1 399 ? 48.899 -13.136 -39.967 1.00 84.06 399 ASP A O 1
ATOM 3146 N N . LEU A 1 400 ? 46.899 -13.121 -40.980 1.00 81.12 400 LEU A N 1
ATOM 3147 C CA . LEU A 1 400 ? 47.357 -13.607 -42.285 1.00 81.12 400 LEU A CA 1
ATOM 3148 C C . LEU A 1 400 ? 47.989 -12.513 -43.170 1.00 81.12 400 LEU A C 1
ATOM 3150 O O . LEU A 1 400 ? 48.381 -12.797 -44.301 1.00 81.12 400 LEU A O 1
ATOM 3154 N N . GLY A 1 401 ? 48.079 -11.265 -42.696 1.00 76.62 401 GLY A N 1
ATOM 3155 C CA . GLY A 1 401 ? 48.618 -10.135 -43.462 1.00 76.62 401 GLY A CA 1
ATOM 3156 C C . GLY A 1 401 ? 47.710 -9.654 -44.602 1.00 76.62 401 GLY A C 1
ATOM 3157 O O . GLY A 1 401 ? 48.156 -8.904 -45.471 1.00 76.62 401 GLY A O 1
ATOM 3158 N N . ALA A 1 402 ? 46.444 -10.075 -44.618 1.00 73.12 402 ALA A N 1
ATOM 3159 C CA . ALA A 1 402 ? 45.469 -9.697 -45.629 1.00 73.12 402 ALA A CA 1
ATOM 3160 C C . ALA A 1 402 ? 44.774 -8.364 -45.294 1.00 73.12 402 ALA A C 1
ATOM 3162 O O . ALA A 1 402 ? 44.769 -7.889 -44.156 1.00 73.12 402 ALA A O 1
ATOM 3163 N N . VAL A 1 403 ? 44.142 -7.750 -46.302 1.00 72.25 403 VAL A N 1
ATOM 3164 C CA . VAL A 1 403 ? 43.331 -6.538 -46.103 1.00 72.25 403 VAL A CA 1
ATOM 3165 C C . VAL A 1 403 ? 42.182 -6.871 -45.137 1.00 72.25 403 VAL A C 1
ATOM 3167 O O . VAL A 1 403 ? 41.432 -7.810 -45.404 1.00 72.25 403 VAL A O 1
ATOM 3170 N N . PRO A 1 404 ? 41.965 -6.093 -44.057 1.00 64.56 404 PRO A N 1
ATOM 3171 C CA . PRO A 1 404 ? 40.962 -6.395 -43.024 1.00 64.56 404 PRO A CA 1
ATOM 3172 C C . PRO A 1 404 ? 39.506 -6.250 -43.503 1.00 64.56 404 PRO A C 1
ATOM 3174 O O . PRO A 1 404 ? 38.571 -6.419 -42.726 1.00 64.56 404 PRO A O 1
ATOM 3177 N N . VAL A 1 405 ? 39.299 -5.924 -44.781 1.00 72.31 405 VAL A N 1
ATOM 3178 C CA . VAL A 1 405 ? 37.992 -5.785 -45.421 1.00 72.31 405 VAL A CA 1
ATOM 3179 C C . VAL A 1 405 ? 37.744 -7.019 -46.281 1.00 72.31 405 VAL A C 1
ATOM 3181 O O . VAL A 1 405 ? 38.228 -7.105 -47.410 1.00 72.31 405 VAL A O 1
ATOM 3184 N N . PHE A 1 406 ? 36.941 -7.954 -45.768 1.00 72.06 406 PHE A N 1
ATOM 3185 C CA . PHE A 1 406 ? 36.629 -9.210 -46.459 1.00 72.06 406 PHE A CA 1
ATOM 3186 C C . PHE A 1 406 ? 36.027 -8.996 -47.857 1.00 72.06 406 PHE A C 1
ATOM 3188 O O . PHE A 1 406 ? 36.375 -9.712 -48.786 1.00 72.06 406 PHE A O 1
ATOM 3195 N N . ALA A 1 407 ? 35.215 -7.952 -48.060 1.00 72.88 407 ALA A N 1
ATOM 3196 C CA . ALA A 1 407 ? 34.623 -7.629 -49.366 1.00 72.88 407 ALA A CA 1
ATOM 3197 C C . ALA A 1 407 ? 35.651 -7.303 -50.471 1.00 72.88 407 ALA A C 1
ATOM 3199 O O . ALA A 1 407 ? 35.312 -7.309 -51.655 1.00 72.88 407 ALA A O 1
ATOM 3200 N N . LYS A 1 408 ? 36.903 -7.007 -50.104 1.00 70.31 408 LYS A N 1
ATOM 3201 C CA . LYS A 1 408 ? 38.022 -6.792 -51.035 1.00 70.31 408 LYS A CA 1
ATOM 3202 C C . LYS A 1 408 ? 38.973 -7.993 -51.092 1.00 70.31 408 LYS A C 1
ATOM 3204 O O . LYS A 1 408 ? 39.945 -7.957 -51.837 1.00 70.31 408 LYS A O 1
ATOM 3209 N N . HIS A 1 409 ? 38.700 -9.041 -50.318 1.00 73.31 409 HIS A N 1
ATOM 3210 C CA . HIS A 1 409 ? 39.490 -10.260 -50.275 1.00 73.31 409 HIS A CA 1
ATOM 3211 C C . HIS A 1 409 ? 39.036 -11.236 -51.376 1.00 73.31 409 HIS A C 1
ATOM 3213 O O . HIS A 1 409 ? 37.829 -11.360 -51.597 1.00 73.31 409 HIS A O 1
ATOM 3219 N N . PRO A 1 410 ? 39.946 -11.985 -52.031 1.00 72.81 410 PRO A N 1
ATOM 3220 C CA . PRO A 1 410 ? 39.577 -12.993 -53.036 1.00 72.81 410 PRO A CA 1
ATOM 3221 C C . PRO A 1 410 ? 38.574 -14.035 -52.515 1.00 72.81 410 PRO A C 1
ATOM 3223 O O . PRO A 1 410 ? 37.679 -14.473 -53.231 1.00 72.81 410 PRO A O 1
ATOM 3226 N N . LEU A 1 411 ? 38.654 -14.356 -51.218 1.00 73.12 411 LEU A N 1
ATOM 3227 C CA . LEU A 1 411 ? 37.735 -15.287 -50.546 1.00 73.12 411 LEU A CA 1
ATOM 3228 C C . LEU A 1 411 ? 36.305 -14.741 -50.353 1.00 73.12 411 LEU A C 1
ATOM 3230 O O . LEU A 1 411 ? 35.464 -15.458 -49.830 1.00 73.12 411 LEU A O 1
ATOM 3234 N N . ARG A 1 412 ? 35.975 -13.519 -50.791 1.00 74.44 412 ARG A N 1
ATOM 3235 C CA . ARG A 1 412 ? 34.584 -13.018 -50.773 1.00 74.44 412 ARG A CA 1
ATOM 3236 C C . ARG A 1 412 ? 33.626 -13.841 -51.635 1.00 74.44 412 ARG A C 1
ATOM 3238 O O . ARG A 1 412 ? 32.421 -13.798 -51.431 1.00 74.44 412 ARG A O 1
ATOM 3245 N N . TRP A 1 413 ? 34.171 -14.544 -52.625 1.00 72.19 413 TRP A N 1
ATOM 3246 C CA . TRP A 1 413 ? 33.422 -15.401 -53.538 1.00 72.19 413 TRP A CA 1
ATOM 3247 C C . TRP A 1 413 ? 33.215 -16.813 -52.983 1.00 72.19 413 TRP A C 1
ATOM 3249 O O . TRP A 1 413 ? 32.614 -17.650 -53.650 1.00 72.19 413 TRP A O 1
ATOM 3259 N N . LEU A 1 414 ? 33.723 -17.087 -51.780 1.00 70.44 414 LEU A N 1
ATOM 3260 C CA . LEU A 1 414 ? 33.632 -18.385 -51.133 1.00 70.44 414 LEU A CA 1
ATOM 3261 C C . LEU A 1 414 ? 32.196 -18.596 -50.636 1.00 70.44 414 LEU A C 1
ATOM 3263 O O . LEU A 1 414 ? 31.735 -17.942 -49.705 1.00 70.44 414 LEU A O 1
ATOM 3267 N N . GLY A 1 415 ? 31.484 -19.493 -51.306 1.00 73.69 415 GLY A N 1
ATOM 3268 C CA . GLY A 1 415 ? 30.123 -19.917 -50.991 1.00 73.69 415 GLY A CA 1
ATOM 3269 C C . GLY A 1 415 ? 29.871 -21.299 -51.583 1.00 73.69 415 GLY A C 1
ATOM 3270 O O . GLY A 1 415 ? 30.734 -21.819 -52.297 1.00 73.69 415 GLY A O 1
ATOM 3271 N N . ASP A 1 416 ? 28.695 -21.875 -51.327 1.00 71.00 416 ASP A N 1
ATOM 3272 C CA . ASP A 1 416 ? 28.338 -23.230 -51.779 1.00 71.00 416 ASP A CA 1
ATOM 3273 C C . ASP A 1 416 ? 28.718 -23.525 -53.243 1.00 71.00 416 ASP A C 1
ATOM 3275 O O . ASP A 1 416 ? 29.360 -24.547 -53.470 1.00 71.00 416 ASP A O 1
ATOM 3279 N N . PRO A 1 417 ? 28.491 -22.627 -54.228 1.00 71.56 417 PRO A N 1
ATOM 3280 C CA . PRO A 1 417 ? 28.829 -22.901 -55.628 1.00 71.56 417 PRO A CA 1
ATOM 3281 C C . PRO A 1 417 ? 30.330 -23.075 -55.897 1.00 71.56 417 PRO A C 1
ATOM 3283 O O . PRO A 1 417 ? 30.716 -23.777 -56.829 1.00 71.56 417 PRO A O 1
ATOM 3286 N N . VAL A 1 418 ? 31.182 -22.404 -55.117 1.00 73.00 418 VAL A N 1
ATOM 3287 C CA . VAL A 1 418 ? 32.644 -22.485 -55.250 1.00 73.00 418 VAL A CA 1
ATOM 3288 C C . VAL A 1 418 ? 33.176 -23.701 -54.501 1.00 73.00 418 VAL A C 1
ATOM 3290 O O . VAL A 1 418 ? 34.071 -24.367 -55.005 1.00 73.00 418 VAL A O 1
ATOM 3293 N N . ILE A 1 419 ? 32.601 -24.026 -53.338 1.00 74.38 419 ILE A N 1
ATOM 3294 C CA . ILE A 1 419 ? 33.005 -25.179 -52.519 1.00 74.38 419 ILE A CA 1
ATOM 3295 C C . ILE A 1 419 ? 32.645 -26.503 -53.209 1.00 74.38 419 ILE A C 1
ATOM 3297 O O . ILE A 1 419 ? 33.400 -27.465 -53.107 1.00 74.38 419 ILE A O 1
ATOM 3301 N N . THR A 1 420 ? 31.527 -26.553 -53.938 1.00 77.81 420 THR A N 1
ATOM 3302 C CA . THR A 1 420 ? 31.083 -27.755 -54.664 1.00 77.81 420 THR A CA 1
ATOM 3303 C C . THR A 1 420 ? 31.686 -27.900 -56.066 1.00 77.81 420 THR A C 1
ATOM 3305 O O . THR A 1 420 ? 31.343 -28.843 -56.774 1.00 77.81 420 THR A O 1
ATOM 3308 N N . SER A 1 421 ? 32.535 -26.965 -56.504 1.00 77.44 421 SER A N 1
ATOM 3309 C CA . SER A 1 421 ? 33.209 -27.023 -57.808 1.00 77.44 421 SER A CA 1
ATOM 3310 C C . SER A 1 421 ? 34.356 -28.039 -57.795 1.00 77.44 421 SER A C 1
ATOM 3312 O O . SER A 1 421 ? 35.055 -28.168 -56.793 1.00 77.44 421 SER A O 1
ATOM 3314 N N . GLU A 1 422 ? 34.603 -28.720 -58.919 1.00 73.81 422 GLU A N 1
ATOM 3315 C CA . GLU A 1 422 ? 35.716 -29.676 -59.062 1.00 73.81 422 GLU A CA 1
ATOM 3316 C C . GLU A 1 422 ? 37.104 -29.010 -58.936 1.00 73.81 422 GLU A C 1
ATOM 3318 O O . GLU A 1 422 ? 38.068 -29.667 -58.548 1.00 73.81 422 GLU A O 1
ATOM 3323 N N . ALA A 1 423 ? 37.205 -27.698 -59.200 1.00 73.75 423 ALA A N 1
ATOM 3324 C CA . ALA A 1 423 ? 38.435 -26.907 -59.080 1.00 73.75 423 ALA A CA 1
ATOM 3325 C C . ALA A 1 423 ? 38.182 -25.570 -58.339 1.00 73.75 423 ALA A C 1
ATOM 3327 O O . ALA A 1 423 ? 38.116 -24.499 -58.953 1.00 73.75 423 ALA A O 1
ATOM 3328 N N . PRO A 1 424 ? 38.035 -25.595 -57.001 1.00 70.56 424 PRO A N 1
ATOM 3329 C CA . PRO A 1 424 ? 37.621 -24.429 -56.214 1.00 70.56 424 PRO A CA 1
ATOM 3330 C C . PRO A 1 424 ? 38.658 -23.293 -56.222 1.00 70.56 424 PRO A C 1
ATOM 3332 O O . PRO A 1 424 ? 38.295 -22.118 -56.193 1.00 70.56 424 PRO A O 1
ATOM 3335 N N . LEU A 1 425 ? 39.951 -23.627 -56.300 1.00 70.56 425 LEU A N 1
ATOM 3336 C CA . LEU A 1 425 ? 41.047 -22.649 -56.290 1.00 70.56 425 LEU A CA 1
ATOM 3337 C C . LEU A 1 425 ? 41.180 -21.888 -57.618 1.00 70.56 425 LEU A C 1
ATOM 3339 O O . LEU A 1 425 ? 41.453 -20.690 -57.606 1.00 70.56 425 LEU A O 1
ATOM 3343 N N . GLU A 1 426 ? 40.936 -22.544 -58.753 1.00 68.50 426 GLU A N 1
ATOM 3344 C CA . GLU A 1 426 ? 40.974 -21.895 -60.071 1.00 68.50 426 GLU A CA 1
ATOM 3345 C C . GLU A 1 426 ? 39.782 -20.946 -60.257 1.00 68.50 426 GLU A C 1
ATOM 3347 O O . GLU A 1 426 ? 39.942 -19.834 -60.761 1.00 68.50 426 GLU A O 1
ATOM 3352 N N . GLY A 1 427 ? 38.602 -21.327 -59.752 1.00 64.19 427 GLY A N 1
ATOM 3353 C CA . GLY A 1 427 ? 37.409 -20.474 -59.752 1.00 64.19 427 GLY A CA 1
ATOM 3354 C C . GLY A 1 427 ? 37.530 -19.220 -58.874 1.00 64.19 427 GLY A C 1
ATOM 3355 O O . GLY A 1 427 ? 36.895 -18.208 -59.170 1.00 64.19 427 GLY A O 1
ATOM 3356 N N . LEU A 1 428 ? 38.361 -19.272 -57.826 1.00 67.75 428 LEU A N 1
ATOM 3357 C CA . LEU A 1 428 ? 38.690 -18.128 -56.965 1.00 67.75 428 LEU A CA 1
ATOM 3358 C C . LEU A 1 428 ? 39.760 -17.209 -57.569 1.00 67.75 428 LEU A C 1
ATOM 3360 O O . LEU A 1 428 ? 39.753 -16.020 -57.278 1.00 67.75 428 LEU A O 1
ATOM 3364 N N . ALA A 1 429 ? 40.674 -17.742 -58.387 1.00 63.53 429 ALA A N 1
ATOM 3365 C CA . ALA A 1 429 ? 41.737 -16.969 -59.032 1.00 63.53 429 ALA A CA 1
ATOM 3366 C C . ALA A 1 429 ? 41.279 -16.255 -60.320 1.00 63.53 429 ALA A C 1
ATOM 3368 O O . ALA A 1 429 ? 41.894 -15.273 -60.732 1.00 63.53 429 ALA A O 1
ATOM 3369 N N . ALA A 1 430 ? 40.209 -16.740 -60.961 1.00 60.31 430 ALA A N 1
ATOM 3370 C CA . ALA A 1 430 ? 39.678 -16.201 -62.216 1.00 60.31 430 ALA A CA 1
ATOM 3371 C C . ALA A 1 430 ? 38.671 -15.035 -62.051 1.00 60.31 430 ALA A C 1
ATOM 3373 O O . ALA A 1 430 ? 38.180 -14.517 -63.055 1.00 60.31 430 ALA A O 1
ATOM 3374 N N . ARG A 1 431 ? 38.336 -14.634 -60.816 1.00 54.19 431 ARG A N 1
ATOM 3375 C CA . ARG A 1 431 ? 37.341 -13.598 -60.467 1.00 54.19 431 ARG A CA 1
ATOM 3376 C C . ARG A 1 431 ? 37.905 -12.575 -59.492 1.00 54.19 431 ARG A C 1
ATOM 3378 O O . ARG A 1 431 ? 37.366 -11.442 -59.466 1.00 54.19 431 ARG A O 1
#

Secondary structure (DSSP, 8-state):
-----TTTS-HHHHHHHHHHHHHHH-TTPEEEEE-S--HHHHHHHHHHHHHHHHHHHHHHHHHTTSTT----B--TTS-B-HHHHHIIIIISPPPPTTTTTTTPPPP--------S----------------S-SS-TTEEEEES---------GGGHHHHHHHHHHHHTT---HHHHHHH--SPP----SPPPPPPGGG---SS---HHHHHHHHHHTTTS-------TTS-HHHHHHHHHHHHHHTT-------S-HHHHHHHHHHHHHTT-GGG----S-TTTTHHHHHHHHHHHHHHHHH----THHHHHHHHHHHHHHHHHHHHHHHHHHHH---TTT-S-HHHHHHHHHHHHHHS-S-------HHHHHTSPPHHHHHHHHHHHHHHHHHHHHTT--S-GGGSGGGG-SHHHHTSS-HHHHHH--

Radius of gyration: 40.65 Å; chains: 1; bounding box: 82×73×115 Å